Protein AF-A0A9N9WRZ7-F1 (afdb_monomer_lite)

Secondary structure (DSSP, 8-state):
--------------PEEESSPPPS-----BS--HHHH-EEEEEEEES--SS--EEEEEEEEEETTTTEEEEEEEEEETTEEEEEEEEEEESSTT-SSPB-EEEEEEE-TTS-EEEEEEEEEEE-SSSEEEEEEEEEEGGGEEEEEEEEEESSSS--HHHHHHHHHHHHHTT--GGGSEE----HHHHHHHHHHHHHHHHHHHHHHHHHHTT----------PPPTTHHHHHHTT-SS---------S----PEEP-TTTSTTEEEEEEEETTT--EEEEEEEEEETTEEEE-GGGS-SSEEEEEEEES-SBTT-TT-EEEEEEEEEE-SSSS-EEEEESSPPPP-SS--PPBPPPGGGGTS--TT-EEEEEE--EETTEE-SB-EEEEEEEPPGGGS---TTEEEEE-TTS-----TTTTT-EEEEE-TTS-EEEEEEEEEEEEETTEEEEEEEEGGGGHHHHHHHH------SEE---TT-SEEEE-TT-EEE-TTSSEEEEE-TTS-EEEEETT--EEEE---TTS---EEEEETTS-EEEEETTEEEEE-S-TTSTT-EEEE-TTS-EEEE-TT-SSS-SEE----SS--S--

pLDDT: mean 75.56, std 19.06, range [23.34, 98.38]

Radius of gyration: 30.76 Å; chains: 1; bounding box: 90×60×84 Å

InterPro domains:
  IPR000566 Lipocalin/cytosolic fatty-acid binding domain [PF00061] (116-182)
  IPR001254 Serine proteases, trypsin domain [PF00089] (249-463)
  IPR001254 Serine proteases, trypsin domain [PS50240] (249-468)
  IPR001254 Serine proteases, trypsin domain [SM00020] (248-463)
  IPR001314 Peptidase S1A, chymotrypsin family [PR00722] (280-295)
  IPR001314 Peptidase S1A, chymotrypsin family [PR00722] (328-342)
  IPR001314 Peptidase S1A, chymotrypsin family [PR00722] (413-425)
  IPR001480 Bulb-type lectin domain [PS50927] (478-586)
  IPR001480 Bulb-type lectin domain [SM00108] (478-582)
  IPR009003 Peptidase S1, PA clan [SSF50494] (247-469)
  IPR012674 Calycin [G3DSA:2.40.128.20] (17-192)
  IPR012674 Calycin [SSF50814] (20-186)
  IPR036426 Bulb-type lectin domain superfamily [G3DSA:2.90.10.10] (480-532)
  IPR036426 Bulb-type lectin domain superfamily [G3DSA:2.90.10.10] (533-592)
  IPR036426 Bulb-type lectin domain superfamily [SSF51110] (489-588)
  IPR051487 Serine/Threonine Proteases with Immune and Developmental Roles [PTHR24256] (219-467)

Structure (mmCIF, N/CA/C/O backbone):
data_AF-A0A9N9WRZ7-F1
#
_entry.id   AF-A0A9N9WRZ7-F1
#
loop_
_atom_site.group_PDB
_atom_site.id
_atom_site.type_symbol
_atom_site.label_atom_id
_atom_site.label_alt_id
_atom_site.label_comp_id
_atom_site.label_asym_id
_atom_site.label_entity_id
_atom_site.label_seq_id
_atom_site.pdbx_PDB_ins_code
_atom_site.Cartn_x
_atom_site.Cartn_y
_atom_site.Cartn_z
_atom_site.occupancy
_atom_site.B_iso_or_equiv
_atom_site.auth_seq_id
_atom_site.auth_comp_id
_atom_site.auth_asym_id
_atom_site.auth_atom_id
_atom_site.pdbx_PDB_model_num
ATOM 1 N N . MET A 1 1 ? 26.064 -0.970 50.424 1.00 26.64 1 MET A N 1
ATOM 2 C CA . MET A 1 1 ? 26.005 0.469 50.764 1.00 26.64 1 MET A CA 1
ATOM 3 C C . MET A 1 1 ? 26.315 1.280 49.515 1.00 26.64 1 MET A C 1
ATOM 5 O O . MET A 1 1 ? 27.400 1.096 48.994 1.00 26.64 1 MET A O 1
ATOM 9 N N . LYS A 1 2 ? 25.365 2.134 49.087 1.00 25.56 2 LYS A N 1
ATOM 10 C CA . LYS A 1 2 ? 25.505 3.276 48.149 1.00 25.56 2 LYS A CA 1
ATOM 11 C C . LYS A 1 2 ? 26.068 2.914 46.756 1.00 25.56 2 LYS A C 1
ATOM 13 O O . LYS A 1 2 ? 27.260 2.740 46.589 1.00 25.56 2 LYS A O 1
ATOM 18 N N . ASN A 1 3 ? 25.241 2.716 45.731 1.00 23.34 3 ASN A N 1
ATOM 19 C CA . ASN A 1 3 ? 24.631 3.828 44.999 1.00 23.34 3 ASN A CA 1
ATOM 20 C C . ASN A 1 3 ? 23.208 3.495 44.541 1.00 23.34 3 ASN A C 1
ATOM 22 O O . ASN A 1 3 ? 22.962 2.973 43.458 1.00 23.34 3 ASN A O 1
ATOM 26 N N . LEU A 1 4 ? 22.281 3.848 45.425 1.00 26.03 4 LEU A N 1
ATOM 27 C CA . LEU A 1 4 ? 20.881 4.095 45.147 1.00 26.03 4 LEU A CA 1
ATOM 28 C C . LEU A 1 4 ? 20.807 5.516 44.558 1.00 26.03 4 LEU A C 1
ATOM 30 O O . LEU A 1 4 ? 20.697 6.480 45.311 1.00 26.03 4 LEU A O 1
ATOM 34 N N . ILE A 1 5 ? 20.940 5.674 43.239 1.00 24.22 5 ILE A N 1
ATOM 35 C CA . ILE A 1 5 ? 20.470 6.906 42.591 1.00 24.22 5 ILE A CA 1
ATOM 36 C C . ILE A 1 5 ? 19.017 6.653 42.225 1.00 24.22 5 ILE A C 1
ATOM 38 O O . ILE A 1 5 ? 18.687 6.088 41.187 1.00 24.22 5 ILE A O 1
ATOM 42 N N . LEU A 1 6 ? 18.183 7.026 43.194 1.00 27.25 6 LEU A N 1
ATOM 43 C CA . LEU A 1 6 ? 16.856 7.591 43.027 1.00 27.25 6 LEU A CA 1
ATOM 44 C C . LEU A 1 6 ? 16.762 8.327 41.673 1.00 27.25 6 LEU A C 1
ATOM 46 O O . LEU A 1 6 ? 17.059 9.515 41.574 1.00 27.25 6 LEU A O 1
ATOM 50 N N . ALA A 1 7 ? 16.306 7.644 40.626 1.00 24.89 7 ALA A N 1
ATOM 51 C CA . ALA A 1 7 ? 15.449 8.311 39.663 1.00 24.89 7 ALA A CA 1
ATOM 52 C C . ALA A 1 7 ? 14.096 8.398 40.365 1.00 24.89 7 ALA A C 1
ATOM 54 O O . ALA A 1 7 ? 13.251 7.514 40.252 1.00 24.89 7 ALA A O 1
ATOM 55 N N . LEU A 1 8 ? 13.966 9.417 41.219 1.00 27.45 8 LEU A N 1
ATOM 56 C CA . LEU A 1 8 ? 12.674 9.930 41.631 1.00 27.45 8 LEU A CA 1
ATOM 57 C C . LEU A 1 8 ? 11.834 10.017 40.356 1.00 27.45 8 LEU A C 1
ATOM 59 O O . LEU A 1 8 ? 12.157 10.820 39.481 1.00 27.45 8 LEU A O 1
ATOM 63 N N . CYS A 1 9 ? 10.793 9.189 40.239 1.00 30.44 9 CYS A N 1
ATOM 64 C CA . CYS A 1 9 ? 9.678 9.455 39.339 1.00 30.44 9 CYS A CA 1
ATOM 65 C C . CYS A 1 9 ? 9.019 10.749 39.825 1.00 30.44 9 CYS A C 1
ATOM 67 O O . CYS A 1 9 ? 7.953 10.757 40.438 1.00 30.44 9 CYS A O 1
ATOM 69 N N . VAL A 1 10 ? 9.677 11.875 39.566 1.00 30.56 10 VAL A N 1
ATOM 70 C CA . VAL A 1 10 ? 8.990 13.115 39.271 1.00 30.56 10 VAL A CA 1
ATOM 71 C C . VAL A 1 10 ? 8.412 12.889 37.881 1.00 30.56 10 VAL A C 1
ATOM 73 O O . VAL A 1 10 ? 8.944 13.348 36.878 1.00 30.56 10 VAL A O 1
ATOM 76 N N . SER A 1 11 ? 7.355 12.087 37.804 1.00 35.66 11 SER A N 1
ATOM 77 C CA . SER A 1 11 ? 6.504 12.037 36.632 1.00 35.66 11 SER A CA 1
ATOM 78 C C . SER A 1 11 ? 5.748 13.363 36.614 1.00 35.66 11 SER A C 1
ATOM 80 O O . SER A 1 11 ? 4.598 13.450 37.033 1.00 35.66 11 SER A O 1
ATOM 82 N N . PHE A 1 12 ? 6.417 14.428 36.164 1.00 35.25 12 PHE A N 1
ATOM 83 C CA . PHE A 1 12 ? 5.710 15.419 35.371 1.00 35.25 12 PHE A CA 1
ATOM 84 C C . PHE A 1 12 ? 5.257 14.651 34.136 1.00 35.25 12 PHE A C 1
ATOM 86 O O . PHE A 1 12 ? 6.034 14.435 33.207 1.00 35.25 12 PHE A O 1
ATOM 93 N N . THR A 1 13 ? 4.033 14.133 34.174 1.00 47.19 13 THR A N 1
ATOM 94 C CA . THR A 1 13 ? 3.404 13.629 32.967 1.00 47.19 13 THR A CA 1
ATOM 95 C C . THR A 1 13 ? 3.299 14.808 32.010 1.00 47.19 13 THR A C 1
ATOM 97 O O . THR A 1 13 ? 2.670 15.829 32.306 1.00 47.19 13 THR A O 1
ATOM 100 N N . LEU A 1 14 ? 3.993 14.708 30.878 1.00 56.12 14 LEU A N 1
ATOM 101 C CA . LEU A 1 14 ? 3.776 15.607 29.757 1.00 56.12 14 LEU A CA 1
ATOM 102 C C . LEU A 1 14 ? 2.556 15.060 29.016 1.00 56.12 14 LEU A C 1
ATOM 104 O O . LEU A 1 14 ? 2.673 14.382 28.000 1.00 56.12 14 LEU A O 1
ATOM 108 N N . GLY A 1 15 ? 1.377 15.287 29.593 1.00 60.19 15 GLY A N 1
ATOM 109 C CA . GLY A 1 15 ? 0.127 15.130 28.861 1.00 60.19 15 GLY A CA 1
ATOM 110 C C . GLY A 1 15 ? -0.007 16.227 27.806 1.00 60.19 15 GLY A C 1
ATOM 111 O O . GLY A 1 15 ? 0.695 17.242 27.845 1.00 60.19 15 GLY A O 1
ATOM 112 N N . LEU A 1 16 ? -0.913 16.026 26.858 1.00 70.69 16 LEU A N 1
ATOM 113 C CA . LEU A 1 16 ? -1.254 17.042 25.872 1.00 70.69 16 LEU A CA 1
ATOM 114 C C . LEU A 1 16 ? -2.027 18.155 26.589 1.00 70.69 16 LEU A C 1
ATOM 116 O O . LEU A 1 16 ? -3.064 17.897 27.202 1.00 70.69 16 LEU A O 1
ATOM 120 N N . GLU A 1 17 ? -1.502 19.380 26.563 1.00 80.81 17 GLU A N 1
ATOM 121 C CA . GLU A 1 17 ? -2.174 20.531 27.169 1.00 80.81 17 GLU A CA 1
ATOM 122 C C . GLU A 1 17 ? -3.113 21.196 26.162 1.00 80.81 17 GLU A C 1
ATOM 124 O O . GLU A 1 17 ? -2.717 21.504 25.037 1.00 80.81 17 GLU A O 1
ATOM 129 N N . PHE A 1 18 ? -4.347 21.452 26.586 1.00 79.62 18 PHE A N 1
ATOM 130 C CA . PHE A 1 18 ? -5.367 22.107 25.778 1.00 79.62 18 PHE A CA 1
ATOM 131 C C . PHE A 1 18 ? -5.880 23.371 26.466 1.00 79.62 18 PHE A C 1
ATOM 133 O O . PHE A 1 18 ? -6.085 23.394 27.681 1.00 79.62 18 PHE A O 1
ATOM 140 N N . ASP A 1 19 ? -6.180 24.401 25.674 1.00 87.25 19 ASP A N 1
ATOM 141 C CA . ASP A 1 19 ? -6.801 25.649 26.143 1.00 87.25 19 ASP A CA 1
ATOM 142 C C . ASP A 1 19 ? -8.328 25.505 26.278 1.00 87.25 19 ASP A C 1
ATOM 144 O O . ASP A 1 19 ? -9.120 26.246 25.695 1.00 87.25 19 ASP A O 1
ATOM 148 N N . ARG A 1 20 ? -8.738 24.468 27.011 1.00 86.44 20 ARG A N 1
ATOM 149 C CA . ARG A 1 20 ? -10.124 24.145 27.373 1.00 86.44 20 ARG A CA 1
ATOM 150 C C . ARG A 1 20 ? -10.132 23.323 28.669 1.00 86.44 20 ARG A C 1
ATOM 152 O O . ARG A 1 20 ? -9.145 22.627 28.909 1.00 86.44 20 ARG A O 1
ATOM 159 N N . PRO A 1 21 ? -11.217 23.323 29.463 1.00 88.50 21 PRO A N 1
ATOM 160 C CA . PRO A 1 21 ? -11.348 22.419 30.603 1.00 88.50 21 PRO A CA 1
ATOM 161 C C . PRO A 1 21 ? -11.523 20.971 30.131 1.00 88.50 21 PRO A C 1
ATOM 163 O O . PRO A 1 21 ? -11.811 20.714 28.956 1.00 88.50 21 PRO A O 1
ATOM 166 N N . CYS A 1 22 ? -11.386 20.023 31.053 1.00 86.62 22 CYS A N 1
ATOM 167 C CA . CYS A 1 22 ? -11.609 18.614 30.790 1.00 86.62 22 CYS A CA 1
ATOM 168 C C . CYS A 1 22 ? -12.991 18.382 30.188 1.00 86.62 22 CYS A C 1
ATOM 170 O O . CYS A 1 22 ? -14.029 18.782 30.723 1.00 86.62 22 CYS A O 1
ATOM 172 N N . ARG A 1 23 ? -13.000 17.675 29.063 1.00 82.88 23 ARG A N 1
ATOM 173 C CA . ARG A 1 23 ? -14.223 17.312 28.361 1.00 82.88 23 ARG A CA 1
ATOM 174 C C . ARG A 1 23 ? -15.087 16.378 29.211 1.00 82.88 23 ARG A C 1
ATOM 176 O O . ARG A 1 23 ? -14.641 15.318 29.653 1.00 82.88 23 ARG A O 1
ATOM 183 N N . THR A 1 24 ? -16.345 16.758 29.418 1.00 79.94 24 THR A N 1
ATOM 184 C CA . THR A 1 24 ? -17.344 15.946 30.136 1.00 79.94 24 THR A CA 1
ATOM 185 C C . THR A 1 24 ? -18.123 15.011 29.211 1.00 79.94 24 THR A C 1
ATOM 187 O O . THR A 1 24 ? -18.773 14.085 29.689 1.00 79.94 24 THR A O 1
ATOM 190 N N . ASP A 1 25 ? -18.028 15.223 27.898 1.00 77.56 25 ASP A N 1
ATOM 191 C CA . ASP A 1 25 ? -18.699 14.459 26.846 1.00 77.56 25 ASP A CA 1
ATOM 192 C C . ASP A 1 25 ? -17.898 13.235 26.366 1.00 77.56 25 ASP A C 1
ATOM 194 O O . ASP A 1 25 ? -18.394 12.449 25.561 1.00 77.56 25 ASP A O 1
ATOM 198 N N . VAL A 1 26 ? -16.682 13.025 26.883 1.00 80.75 26 VAL A N 1
ATOM 199 C CA . VAL A 1 26 ? -15.895 11.816 26.609 1.00 80.75 26 VAL A CA 1
ATOM 200 C C . VAL A 1 26 ? -16.531 10.615 27.311 1.00 80.75 26 VAL A C 1
ATOM 202 O O . VAL A 1 26 ? -16.436 10.452 28.533 1.00 80.75 26 VAL A O 1
ATOM 205 N N . SER A 1 27 ? -17.176 9.750 26.529 1.00 85.19 27 SER A N 1
ATOM 206 C CA . SER A 1 27 ? -17.834 8.546 27.035 1.00 85.19 27 SER A CA 1
ATOM 207 C C . SER A 1 27 ? -16.827 7.523 27.566 1.00 85.19 27 SER A C 1
ATOM 209 O O . SER A 1 27 ? -15.775 7.291 26.971 1.00 85.19 27 SER A O 1
ATOM 211 N N . ALA A 1 28 ? -17.172 6.854 28.665 1.00 91.38 28 ALA A N 1
ATOM 212 C CA . ALA A 1 28 ? -16.497 5.635 29.105 1.00 91.38 28 ALA A CA 1
ATOM 213 C C . ALA A 1 28 ? -17.250 4.409 28.574 1.00 91.38 28 ALA A C 1
ATOM 215 O O . ALA A 1 28 ? -18.474 4.444 28.451 1.00 91.38 28 ALA A O 1
ATOM 216 N N . LYS A 1 29 ? -16.536 3.310 28.315 1.00 93.25 29 LYS A N 1
ATOM 217 C CA . LYS A 1 29 ? -17.118 2.037 27.880 1.00 93.25 29 LYS A CA 1
ATOM 218 C C . LYS A 1 29 ? -18.240 1.616 28.833 1.00 93.25 29 LYS A C 1
ATOM 220 O O . LYS A 1 29 ? -17.987 1.314 29.998 1.00 93.25 29 LYS A O 1
ATOM 225 N N . GLU A 1 30 ? -19.460 1.570 28.311 1.00 91.38 30 GLU A N 1
ATOM 226 C CA . GLU A 1 30 ? -20.636 1.059 29.014 1.00 91.38 30 GLU A CA 1
ATOM 227 C C . GLU A 1 30 ? -20.658 -0.472 29.041 1.00 91.38 30 GLU A C 1
ATOM 229 O O . GLU A 1 30 ? -20.057 -1.139 28.186 1.00 91.38 30 GLU A O 1
ATOM 234 N N . ASN A 1 31 ? -21.390 -1.023 30.013 1.00 85.56 31 ASN A N 1
ATOM 235 C CA . ASN A 1 31 ? -21.451 -2.455 30.304 1.00 85.56 31 ASN A CA 1
ATOM 236 C C . ASN A 1 31 ? -20.050 -3.047 30.505 1.00 85.56 31 ASN A C 1
ATOM 238 O O . ASN A 1 31 ? -19.717 -4.110 29.973 1.00 85.56 31 ASN A O 1
ATOM 242 N N . PHE A 1 32 ? -19.198 -2.315 31.226 1.00 87.94 32 PHE A N 1
ATOM 243 C CA . PHE A 1 32 ? -17.821 -2.724 31.434 1.00 87.94 32 PHE A CA 1
ATOM 244 C C . PHE A 1 32 ? -17.764 -4.034 32.224 1.00 87.94 32 PHE A C 1
ATOM 246 O O . PHE A 1 32 ? -18.418 -4.166 33.245 1.00 87.94 32 PHE A O 1
ATOM 253 N N . SER A 1 33 ? -16.971 -5.010 31.788 1.00 81.00 33 SER A N 1
ATOM 254 C CA . SER A 1 33 ? -16.743 -6.238 32.552 1.00 81.00 33 SER A CA 1
ATOM 255 C C . SER A 1 33 ? -15.292 -6.323 33.014 1.00 81.00 33 SER A C 1
ATOM 257 O O . SER A 1 33 ? -14.403 -6.620 32.208 1.00 81.00 33 SER A O 1
ATOM 259 N N . PRO A 1 34 ? -15.041 -6.136 34.321 1.00 78.44 34 PRO A N 1
ATOM 260 C CA . PRO A 1 34 ? -13.739 -6.361 34.923 1.00 78.44 34 PRO A CA 1
ATOM 261 C C . PRO A 1 34 ? -13.112 -7.711 34.580 1.00 78.44 34 PRO A C 1
ATOM 263 O O . PRO A 1 34 ? -11.923 -7.792 34.284 1.00 78.44 34 PRO A O 1
ATOM 266 N N . ALA A 1 35 ? -13.916 -8.777 34.569 1.00 73.75 35 ALA A N 1
ATOM 267 C CA . ALA A 1 35 ? -13.426 -10.128 34.322 1.00 73.75 35 ALA A CA 1
ATOM 268 C C . ALA A 1 35 ? -12.777 -10.256 32.935 1.00 73.75 35 ALA A C 1
ATOM 270 O O . ALA A 1 35 ? -11.678 -10.799 32.828 1.00 73.75 35 ALA A O 1
ATOM 271 N N . PHE A 1 36 ? -13.399 -9.684 31.899 1.00 78.38 36 PHE A N 1
ATOM 272 C CA . PHE A 1 36 ? -12.865 -9.715 30.533 1.00 78.38 36 PHE A CA 1
ATOM 273 C C . PHE A 1 36 ? -11.682 -8.759 30.320 1.00 78.38 36 PHE A C 1
ATOM 275 O O . PHE A 1 36 ? -10.976 -8.874 29.319 1.00 78.38 36 PHE A O 1
ATOM 282 N N . TYR A 1 37 ? -11.435 -7.837 31.255 1.00 84.81 37 TYR A N 1
ATOM 283 C CA . TYR A 1 37 ? -10.317 -6.897 31.183 1.00 84.81 37 TYR A CA 1
ATOM 284 C C . TYR A 1 37 ? -9.022 -7.423 31.827 1.00 84.81 37 TYR A C 1
ATOM 286 O O . TYR A 1 37 ? -7.949 -6.897 31.550 1.00 84.81 37 TYR A O 1
ATOM 294 N N . THR A 1 38 ? -9.088 -8.483 32.639 1.00 83.12 38 THR A N 1
ATOM 295 C CA . THR A 1 38 ? -7.905 -9.102 33.271 1.00 83.12 38 THR A CA 1
ATOM 296 C C . THR A 1 38 ? -6.896 -9.686 32.277 1.00 83.12 38 THR A C 1
ATOM 298 O O . THR A 1 38 ? -7.205 -9.885 31.102 1.00 83.12 38 THR A O 1
ATOM 301 N N . GLY A 1 39 ? -5.678 -9.974 32.735 1.00 80.62 39 GLY A N 1
ATOM 302 C CA . GLY A 1 39 ? -4.578 -10.496 31.925 1.00 80.62 39 GLY A CA 1
ATOM 303 C C . GLY A 1 39 ? -3.640 -9.402 31.420 1.00 80.62 39 GLY A C 1
ATOM 304 O O . GLY A 1 39 ? -3.667 -8.271 31.905 1.00 80.62 39 GLY A O 1
ATOM 305 N N . ILE A 1 40 ? -2.781 -9.768 30.469 1.00 85.75 40 ILE A N 1
ATOM 306 C CA . ILE A 1 40 ? -1.730 -8.888 29.948 1.00 85.75 40 ILE A CA 1
ATOM 307 C C . ILE A 1 40 ? -2.298 -7.969 28.862 1.00 85.75 40 ILE A C 1
ATOM 309 O O . ILE A 1 40 ? -3.081 -8.400 28.005 1.00 85.75 40 ILE A O 1
ATOM 313 N N . TRP A 1 41 ? -1.869 -6.714 28.910 1.00 88.88 41 TRP A N 1
ATOM 314 C CA . TRP A 1 41 ? -2.091 -5.679 27.914 1.00 88.88 41 TRP A CA 1
ATOM 315 C C . TRP A 1 41 ? -0.756 -5.021 27.570 1.00 88.88 41 TRP A C 1
ATOM 317 O O . TRP A 1 41 ? -0.088 -4.476 28.442 1.00 88.88 41 TRP A O 1
ATOM 327 N N . PHE A 1 42 ? -0.368 -5.057 26.302 1.00 86.88 42 PHE A N 1
ATOM 328 C CA . PHE A 1 42 ? 0.825 -4.386 25.797 1.00 86.88 42 PHE A CA 1
ATOM 329 C C . PHE A 1 42 ? 0.476 -2.942 25.463 1.00 86.88 42 PHE A C 1
ATOM 331 O O . PHE A 1 42 ? -0.441 -2.699 24.684 1.00 86.88 42 PHE A O 1
ATOM 338 N N . GLU A 1 43 ? 1.189 -1.980 26.029 1.00 89.69 43 GLU A N 1
ATOM 339 C CA . GLU A 1 43 ? 1.042 -0.572 25.676 1.00 89.69 43 GLU A CA 1
ATOM 340 C C . GLU A 1 43 ? 1.716 -0.342 24.328 1.00 89.69 43 GLU A C 1
ATOM 342 O O . GLU A 1 43 ? 2.907 -0.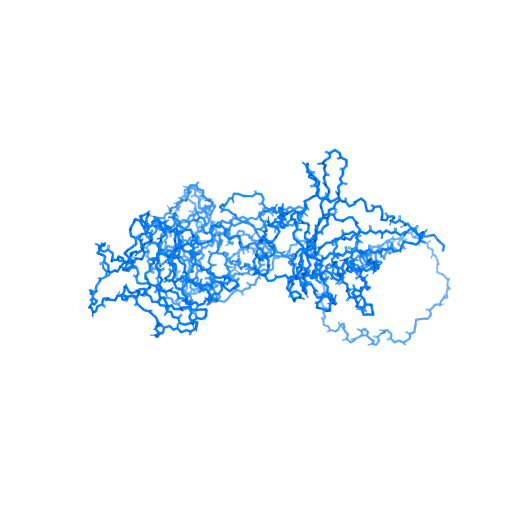595 24.182 1.00 89.69 43 GLU A O 1
ATOM 347 N N . LEU A 1 44 ? 0.942 0.058 23.324 1.00 85.19 44 LEU A N 1
ATOM 348 C CA . LEU A 1 44 ? 1.396 0.202 21.939 1.00 85.19 44 LEU A CA 1
ATOM 349 C C . LEU A 1 44 ? 1.665 1.660 21.592 1.00 85.19 44 LEU A C 1
ATOM 351 O O . LEU A 1 44 ? 2.575 1.957 20.820 1.00 85.19 44 LEU A O 1
ATOM 355 N N . TYR A 1 45 ? 0.863 2.557 22.163 1.00 84.25 45 TYR A N 1
ATOM 356 C CA . TYR A 1 45 ? 1.011 3.997 22.023 1.00 84.25 45 TYR A CA 1
ATOM 357 C C . TYR A 1 45 ? 0.680 4.689 23.341 1.00 84.25 45 TYR A C 1
ATOM 359 O O . TYR A 1 45 ? -0.259 4.263 24.014 1.00 84.25 45 TYR A O 1
ATOM 367 N N . ASN A 1 46 ? 1.393 5.763 23.683 1.00 84.06 46 ASN A N 1
ATOM 368 C CA . ASN A 1 46 ? 1.098 6.575 24.862 1.00 84.06 46 ASN A CA 1
ATOM 369 C C . ASN A 1 46 ? 1.413 8.064 24.685 1.00 84.06 46 ASN A C 1
ATOM 371 O O . ASN A 1 46 ? 2.195 8.461 23.821 1.00 84.06 46 ASN A O 1
ATOM 375 N N . SER A 1 47 ? 0.770 8.907 25.488 1.00 70.81 47 SER A N 1
ATOM 376 C CA . SER A 1 47 ? 1.098 10.328 25.589 1.00 70.81 47 SER A CA 1
ATOM 377 C C . SER A 1 47 ? 2.345 10.463 26.464 1.00 70.81 47 SER A C 1
ATOM 379 O O . SER A 1 47 ? 2.304 10.091 27.632 1.00 70.81 47 SER A O 1
ATOM 381 N N . LEU A 1 48 ? 3.449 10.916 25.859 1.00 58.47 48 LEU A N 1
ATOM 382 C CA . LEU A 1 48 ? 4.801 11.111 26.410 1.00 58.47 48 LEU A CA 1
ATOM 383 C C . LEU A 1 48 ? 4.944 10.968 27.941 1.00 58.47 48 LEU A C 1
ATOM 385 O O . LEU A 1 48 ? 5.013 11.947 28.684 1.00 58.47 48 LEU A O 1
ATOM 389 N N . GLU A 1 49 ? 5.101 9.728 28.404 1.00 55.66 49 GLU A N 1
ATOM 390 C CA . GLU A 1 49 ? 5.385 9.450 29.811 1.00 55.66 49 GLU A CA 1
ATOM 391 C C . GLU A 1 49 ? 6.902 9.355 30.058 1.00 55.66 49 GLU A C 1
ATOM 393 O O . GLU A 1 49 ? 7.635 8.671 29.328 1.00 55.66 49 GLU A O 1
ATOM 398 N N . GLN A 1 50 ? 7.387 10.044 31.097 1.00 52.41 50 GLN A N 1
ATOM 399 C CA . GLN A 1 50 ? 8.741 9.859 31.622 1.00 52.41 50 GLN A CA 1
ATOM 400 C C . GLN A 1 50 ? 8.757 8.652 32.565 1.00 52.41 50 GLN A C 1
ATOM 402 O O . GLN A 1 50 ? 8.012 8.624 33.537 1.00 52.41 50 GLN A O 1
ATOM 407 N N . GLY A 1 51 ? 9.632 7.675 32.313 1.00 57.81 51 GLY A N 1
ATOM 408 C CA . GLY A 1 51 ? 9.865 6.558 33.240 1.00 57.81 51 GLY A CA 1
ATOM 409 C C . GLY A 1 51 ? 10.092 5.221 32.549 1.00 57.81 51 GLY A C 1
ATOM 410 O O . GLY A 1 51 ? 11.003 4.495 32.935 1.00 57.81 51 GLY A O 1
ATOM 411 N N . PHE A 1 52 ? 9.361 4.949 31.466 1.00 59.75 52 PHE A N 1
ATOM 412 C CA . PHE A 1 52 ? 9.511 3.758 30.629 1.00 59.75 52 PHE A CA 1
ATOM 413 C C . PHE A 1 52 ? 9.669 4.154 29.157 1.00 59.75 52 PHE A C 1
ATOM 415 O O . PHE A 1 52 ? 8.957 5.024 28.654 1.00 59.75 52 PHE A O 1
ATOM 422 N N . ALA A 1 53 ? 10.614 3.530 28.455 1.00 65.38 53 ALA A N 1
ATOM 423 C CA . ALA A 1 53 ? 10.937 3.844 27.064 1.00 65.38 53 ALA A CA 1
ATOM 424 C C . ALA A 1 53 ? 10.350 2.811 26.088 1.00 65.38 53 ALA A C 1
ATOM 426 O O . ALA A 1 53 ? 9.746 3.189 25.086 1.00 65.38 53 ALA A O 1
ATOM 427 N N . GLU A 1 54 ? 10.501 1.521 26.392 1.00 79.75 54 GLU A N 1
ATOM 428 C CA . GLU A 1 54 ? 10.202 0.407 25.482 1.00 79.75 54 GLU A CA 1
ATOM 429 C C . GLU A 1 54 ? 9.581 -0.777 26.248 1.00 79.75 54 GLU A C 1
ATOM 431 O O . GLU A 1 54 ? 9.714 -0.866 27.472 1.00 79.75 54 GLU A O 1
ATOM 436 N N . CYS A 1 55 ? 8.941 -1.703 25.525 1.00 81.06 55 CYS A N 1
ATOM 437 C CA . CYS A 1 55 ? 8.441 -2.988 26.032 1.00 81.06 55 CYS A CA 1
ATOM 438 C C . CYS A 1 55 ? 7.498 -2.870 27.237 1.00 81.06 55 CYS A C 1
ATOM 440 O O . CYS A 1 55 ? 7.666 -3.584 28.223 1.00 81.06 55 CYS A O 1
ATOM 442 N N . ILE A 1 56 ? 6.552 -1.930 27.179 1.00 86.88 56 ILE A N 1
ATOM 443 C CA . ILE A 1 56 ? 5.674 -1.619 28.309 1.00 86.88 56 ILE A CA 1
ATOM 444 C C . ILE A 1 56 ? 4.438 -2.519 28.295 1.00 86.88 56 ILE A C 1
ATOM 446 O O . ILE A 1 56 ? 3.659 -2.496 27.341 1.00 86.88 56 ILE A O 1
ATOM 450 N N . ASP A 1 57 ? 4.229 -3.284 29.359 1.00 88.50 57 ASP A N 1
ATOM 451 C CA . ASP A 1 57 ? 3.068 -4.152 29.533 1.00 88.50 57 ASP A CA 1
ATOM 452 C C . ASP A 1 57 ? 2.413 -3.962 30.905 1.00 88.50 57 ASP A C 1
ATOM 454 O O . ASP A 1 57 ? 3.062 -3.591 31.883 1.00 88.50 57 ASP A O 1
ATOM 458 N N . HIS A 1 58 ? 1.106 -4.205 30.955 1.00 90.00 58 HIS A N 1
ATOM 459 C CA . HIS A 1 58 ? 0.273 -4.119 32.148 1.00 90.00 58 HIS A CA 1
ATOM 460 C C . HIS A 1 58 ? -0.402 -5.460 32.382 1.00 90.00 58 HIS A C 1
ATOM 462 O O . HIS A 1 58 ? -1.150 -5.948 31.533 1.00 90.00 58 HIS A O 1
ATOM 468 N N . HIS A 1 59 ? -0.188 -6.043 33.551 1.00 90.12 59 HIS A N 1
ATOM 469 C CA . HIS A 1 59 ? -0.814 -7.283 33.966 1.00 90.12 59 HIS A CA 1
ATOM 470 C C . HIS A 1 59 ? -1.878 -7.011 35.030 1.00 90.12 59 HIS A C 1
ATOM 472 O O . HIS A 1 59 ? -1.569 -6.689 36.176 1.00 90.12 59 HIS A O 1
ATOM 478 N N . TYR A 1 60 ? -3.144 -7.163 34.641 1.00 87.06 60 TYR A N 1
ATOM 479 C CA . TYR A 1 60 ? -4.297 -6.962 35.515 1.00 87.06 60 TYR A CA 1
ATOM 480 C C . TYR A 1 60 ? -4.735 -8.287 36.137 1.00 87.06 60 TYR A C 1
ATOM 482 O O . TYR A 1 60 ? -5.222 -9.181 35.440 1.00 87.06 60 TYR A O 1
ATOM 490 N N . THR A 1 61 ? -4.637 -8.392 37.457 1.00 85.62 61 THR A N 1
ATOM 491 C CA . THR A 1 61 ? -5.068 -9.560 38.230 1.00 85.62 61 THR A CA 1
ATOM 492 C C . THR A 1 61 ? -6.270 -9.191 39.085 1.00 85.62 61 THR A C 1
ATOM 494 O O . THR A 1 61 ? -6.241 -8.208 39.818 1.00 85.62 61 THR A O 1
ATOM 497 N N . ARG A 1 62 ? -7.358 -9.962 39.007 1.00 81.00 62 ARG A N 1
ATOM 498 C CA . ARG A 1 62 ? -8.563 -9.684 39.802 1.00 81.00 62 ARG A CA 1
ATOM 499 C C . ARG A 1 62 ? -8.284 -9.886 41.293 1.00 81.00 62 ARG A C 1
ATOM 501 O O . ARG A 1 62 ? -7.831 -10.955 41.695 1.00 81.00 62 ARG A O 1
ATOM 508 N N . ARG A 1 63 ? -8.660 -8.904 42.114 1.00 79.88 63 ARG A N 1
ATOM 509 C CA . ARG A 1 63 ? -8.616 -8.978 43.576 1.00 79.88 63 ARG A CA 1
ATOM 510 C C . ARG A 1 63 ? -10.033 -9.147 44.130 1.00 79.88 63 ARG A C 1
ATOM 512 O O . ARG A 1 63 ? -10.813 -8.199 44.191 1.00 79.88 63 ARG A O 1
ATOM 519 N N . GLY A 1 64 ? -10.367 -10.366 44.554 1.00 68.31 64 GLY A N 1
ATOM 520 C CA . GLY A 1 64 ? -11.663 -10.679 45.168 1.00 68.31 64 GLY A CA 1
ATOM 521 C C . GLY A 1 64 ? -12.872 -10.408 44.256 1.00 68.31 64 GLY A C 1
ATOM 522 O O . GLY A 1 64 ? -12.784 -10.469 43.028 1.00 68.31 64 GLY A O 1
ATOM 523 N N . LEU A 1 65 ? -14.032 -10.132 44.861 1.00 56.94 65 LEU A N 1
ATOM 524 C CA . LEU A 1 65 ? -15.299 -9.960 44.133 1.00 56.94 65 LEU A CA 1
ATOM 525 C C . LEU A 1 65 ? -15.609 -8.501 43.740 1.00 56.94 65 LEU A C 1
ATOM 527 O O . LEU A 1 65 ? -16.352 -8.292 42.785 1.00 56.94 65 LEU A O 1
ATOM 531 N N . GLN A 1 66 ? -14.998 -7.508 44.395 1.00 59.88 66 GLN A N 1
ATOM 532 C CA . GLN A 1 66 ? -15.409 -6.090 44.386 1.00 59.88 66 GLN A CA 1
ATOM 533 C C . GLN A 1 66 ? -14.937 -5.242 43.183 1.00 59.88 66 GLN A C 1
ATOM 535 O O . GLN A 1 66 ? -14.712 -4.047 43.326 1.00 59.88 66 GLN A O 1
ATOM 540 N N . GLN A 1 67 ? -14.786 -5.819 41.987 1.00 76.00 67 GLN A N 1
ATOM 541 C CA . GLN A 1 67 ? -14.333 -5.073 40.791 1.00 76.00 67 GLN A CA 1
ATOM 542 C C . GLN A 1 67 ? -13.005 -4.301 40.996 1.00 76.00 67 GLN A C 1
ATOM 544 O O . GLN A 1 67 ? -12.792 -3.217 40.448 1.00 76.00 67 GLN A O 1
ATOM 549 N N . VAL A 1 68 ? -12.111 -4.880 41.804 1.00 82.88 68 VAL A N 1
ATOM 550 C CA . VAL A 1 68 ? -10.763 -4.375 42.090 1.00 82.88 68 VAL A CA 1
ATOM 551 C C . VAL A 1 68 ? -9.727 -5.255 41.386 1.00 82.88 68 VAL A C 1
ATOM 553 O O . VAL A 1 68 ? -9.905 -6.473 41.278 1.00 82.88 68 VAL A O 1
ATOM 556 N N . PHE A 1 69 ? -8.633 -4.646 40.937 1.00 84.38 69 PHE A N 1
ATOM 557 C CA . PHE A 1 69 ? -7.494 -5.299 40.303 1.00 84.38 69 PHE A CA 1
ATOM 558 C C . PHE A 1 69 ? -6.191 -4.923 40.995 1.00 84.38 69 PHE A C 1
ATOM 560 O O . PHE A 1 69 ? -5.966 -3.757 41.316 1.00 84.38 69 PHE A O 1
ATOM 567 N N . ASP A 1 70 ? -5.311 -5.901 41.146 1.00 86.88 70 ASP A N 1
ATOM 568 C CA . ASP A 1 70 ? -3.882 -5.653 41.269 1.00 86.88 70 ASP A CA 1
ATOM 569 C C . ASP A 1 70 ? -3.322 -5.473 39.853 1.00 86.88 70 ASP A C 1
ATOM 571 O O . ASP A 1 70 ? -3.577 -6.297 38.972 1.00 86.88 70 ASP A O 1
ATOM 575 N N . VAL A 1 71 ? -2.603 -4.380 39.613 1.00 89.12 71 VAL A N 1
ATOM 576 C CA . VAL A 1 71 ? -2.002 -4.064 38.315 1.00 89.12 71 VAL A CA 1
ATOM 577 C C . VAL A 1 71 ? -0.501 -4.018 38.475 1.00 89.12 71 VAL A C 1
ATOM 579 O O . VAL A 1 71 ? 0.021 -3.232 39.262 1.00 89.12 71 VAL A O 1
ATOM 582 N N . GLU A 1 72 ? 0.190 -4.854 37.719 1.00 88.50 72 GLU A N 1
ATOM 583 C CA . GLU A 1 72 ? 1.637 -4.805 37.598 1.00 88.50 72 GLU A CA 1
ATOM 584 C C . GLU A 1 72 ? 2.001 -4.233 36.236 1.00 88.50 72 GLU A C 1
ATOM 586 O O . GLU A 1 72 ? 1.625 -4.793 35.211 1.00 88.50 72 GLU A O 1
ATOM 591 N N . ARG A 1 73 ? 2.748 -3.134 36.226 1.00 87.81 73 ARG A N 1
ATOM 592 C CA . ARG A 1 73 ? 3.301 -2.544 35.015 1.00 87.81 73 ARG A CA 1
ATOM 593 C C . ARG A 1 73 ? 4.785 -2.867 34.932 1.00 87.81 73 ARG A C 1
ATOM 595 O O . ARG A 1 73 ? 5.522 -2.620 35.889 1.00 87.81 73 ARG A O 1
ATOM 602 N N . THR A 1 74 ? 5.241 -3.387 33.797 1.00 85.31 74 THR A N 1
ATOM 603 C CA . THR A 1 74 ? 6.673 -3.580 33.530 1.00 85.31 74 THR A CA 1
ATOM 604 C C . THR A 1 74 ? 7.089 -2.879 32.250 1.00 85.31 74 THR A C 1
ATOM 606 O O . THR A 1 74 ? 6.267 -2.631 31.377 1.00 85.31 74 THR A O 1
ATOM 609 N N . GLY A 1 75 ? 8.366 -2.520 32.150 1.00 85.56 75 GLY A N 1
ATOM 610 C CA . GLY A 1 75 ? 8.921 -1.952 30.928 1.00 85.56 75 GLY A CA 1
ATOM 611 C C . GLY A 1 75 ? 10.410 -1.673 31.045 1.00 85.56 75 GLY A C 1
ATOM 612 O O . GLY A 1 75 ? 11.025 -1.921 32.084 1.00 85.56 75 GLY A O 1
ATOM 613 N N . ILE A 1 76 ? 11.011 -1.170 29.973 1.00 80.50 76 ILE A N 1
ATOM 614 C CA . ILE A 1 76 ? 12.452 -0.936 29.876 1.00 80.50 76 ILE A CA 1
ATOM 615 C C . ILE A 1 76 ? 12.724 0.559 29.769 1.00 80.50 76 ILE A C 1
ATOM 617 O O . ILE A 1 76 ? 12.149 1.244 28.928 1.00 80.50 76 ILE A O 1
ATOM 621 N N . ASN A 1 77 ? 13.650 1.066 30.581 1.00 80.81 77 ASN A N 1
ATOM 622 C CA . ASN A 1 77 ? 14.160 2.430 30.477 1.00 80.81 77 ASN A CA 1
ATOM 623 C C . ASN A 1 77 ? 15.687 2.428 30.469 1.00 80.81 77 ASN A C 1
ATOM 625 O O . ASN A 1 77 ? 16.322 1.835 31.340 1.00 80.81 77 ASN A O 1
ATOM 629 N N . ASN A 1 78 ? 16.289 3.048 29.453 1.00 75.75 78 ASN A N 1
ATOM 630 C CA . ASN A 1 78 ? 17.737 3.056 29.225 1.00 75.75 78 ASN A CA 1
ATOM 631 C C . ASN A 1 78 ? 18.410 1.668 29.236 1.00 75.75 78 ASN A C 1
ATOM 633 O O . ASN A 1 78 ? 19.633 1.561 29.361 1.00 75.75 78 ASN A O 1
ATOM 637 N N . GLY A 1 79 ? 17.638 0.608 28.983 1.00 71.44 79 GLY A N 1
ATOM 638 C CA . GLY A 1 79 ? 18.090 -0.780 29.017 1.00 71.44 79 GLY A CA 1
ATOM 639 C C . GLY A 1 79 ? 17.932 -1.459 30.376 1.00 71.44 79 GLY A C 1
ATOM 640 O O . GLY A 1 79 ? 18.329 -2.607 30.489 1.00 71.44 79 GLY A O 1
ATOM 641 N N . THR A 1 80 ? 17.362 -0.811 31.390 1.00 77.19 80 THR A N 1
ATOM 642 C CA . THR A 1 80 ? 17.031 -1.420 32.687 1.00 77.19 80 THR A CA 1
ATOM 643 C C . THR A 1 80 ? 15.552 -1.776 32.721 1.00 77.19 80 THR A C 1
ATOM 645 O O . THR A 1 80 ? 14.718 -0.943 32.368 1.00 77.19 80 THR A O 1
ATOM 648 N N . ARG A 1 81 ? 15.216 -2.996 33.158 1.00 81.12 81 ARG A N 1
ATOM 649 C CA . ARG A 1 81 ? 13.820 -3.389 33.376 1.00 81.12 81 ARG A CA 1
ATOM 650 C C . ARG A 1 81 ? 13.320 -2.800 34.691 1.00 81.12 81 ARG A C 1
ATOM 652 O O . ARG A 1 81 ? 13.915 -3.030 35.741 1.00 81.12 81 ARG A O 1
ATOM 659 N N . LEU A 1 82 ? 12.236 -2.046 34.612 1.00 83.88 82 LEU A N 1
ATOM 660 C CA . LEU A 1 82 ? 11.546 -1.426 35.733 1.00 83.88 82 LEU A CA 1
ATOM 661 C C . LEU A 1 82 ? 10.198 -2.123 35.950 1.00 83.88 82 LEU A C 1
ATOM 663 O O . LEU A 1 82 ? 9.647 -2.743 35.034 1.00 83.88 82 LEU A O 1
ATOM 667 N N . ARG A 1 83 ? 9.693 -2.040 37.181 1.00 84.88 83 ARG A N 1
ATOM 668 C CA . ARG A 1 83 ? 8.437 -2.659 37.611 1.00 84.88 83 ARG A CA 1
ATOM 669 C C . ARG A 1 83 ? 7.731 -1.743 38.599 1.00 84.88 83 ARG A C 1
ATOM 671 O O . ARG A 1 83 ? 8.350 -1.297 39.563 1.00 84.88 83 ARG A O 1
ATOM 678 N N . GLU A 1 84 ? 6.444 -1.528 38.378 1.00 82.56 84 GLU A N 1
ATOM 679 C CA . GLU A 1 84 ? 5.559 -0.743 39.235 1.00 82.56 84 GLU A CA 1
ATOM 680 C C . GLU A 1 84 ? 4.277 -1.528 39.522 1.00 82.56 84 GLU A C 1
ATOM 682 O O . GLU A 1 84 ? 3.827 -2.330 38.705 1.00 82.56 84 GLU A O 1
ATOM 687 N N . THR A 1 85 ? 3.687 -1.318 40.698 1.00 85.06 85 THR A N 1
ATOM 688 C CA . THR A 1 85 ? 2.453 -2.000 41.108 1.00 85.06 85 THR A CA 1
ATOM 689 C C . THR A 1 85 ? 1.430 -1.004 41.621 1.00 85.06 85 THR A C 1
ATOM 691 O O . THR A 1 85 ? 1.766 -0.132 42.424 1.00 85.06 85 THR A O 1
ATOM 694 N N . ALA A 1 86 ? 0.179 -1.179 41.213 1.00 86.81 86 ALA A N 1
ATOM 695 C CA . ALA A 1 86 ? -0.949 -0.357 41.618 1.00 86.81 86 ALA A CA 1
ATOM 696 C C . ALA A 1 86 ? -2.155 -1.221 42.001 1.00 86.81 86 ALA A C 1
ATOM 698 O O . ALA A 1 86 ? -2.294 -2.358 41.552 1.00 86.81 86 ALA A O 1
ATOM 699 N N . VAL A 1 87 ? -3.062 -0.655 42.793 1.00 88.81 87 VAL A N 1
ATOM 700 C CA . VAL A 1 87 ? -4.404 -1.207 43.008 1.00 88.81 87 VAL A CA 1
ATOM 701 C C . VAL A 1 87 ? -5.391 -0.337 42.248 1.00 88.81 87 VAL A C 1
ATOM 703 O O . VAL A 1 87 ? -5.436 0.871 42.457 1.00 88.81 87 VAL A O 1
ATOM 706 N N . VAL A 1 88 ? -6.182 -0.937 41.364 1.00 89.81 88 VAL A N 1
ATOM 707 C CA . VAL A 1 88 ? -7.168 -0.237 40.536 1.00 89.81 88 VAL A CA 1
ATOM 708 C C . VAL A 1 88 ? -8.570 -0.694 40.908 1.00 89.81 88 VAL A C 1
ATOM 710 O O . VAL A 1 88 ? -8.825 -1.891 40.991 1.00 89.81 88 VAL A O 1
ATOM 713 N N . ARG A 1 89 ? -9.505 0.240 41.077 1.00 90.44 89 ARG A N 1
ATOM 714 C CA . ARG A 1 89 ? -10.929 -0.052 41.307 1.00 90.44 89 ARG A CA 1
ATOM 715 C C . ARG A 1 89 ? -11.816 0.630 40.274 1.00 90.44 89 ARG A C 1
ATOM 717 O O . ARG A 1 89 ? -11.494 1.731 39.826 1.00 90.44 89 ARG A O 1
ATOM 724 N N . VAL A 1 90 ? -12.939 -0.000 39.934 1.00 90.31 90 VAL A N 1
ATOM 725 C CA . VAL A 1 90 ? -14.023 0.657 39.189 1.00 90.31 90 VAL A CA 1
ATOM 726 C C . VAL A 1 90 ? -14.725 1.658 40.111 1.00 90.31 90 VAL A C 1
ATOM 728 O O . VAL A 1 90 ? -15.056 1.344 41.255 1.00 90.31 90 VAL A O 1
ATOM 731 N N . VAL A 1 91 ? -14.918 2.881 39.629 1.00 90.50 91 VAL A N 1
ATOM 732 C CA . VAL A 1 91 ? -15.641 3.951 40.321 1.00 90.50 91 VAL A CA 1
ATOM 733 C C . VAL A 1 91 ? -17.134 3.784 40.045 1.00 90.50 91 VAL A C 1
ATOM 735 O O . VAL A 1 91 ? -17.524 3.604 38.896 1.00 90.50 91 VAL A O 1
ATOM 738 N N . ASN A 1 92 ? -17.962 3.873 41.089 1.00 88.94 92 ASN A N 1
ATOM 739 C CA . ASN A 1 92 ? -19.419 3.679 41.027 1.00 88.94 92 ASN A C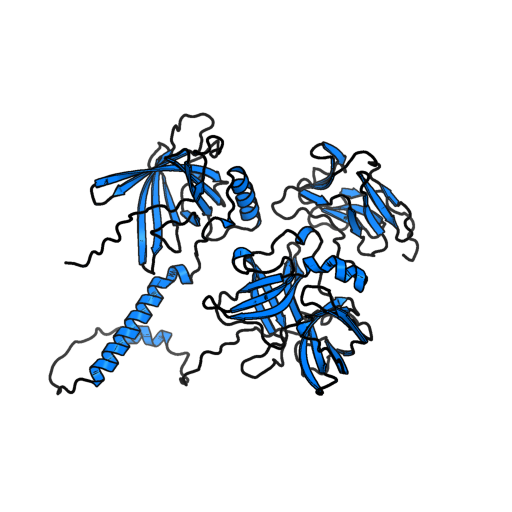A 1
ATOM 740 C C . ASN A 1 92 ? -19.836 2.358 40.339 1.00 88.94 92 ASN A C 1
ATOM 742 O O . ASN A 1 92 ? -20.593 2.379 39.370 1.00 88.94 92 ASN A O 1
ATOM 746 N N . PRO A 1 93 ? -19.379 1.197 40.848 1.00 86.19 93 PRO A N 1
ATOM 747 C CA . PRO A 1 93 ? -19.642 -0.113 40.241 1.00 86.19 93 PRO A CA 1
ATOM 748 C C . PRO A 1 93 ? -21.130 -0.507 40.197 1.00 86.19 93 PRO A C 1
ATOM 750 O O . PRO A 1 93 ? -21.497 -1.427 39.475 1.00 86.19 93 PRO A O 1
ATOM 753 N N . GLU A 1 94 ? -21.977 0.181 40.965 1.00 86.50 94 GLU A N 1
ATOM 754 C CA . GLU A 1 94 ? -23.429 -0.037 41.023 1.00 86.50 94 GLU A CA 1
ATOM 755 C C . GLU A 1 94 ? -24.204 0.746 39.940 1.00 86.50 94 GLU A C 1
ATOM 757 O O . GLU A 1 94 ? -25.421 0.614 39.814 1.00 86.50 94 GLU A O 1
ATOM 762 N N . GLU A 1 95 ? -23.530 1.600 39.161 1.00 87.81 95 GLU A N 1
ATOM 763 C CA . GLU A 1 95 ? -24.165 2.367 38.087 1.00 87.81 95 GLU A CA 1
ATOM 764 C C . GLU A 1 95 ? -24.699 1.451 36.967 1.00 87.81 95 GLU A C 1
ATOM 766 O O . GLU A 1 95 ? -24.064 0.462 36.607 1.00 87.81 95 GLU A O 1
ATOM 771 N N . THR A 1 96 ? -25.860 1.787 36.383 1.00 85.44 96 THR A N 1
ATOM 772 C CA . THR A 1 96 ? -26.480 1.018 35.288 1.00 85.44 96 THR A CA 1
ATOM 773 C C . THR A 1 96 ? -26.736 1.908 34.055 1.00 85.44 96 THR A C 1
ATOM 775 O O . THR A 1 96 ? -27.576 2.804 34.142 1.00 85.44 96 THR A O 1
ATOM 778 N N . PRO A 1 97 ? -26.076 1.662 32.902 1.00 87.75 97 PRO A N 1
ATOM 779 C CA . PRO A 1 97 ? -25.063 0.629 32.682 1.00 87.75 97 PRO A CA 1
ATOM 780 C C . PRO A 1 97 ? -23.741 0.970 33.382 1.00 87.75 97 PRO A C 1
ATOM 782 O O . PRO A 1 97 ? -23.335 2.128 33.441 1.00 87.75 97 PRO A O 1
ATOM 785 N N . MET A 1 98 ? -23.030 -0.051 33.863 1.00 86.50 98 MET A N 1
ATOM 786 C CA . MET A 1 98 ? -21.751 0.160 34.538 1.00 86.50 98 MET A CA 1
ATOM 787 C C . MET A 1 98 ? -20.702 0.683 33.559 1.00 86.50 98 MET A C 1
ATOM 789 O O . MET A 1 98 ? -20.453 0.071 32.514 1.00 86.50 98 MET A O 1
ATOM 793 N N . ARG A 1 99 ? -20.068 1.805 33.905 1.00 92.88 99 ARG A N 1
ATOM 794 C CA . ARG A 1 99 ? -19.094 2.495 33.052 1.00 92.88 99 ARG A CA 1
ATOM 795 C C . ARG A 1 99 ? -17.662 2.194 33.475 1.00 92.88 99 ARG A C 1
ATOM 797 O O . ARG A 1 99 ? -17.356 2.078 34.657 1.00 92.88 99 ARG A O 1
ATOM 804 N N . ALA A 1 100 ? -16.758 2.123 32.504 1.00 92.69 100 ALA A N 1
ATOM 805 C CA . ALA A 1 100 ? -15.334 1.878 32.725 1.00 92.69 100 ALA A CA 1
ATOM 806 C C . ALA A 1 100 ? -14.584 3.122 33.239 1.00 92.69 100 ALA A C 1
ATOM 808 O O . ALA A 1 100 ? -13.652 3.606 32.595 1.00 92.69 100 ALA A O 1
ATOM 809 N N . ILE A 1 101 ? -15.007 3.664 34.380 1.00 91.75 101 ILE A N 1
ATOM 810 C CA . ILE A 1 101 ? -14.312 4.738 35.094 1.00 91.75 101 ILE A CA 1
ATOM 811 C C . ILE A 1 101 ? -13.485 4.079 36.191 1.00 91.75 101 ILE A C 1
ATOM 813 O O . ILE A 1 101 ? -14.031 3.361 37.024 1.00 91.75 101 ILE A O 1
ATOM 817 N N . LEU A 1 102 ? -12.171 4.279 36.180 1.00 90.62 102 LEU A N 1
ATOM 818 C CA . LEU A 1 102 ? -11.242 3.597 37.070 1.00 90.62 102 LEU A CA 1
ATOM 819 C C . LEU A 1 102 ? -10.411 4.590 37.870 1.00 90.62 102 LEU A C 1
ATOM 821 O O . LEU A 1 102 ? -10.068 5.679 37.411 1.00 90.62 102 LEU A O 1
ATOM 825 N N . GLN A 1 103 ? -10.058 4.167 39.075 1.00 90.25 103 GLN A N 1
ATOM 826 C CA . GLN A 1 103 ? -9.144 4.880 39.945 1.00 90.25 103 GLN A CA 1
ATOM 827 C C . GLN A 1 103 ? -8.019 3.939 40.354 1.00 90.25 103 GLN A C 1
ATOM 829 O O . GLN A 1 103 ? -8.276 2.887 40.944 1.00 90.25 103 GLN A O 1
ATOM 834 N N . GLY A 1 104 ? -6.790 4.311 40.011 1.00 87.38 104 GLY A N 1
ATOM 835 C CA . GLY A 1 104 ? -5.578 3.617 40.416 1.00 87.38 104 GLY A CA 1
ATOM 836 C C . GLY A 1 104 ? -4.936 4.266 41.633 1.00 87.38 104 GLY A C 1
ATOM 837 O O . GLY A 1 104 ? -4.957 5.487 41.780 1.00 87.38 104 GLY A O 1
ATOM 838 N N . THR A 1 105 ? -4.355 3.440 42.496 1.00 85.44 105 THR A N 1
ATOM 839 C CA . THR A 1 105 ? -3.624 3.855 43.690 1.00 85.44 105 THR A CA 1
ATOM 840 C C . THR A 1 105 ? -2.259 3.177 43.717 1.00 85.44 105 THR A C 1
ATOM 842 O O . THR A 1 105 ? -2.175 1.947 43.704 1.00 85.44 105 THR A O 1
ATOM 845 N N . VAL A 1 106 ? -1.192 3.974 43.769 1.00 82.44 106 VAL A N 1
ATOM 846 C CA . VAL A 1 106 ? 0.198 3.511 43.891 1.00 82.44 106 VAL A CA 1
ATOM 847 C C . VAL A 1 106 ? 0.736 3.936 45.250 1.00 82.44 106 VAL A C 1
ATOM 849 O O . VAL A 1 106 ? 0.698 5.115 45.599 1.00 82.44 106 VAL A O 1
ATOM 852 N N . ASN A 1 107 ? 1.269 2.974 46.001 1.00 77.69 107 ASN A N 1
ATOM 853 C CA . ASN A 1 107 ? 1.948 3.233 47.267 1.00 77.69 107 ASN A CA 1
ATOM 854 C C . ASN A 1 107 ? 3.447 3.389 47.010 1.00 77.69 107 ASN A C 1
ATOM 856 O O . ASN A 1 107 ? 4.114 2.430 46.612 1.00 77.69 107 ASN A O 1
ATOM 860 N N . ARG A 1 108 ? 3.989 4.587 47.238 1.00 67.44 108 ARG A N 1
ATOM 861 C CA . ARG A 1 108 ? 5.428 4.840 47.122 1.00 67.44 108 ARG A CA 1
ATOM 862 C C . ARG A 1 108 ? 6.184 4.378 48.367 1.00 67.44 108 ARG A C 1
ATOM 864 O O . ARG A 1 108 ? 5.639 4.268 49.461 1.00 67.44 108 ARG A O 1
ATOM 871 N N . ILE A 1 109 ? 7.491 4.167 48.200 1.00 62.62 109 ILE A N 1
ATOM 872 C CA . ILE A 1 109 ? 8.410 3.704 49.257 1.00 62.62 109 ILE A CA 1
ATOM 873 C C . ILE A 1 109 ? 8.490 4.700 50.434 1.00 62.62 109 ILE A C 1
ATOM 875 O O . ILE A 1 109 ? 8.728 4.298 51.567 1.00 62.62 109 ILE A O 1
ATOM 879 N N . ASN A 1 110 ? 8.252 5.992 50.186 1.00 67.50 110 ASN A N 1
ATOM 880 C CA . ASN A 1 110 ? 8.194 7.051 51.204 1.00 67.50 110 ASN A CA 1
ATOM 881 C C . ASN A 1 110 ? 6.846 7.113 51.962 1.00 67.50 110 ASN A C 1
ATOM 883 O O . ASN A 1 110 ? 6.664 8.013 52.776 1.00 67.50 110 ASN A O 1
ATOM 887 N N . GLY A 1 111 ? 5.904 6.201 51.691 1.00 67.31 111 GLY A N 1
ATOM 888 C CA . GLY A 1 111 ? 4.559 6.200 52.276 1.00 67.31 111 GLY A CA 1
ATOM 889 C C . GLY A 1 111 ? 3.564 7.146 51.594 1.00 67.31 111 GLY A C 1
ATOM 890 O O . GLY A 1 111 ? 2.411 7.216 52.012 1.00 67.31 111 GLY A O 1
ATOM 891 N N . GLU A 1 112 ? 3.977 7.859 50.543 1.00 74.25 112 GLU A N 1
ATOM 892 C CA . GLU A 1 112 ? 3.102 8.721 49.749 1.00 74.25 112 GLU A CA 1
ATOM 893 C C . GLU A 1 112 ? 2.151 7.868 48.894 1.00 74.25 112 GLU A C 1
ATOM 895 O O . GLU A 1 112 ? 2.580 6.966 48.166 1.00 74.25 112 GLU A O 1
ATOM 900 N N . ILE A 1 113 ? 0.852 8.156 48.985 1.00 76.25 113 ILE A N 1
ATOM 901 C CA . ILE A 1 113 ? -0.190 7.477 48.214 1.00 76.25 113 ILE A CA 1
ATOM 902 C C . ILE A 1 113 ? -0.571 8.366 47.037 1.00 76.25 113 ILE A C 1
ATOM 904 O O . ILE A 1 113 ? -1.137 9.442 47.224 1.00 76.25 113 ILE A O 1
ATOM 908 N N . ILE A 1 114 ? -0.303 7.898 45.820 1.00 77.69 114 ILE A N 1
ATOM 909 C CA . ILE A 1 114 ? -0.706 8.595 44.598 1.00 77.69 114 ILE A CA 1
ATOM 910 C C . ILE A 1 114 ? -1.972 7.962 44.063 1.00 77.69 114 ILE A C 1
ATOM 912 O O . ILE A 1 114 ? -2.041 6.745 43.893 1.00 77.69 114 ILE A O 1
ATOM 916 N N . THR A 1 115 ? -2.957 8.805 43.769 1.00 80.12 115 THR A N 1
ATOM 917 C CA . THR A 1 115 ? -4.216 8.392 43.156 1.00 80.12 115 THR A CA 1
ATOM 918 C C . THR A 1 115 ? -4.362 9.050 41.794 1.00 80.12 115 THR A C 1
ATOM 920 O O . THR A 1 115 ? -4.171 10.256 41.672 1.00 80.12 115 THR A O 1
ATOM 923 N N . TYR A 1 116 ? -4.723 8.266 40.783 1.00 80.81 116 TYR A N 1
ATOM 924 C CA . TYR A 1 116 ? -4.950 8.744 39.422 1.00 80.81 116 TYR A CA 1
ATOM 925 C C . TYR A 1 116 ? -6.259 8.174 38.883 1.00 80.81 116 TYR A C 1
ATOM 927 O O . TYR A 1 116 ? -6.590 7.006 39.100 1.00 80.81 116 TYR A O 1
ATOM 935 N N . ASN A 1 117 ? -7.021 9.017 38.193 1.00 85.06 117 ASN A N 1
ATOM 936 C CA . ASN A 1 117 ? -8.299 8.644 37.601 1.00 85.06 117 ASN A CA 1
ATOM 937 C C . ASN A 1 117 ? -8.127 8.508 36.094 1.00 85.06 117 ASN A C 1
ATOM 939 O O . ASN A 1 117 ? -7.532 9.371 35.455 1.00 85.06 117 ASN A O 1
ATOM 943 N N . TYR A 1 118 ? -8.674 7.444 35.525 1.00 90.06 118 TYR A N 1
ATOM 944 C CA . TYR A 1 118 ? -8.669 7.223 34.087 1.00 90.06 118 TYR A CA 1
ATOM 945 C C . TYR A 1 118 ? -9.917 6.458 33.669 1.00 90.06 118 TYR A C 1
ATOM 947 O O . TYR A 1 118 ? -10.653 5.903 34.485 1.00 90.06 118 TYR A O 1
ATOM 955 N N . ARG A 1 119 ? -10.189 6.446 32.374 1.00 90.94 119 ARG A N 1
ATOM 956 C CA . ARG A 1 119 ? -11.344 5.780 31.788 1.00 90.94 119 ARG A CA 1
ATOM 957 C C . ARG A 1 119 ? -10.880 4.871 30.670 1.00 90.94 119 ARG A C 1
ATOM 959 O O . ARG A 1 119 ? -9.947 5.204 29.942 1.00 90.94 119 ARG A O 1
ATOM 966 N N . ILE A 1 120 ? -11.565 3.745 30.503 1.00 93.94 120 ILE A N 1
ATOM 967 C CA . ILE A 1 120 ? -11.488 3.007 29.243 1.00 93.94 120 ILE A CA 1
ATOM 968 C C . ILE A 1 120 ? -12.541 3.614 28.334 1.00 93.94 120 ILE A C 1
ATOM 970 O O . ILE A 1 120 ? -13.732 3.377 28.526 1.00 93.94 120 ILE A O 1
ATOM 974 N N . HIS A 1 121 ? -12.107 4.416 27.369 1.00 93.25 121 HIS A N 1
ATOM 975 C CA . HIS A 1 121 ? -13.010 5.025 26.401 1.00 93.25 121 HIS A CA 1
ATOM 976 C C . HIS A 1 121 ? -13.695 3.934 25.564 1.00 93.25 121 HIS A C 1
ATOM 978 O O . HIS A 1 121 ? -14.921 3.872 25.482 1.00 93.25 121 HIS A O 1
ATOM 984 N N . ALA A 1 122 ? -12.909 2.986 25.045 1.00 92.62 122 ALA A N 1
ATOM 985 C CA . ALA A 1 122 ? -13.424 1.858 24.281 1.00 92.62 122 ALA A CA 1
ATOM 986 C C . ALA A 1 122 ? -12.531 0.619 24.397 1.00 92.62 122 ALA A C 1
ATOM 988 O O . ALA A 1 122 ? -11.309 0.719 24.451 1.00 92.62 122 ALA A O 1
ATOM 989 N N . THR A 1 123 ? -13.144 -0.565 24.395 1.00 92.00 123 THR A N 1
ATOM 990 C CA . THR A 1 123 ? -12.449 -1.856 24.307 1.00 92.00 123 THR A CA 1
ATOM 991 C C . THR A 1 123 ? -13.385 -2.934 23.764 1.00 92.00 123 THR A C 1
ATOM 993 O O . THR A 1 123 ? -14.604 -2.880 23.971 1.00 92.00 123 THR A O 1
ATOM 996 N N . ASP A 1 124 ? -12.812 -3.915 23.070 1.00 83.19 124 ASP A N 1
ATOM 997 C CA . ASP A 1 124 ? -13.462 -5.179 22.706 1.00 83.19 124 ASP A CA 1
ATOM 998 C C . ASP A 1 124 ? -12.951 -6.374 23.533 1.00 83.19 124 ASP A C 1
ATOM 1000 O O . ASP A 1 124 ? -13.232 -7.525 23.195 1.00 83.19 124 ASP A O 1
ATOM 1004 N N . TYR A 1 125 ? -12.183 -6.096 24.596 1.00 76.00 125 TYR A N 1
ATOM 1005 C CA . TYR A 1 125 ? -11.549 -7.030 25.537 1.00 76.00 125 TYR A CA 1
ATOM 1006 C C . TYR A 1 125 ? -10.499 -7.986 24.961 1.00 76.00 125 TYR A C 1
ATOM 1008 O O . TYR A 1 125 ? -9.676 -8.516 25.711 1.00 76.00 125 TYR A O 1
ATOM 1016 N N . THR A 1 126 ? -10.509 -8.205 23.651 1.00 69.00 126 THR A N 1
ATOM 1017 C CA . THR A 1 126 ? -9.778 -9.285 22.977 1.00 69.00 126 THR A CA 1
ATOM 1018 C C . THR A 1 126 ? -8.679 -8.777 22.062 1.00 69.00 126 THR A C 1
ATOM 1020 O O . THR A 1 126 ? -7.725 -9.509 21.822 1.00 69.00 126 THR A O 1
ATOM 1023 N N . ASN A 1 127 ? -8.762 -7.530 21.596 1.00 69.38 127 ASN A N 1
ATOM 1024 C CA . ASN A 1 127 ? -7.772 -6.946 20.701 1.00 69.38 127 ASN A CA 1
ATOM 1025 C C . ASN A 1 127 ? -7.177 -5.665 21.273 1.00 69.38 127 ASN A C 1
ATOM 1027 O O . ASN A 1 127 ? -5.955 -5.566 21.333 1.00 69.38 127 ASN A O 1
ATOM 1031 N N . TYR A 1 128 ? -8.006 -4.705 21.694 1.00 90.88 128 TYR A N 1
ATOM 1032 C CA . TYR A 1 128 ? -7.537 -3.367 22.074 1.00 90.88 128 TYR A CA 1
ATOM 1033 C C . TYR A 1 128 ? -8.308 -2.760 23.248 1.00 90.88 128 TYR A C 1
ATOM 1035 O O . TYR A 1 128 ? -9.461 -3.116 23.513 1.00 90.88 128 TYR A O 1
ATOM 1043 N N . ALA A 1 129 ? -7.692 -1.782 23.904 1.00 93.56 129 ALA A N 1
ATOM 1044 C CA . ALA A 1 129 ? -8.378 -0.804 24.733 1.00 93.56 129 ALA A CA 1
ATOM 1045 C C . ALA A 1 129 ? -7.765 0.591 24.544 1.00 93.56 129 ALA A C 1
ATOM 1047 O O . ALA A 1 129 ? -6.559 0.729 24.340 1.00 93.56 129 ALA A O 1
ATOM 1048 N N . ILE A 1 130 ? -8.616 1.615 24.594 1.00 93.00 130 ILE A N 1
ATOM 1049 C CA . ILE A 1 130 ? -8.224 3.025 24.587 1.00 93.00 130 ILE A CA 1
ATOM 1050 C C . ILE A 1 130 ? -8.399 3.545 26.006 1.00 93.00 130 ILE A C 1
ATOM 1052 O O . ILE A 1 130 ? -9.518 3.591 26.524 1.00 93.00 130 ILE A O 1
ATOM 1056 N N . VAL A 1 131 ? -7.284 3.903 26.622 1.00 91.94 131 VAL A N 1
ATOM 1057 C CA . VAL A 1 131 ? -7.204 4.492 27.953 1.00 91.94 131 VAL A CA 1
ATOM 1058 C C . VAL A 1 131 ? -7.106 6.001 27.789 1.00 91.94 131 VAL A C 1
ATOM 1060 O O . VAL A 1 131 ? -6.334 6.472 26.959 1.00 91.94 131 VAL A O 1
ATOM 1063 N N . TRP A 1 132 ? -7.878 6.748 28.569 1.00 89.50 132 TRP A N 1
ATOM 1064 C CA . TRP A 1 132 ? -7.855 8.207 28.563 1.00 89.50 132 TRP A CA 1
ATOM 1065 C C . TRP A 1 132 ? -7.992 8.747 29.985 1.00 89.50 132 TRP A C 1
ATOM 1067 O O . TRP A 1 132 ? -8.796 8.240 30.774 1.00 89.50 132 TRP A O 1
ATOM 1077 N N . SER A 1 133 ? -7.226 9.775 30.317 1.00 87.19 133 SER A N 1
ATOM 1078 C CA . SER A 1 133 ? -7.349 10.535 31.558 1.00 87.19 133 SER A CA 1
ATOM 1079 C C . SER A 1 133 ? -7.291 12.029 31.254 1.00 87.19 133 SER A C 1
ATOM 1081 O O . SER A 1 133 ? -6.776 12.459 30.223 1.00 87.19 133 SER A O 1
ATOM 1083 N N . CYS A 1 134 ? -7.850 12.827 32.157 1.00 85.50 134 CYS A N 1
ATOM 1084 C CA . CYS A 1 134 ? -7.785 14.275 32.065 1.00 85.50 134 CYS A CA 1
ATOM 1085 C C . CYS A 1 134 ? -7.730 14.891 33.455 1.00 85.50 134 CYS A C 1
ATOM 1087 O O . CYS A 1 134 ? -8.396 14.413 34.379 1.00 85.50 134 CYS A O 1
ATOM 1089 N N . VAL A 1 135 ? -6.945 15.956 33.576 1.00 85.62 135 VAL A N 1
ATOM 1090 C CA . VAL A 1 135 ? -6.853 16.792 34.769 1.00 85.62 135 VAL A CA 1
ATOM 1091 C C . VAL A 1 135 ? -7.057 18.249 34.365 1.00 85.62 135 VAL A C 1
ATOM 1093 O O . VAL A 1 135 ? -6.386 18.749 33.460 1.00 85.62 135 VAL A O 1
ATOM 1096 N N . ASP A 1 136 ? -7.984 18.929 35.038 1.00 86.69 136 ASP A N 1
ATOM 1097 C CA . ASP A 1 136 ? -8.174 20.369 34.882 1.00 86.69 136 ASP A CA 1
ATOM 1098 C C . ASP A 1 136 ? -6.960 21.121 35.441 1.00 86.69 136 ASP A C 1
ATOM 1100 O O . ASP A 1 136 ? -6.461 20.823 36.529 1.00 86.69 136 ASP A O 1
ATOM 1104 N N . LEU A 1 137 ? -6.487 22.106 34.684 1.00 85.06 137 LEU A N 1
ATOM 1105 C CA . LEU A 1 137 ? -5.418 23.022 35.061 1.00 85.06 137 LEU A CA 1
ATOM 1106 C C . LEU A 1 137 ? -6.000 24.410 35.369 1.00 85.06 137 LEU A C 1
ATOM 1108 O O . LEU A 1 137 ? -7.158 24.720 35.077 1.00 85.06 137 LEU A O 1
ATOM 1112 N N . GLU A 1 138 ? -5.170 25.288 35.929 1.00 88.62 138 GLU A N 1
ATOM 1113 C CA . GLU A 1 138 ? -5.518 26.702 36.082 1.00 88.62 138 GLU A CA 1
ATOM 1114 C C . GLU A 1 138 ? -5.814 27.372 34.726 1.00 88.62 138 GLU A C 1
ATOM 1116 O O . GLU A 1 138 ? -5.389 26.911 33.664 1.00 88.62 138 GLU A O 1
ATOM 1121 N N . ASN A 1 139 ? -6.522 28.505 34.766 1.00 88.62 139 ASN A N 1
ATOM 1122 C CA . ASN A 1 139 ? -6.871 29.312 33.589 1.00 88.62 139 ASN A CA 1
ATOM 1123 C C . ASN A 1 139 ? -7.721 28.584 32.536 1.00 88.62 139 ASN A C 1
ATOM 1125 O O . ASN A 1 139 ? -7.601 28.872 31.347 1.00 88.62 139 ASN A O 1
ATOM 1129 N N . ASN A 1 140 ? -8.614 27.684 32.967 1.00 88.88 140 ASN A N 1
ATOM 1130 C CA . ASN A 1 140 ? -9.547 26.979 32.081 1.00 88.88 140 ASN A CA 1
ATOM 1131 C C . ASN A 1 140 ? -8.834 26.124 31.016 1.00 88.88 140 ASN A C 1
ATOM 1133 O O . ASN A 1 140 ? -9.291 26.010 29.878 1.00 88.88 140 ASN A O 1
ATOM 1137 N N . ARG A 1 141 ? -7.688 25.555 31.397 1.00 89.19 141 ARG A N 1
ATOM 1138 C CA . ARG A 1 141 ? -6.878 24.649 30.583 1.00 89.19 141 ARG A CA 1
ATOM 1139 C C . ARG A 1 141 ? -7.028 23.229 31.114 1.00 89.19 141 ARG A C 1
ATOM 1141 O O . ARG A 1 141 ? -7.479 23.024 32.237 1.00 89.19 141 ARG A O 1
ATOM 1148 N N . SER A 1 142 ? -6.609 22.246 30.336 1.00 86.44 142 SER A N 1
ATOM 1149 C CA . SER A 1 142 ? -6.593 20.849 30.760 1.00 86.44 142 SER A CA 1
ATOM 1150 C C . SER A 1 142 ? -5.338 20.157 30.276 1.00 86.44 142 SER A C 1
ATOM 1152 O O . SER A 1 142 ? -4.709 20.573 29.301 1.00 86.44 142 SER A O 1
ATOM 1154 N N . ARG A 1 143 ? -4.972 19.094 30.986 1.00 84.38 143 ARG A N 1
ATOM 1155 C CA . ARG A 1 143 ? -3.964 18.134 30.563 1.00 84.38 143 ARG A CA 1
ATOM 1156 C C . ARG A 1 143 ? -4.650 16.803 30.331 1.00 84.38 143 ARG A C 1
ATOM 1158 O O . ARG A 1 143 ? -5.194 16.227 31.271 1.00 84.38 143 ARG A O 1
ATOM 1165 N N . GLU A 1 144 ? -4.612 16.329 29.094 1.00 82.94 144 GLU A N 1
ATOM 1166 C CA . GLU A 1 144 ? -5.160 15.032 28.710 1.00 82.94 144 GLU A CA 1
ATOM 1167 C C . GLU A 1 144 ? -4.024 14.037 28.444 1.00 82.94 144 GLU A C 1
ATOM 1169 O O . GLU A 1 144 ? -3.014 14.364 27.815 1.00 82.94 144 GLU A O 1
ATOM 1174 N N . GLU A 1 145 ? -4.193 12.805 28.912 1.00 79.38 145 GLU A N 1
ATOM 1175 C CA . GLU A 1 145 ? -3.284 11.696 28.636 1.00 79.38 145 GLU A CA 1
ATOM 1176 C C . GLU A 1 145 ? -4.074 10.542 28.027 1.00 79.38 145 GLU A C 1
ATOM 1178 O O . GLU A 1 145 ? -5.265 10.353 28.288 1.00 79.38 145 GLU A O 1
ATOM 1183 N N . GLY A 1 146 ? -3.402 9.728 27.224 1.00 81.12 146 GLY A N 1
ATOM 1184 C CA . GLY A 1 146 ? -4.026 8.531 26.698 1.00 81.12 146 GLY A CA 1
ATOM 1185 C C . GLY A 1 146 ? -3.030 7.448 26.343 1.00 81.12 146 GLY A C 1
ATOM 1186 O O . GLY A 1 146 ? -1.833 7.676 26.155 1.00 81.12 146 GLY A O 1
ATOM 1187 N N . SER A 1 147 ? -3.541 6.229 26.271 1.00 88.44 147 SER A N 1
ATOM 1188 C CA . SER A 1 147 ? -2.768 5.070 25.857 1.00 88.44 147 SER A CA 1
ATOM 1189 C C . SER A 1 147 ? -3.620 4.131 25.026 1.00 88.44 147 SER A C 1
ATOM 1191 O O . SER A 1 147 ? -4.797 3.904 25.305 1.00 88.44 147 SER A O 1
ATOM 1193 N N . ILE A 1 148 ? -3.001 3.551 24.009 1.00 90.44 148 ILE A N 1
ATOM 1194 C CA . ILE A 1 148 ? -3.580 2.483 23.207 1.00 90.44 148 ILE A CA 1
ATOM 1195 C C . ILE A 1 148 ? -2.889 1.209 23.652 1.00 90.44 148 ILE A C 1
ATOM 1197 O O . ILE A 1 148 ? -1.684 1.052 23.451 1.00 90.44 148 ILE A O 1
ATOM 1201 N N . VAL A 1 149 ? -3.648 0.298 24.248 1.00 92.50 149 VAL A N 1
ATOM 1202 C CA . VAL A 1 149 ? -3.136 -0.999 24.687 1.00 92.50 149 VAL A CA 1
ATOM 1203 C C . VAL A 1 149 ? -3.733 -2.122 23.844 1.00 92.50 149 VAL A C 1
ATOM 1205 O O . VAL A 1 149 ? -4.876 -2.034 23.392 1.00 92.50 149 VAL A O 1
ATOM 1208 N N . GLY A 1 150 ? -2.964 -3.184 23.621 1.00 82.81 150 GLY A N 1
ATOM 1209 C CA . GLY A 1 150 ? -3.363 -4.349 22.841 1.00 82.81 150 GLY A CA 1
ATOM 1210 C C . GLY A 1 150 ? -3.193 -5.662 23.595 1.00 82.81 150 GLY A C 1
ATOM 1211 O O . GLY A 1 150 ? -2.337 -5.788 24.465 1.00 82.81 150 GLY A O 1
ATOM 1212 N N . ARG A 1 151 ? -3.971 -6.686 23.230 1.00 83.81 151 ARG A N 1
ATOM 1213 C CA . ARG A 1 151 ? -3.732 -8.075 23.685 1.00 83.81 151 ARG A CA 1
ATOM 1214 C C . ARG A 1 151 ? -2.546 -8.741 22.982 1.00 83.81 151 ARG A C 1
ATOM 1216 O O . ARG A 1 151 ? -2.154 -9.854 23.315 1.00 83.81 151 ARG A O 1
ATOM 1223 N N . SER A 1 152 ? -1.979 -8.066 21.992 1.00 76.44 152 SER A N 1
ATOM 1224 C CA . SER A 1 152 ? -0.771 -8.447 21.272 1.00 76.44 152 SER A CA 1
ATOM 1225 C C . SER A 1 152 ? 0.104 -7.212 21.103 1.00 76.44 152 SER A C 1
ATOM 1227 O O . SER A 1 152 ? -0.396 -6.089 21.128 1.00 76.44 152 SER A O 1
ATOM 1229 N N . THR A 1 153 ? 1.399 -7.423 20.888 1.00 77.31 153 THR A N 1
ATOM 1230 C CA . THR A 1 153 ? 2.400 -6.359 20.703 1.00 77.31 153 THR A CA 1
ATOM 1231 C C . THR A 1 153 ? 2.220 -5.561 19.406 1.00 77.31 153 THR A C 1
ATOM 1233 O O . THR A 1 153 ? 2.923 -4.581 19.176 1.00 77.31 153 THR A O 1
ATOM 1236 N N . GLN A 1 154 ? 1.276 -5.966 18.548 1.00 71.25 154 GLN A N 1
ATOM 1237 C CA . GLN A 1 154 ? 0.824 -5.241 17.363 1.00 71.25 154 GLN A CA 1
ATOM 1238 C C . GLN A 1 154 ? -0.672 -5.498 17.141 1.00 71.25 154 GLN A C 1
ATOM 1240 O O . GLN A 1 154 ? -1.137 -6.630 17.292 1.00 71.25 154 GLN A O 1
ATOM 1245 N N . LEU A 1 155 ? -1.426 -4.466 16.748 1.00 66.12 155 LEU A N 1
ATOM 1246 C CA . LEU A 1 155 ? -2.818 -4.624 16.316 1.00 66.12 155 LEU A CA 1
ATOM 1247 C C . LEU A 1 155 ? -2.887 -4.924 14.819 1.00 66.12 155 LEU A C 1
ATOM 1249 O O . LEU A 1 155 ? -2.019 -4.538 14.036 1.00 66.12 155 LEU A O 1
ATOM 1253 N N . THR A 1 156 ? -3.967 -5.583 14.402 1.00 59.22 156 THR A N 1
ATOM 1254 C CA . THR A 1 156 ? -4.261 -5.718 12.973 1.00 59.22 156 THR A CA 1
ATOM 1255 C C . THR A 1 156 ? -4.678 -4.360 12.390 1.00 59.22 156 THR A C 1
ATOM 1257 O O . THR A 1 156 ? -5.242 -3.534 13.113 1.00 59.22 156 THR A O 1
ATOM 1260 N N . PRO A 1 157 ? -4.490 -4.117 11.080 1.00 54.06 157 PRO A N 1
ATOM 1261 C CA . PRO A 1 157 ? -4.903 -2.860 10.451 1.00 54.06 157 PRO A CA 1
ATOM 1262 C C . PRO A 1 157 ? -6.383 -2.505 10.671 1.00 54.06 157 PRO A C 1
ATOM 1264 O O . PRO A 1 157 ? -6.713 -1.342 10.878 1.00 54.06 157 PRO A O 1
ATOM 1267 N N . ALA A 1 158 ? -7.272 -3.505 10.694 1.00 50.69 158 ALA A N 1
ATOM 1268 C CA . ALA A 1 158 ? -8.697 -3.303 10.965 1.00 50.69 158 ALA A CA 1
ATOM 1269 C C . ALA A 1 158 ? -8.955 -2.796 12.394 1.00 50.69 158 ALA A C 1
ATOM 1271 O O . ALA A 1 158 ? -9.812 -1.941 12.612 1.00 50.69 158 ALA A O 1
ATOM 1272 N N . VAL A 1 159 ? -8.194 -3.302 13.367 1.00 59.44 159 VAL A N 1
ATOM 1273 C CA . VAL A 1 159 ? -8.287 -2.850 14.757 1.00 59.44 159 VAL A CA 1
ATOM 1274 C C . VAL A 1 159 ? -7.684 -1.450 14.904 1.00 59.44 159 VAL A C 1
ATOM 1276 O O . VAL A 1 159 ? -8.281 -0.627 15.590 1.00 59.44 159 VAL A O 1
ATOM 1279 N N . TYR A 1 160 ? -6.586 -1.130 14.207 1.00 69.69 160 TYR A N 1
ATOM 1280 C CA . TYR A 1 160 ? -6.045 0.236 14.183 1.00 69.69 160 TYR A CA 1
ATOM 1281 C C . TYR A 1 160 ? -7.032 1.254 13.610 1.00 69.69 160 TYR A C 1
ATOM 1283 O O . TYR A 1 160 ? -7.253 2.275 14.243 1.00 69.69 160 TYR A O 1
ATOM 1291 N N . ALA A 1 161 ? -7.694 0.962 12.487 1.00 56.44 161 ALA A N 1
ATOM 1292 C CA . ALA A 1 161 ? -8.695 1.869 11.918 1.00 56.44 161 ALA A CA 1
ATOM 1293 C C . ALA A 1 161 ? -9.868 2.126 12.881 1.00 56.44 161 ALA A C 1
ATOM 1295 O O . ALA A 1 161 ? -10.372 3.244 12.975 1.00 56.44 161 ALA A O 1
ATOM 1296 N N . LYS A 1 162 ? -10.285 1.095 13.627 1.00 71.94 162 LYS A N 1
ATOM 1297 C CA . LYS A 1 162 ? -11.310 1.227 14.667 1.00 71.94 162 LYS A CA 1
ATOM 1298 C C . LYS A 1 162 ? -10.821 2.091 15.830 1.00 71.94 162 LYS A C 1
ATOM 1300 O O . LYS A 1 162 ? -11.569 2.936 16.305 1.00 71.94 162 LYS A O 1
ATOM 1305 N N . VAL A 1 163 ? -9.585 1.878 16.279 1.00 78.19 163 VAL A N 1
ATOM 1306 C CA . VAL A 1 163 ? -8.955 2.695 17.322 1.00 78.19 163 VAL A CA 1
ATOM 1307 C C . VAL A 1 163 ? -8.851 4.155 16.883 1.00 78.19 163 VAL A C 1
ATOM 1309 O O . VAL A 1 163 ? -9.247 5.027 17.644 1.00 78.19 163 VAL A O 1
ATOM 1312 N N . ASP A 1 164 ? -8.404 4.417 15.655 1.00 78.38 164 ASP A N 1
ATOM 1313 C CA . ASP A 1 164 ? -8.252 5.768 15.107 1.00 78.38 164 ASP A CA 1
ATOM 1314 C C . ASP A 1 164 ? -9.600 6.503 15.044 1.00 78.38 164 ASP A C 1
ATOM 1316 O O . ASP A 1 164 ? -9.693 7.655 15.460 1.00 78.38 164 ASP A O 1
ATOM 1320 N N . ALA A 1 165 ? -10.670 5.828 14.608 1.00 75.94 165 ALA A N 1
ATOM 1321 C CA . ALA A 1 165 ? -12.016 6.404 14.611 1.00 75.94 165 ALA A CA 1
ATOM 1322 C C . ALA A 1 165 ? -12.496 6.777 16.025 1.00 75.94 165 ALA A C 1
ATOM 1324 O O . ALA A 1 165 ? -13.049 7.854 16.219 1.00 75.94 165 ALA A O 1
ATOM 1325 N N . LEU A 1 166 ? -12.240 5.916 17.013 1.00 85.56 166 LEU A N 1
ATOM 1326 C CA . LEU A 1 166 ? -12.623 6.147 18.410 1.00 85.56 166 LEU A CA 1
ATOM 1327 C C . LEU A 1 166 ? -11.778 7.247 19.073 1.00 85.56 166 LEU A C 1
ATOM 1329 O O . LEU A 1 166 ? -12.281 8.004 19.893 1.00 85.56 166 LEU A O 1
ATOM 1333 N N . LEU A 1 167 ? -10.503 7.387 18.704 1.00 79.75 167 LEU A N 1
ATOM 1334 C CA . LEU A 1 167 ? -9.676 8.506 19.165 1.00 79.75 167 LEU A CA 1
ATOM 1335 C C . LEU A 1 167 ? -10.210 9.850 18.644 1.00 79.75 167 LEU A C 1
ATOM 1337 O O . LEU A 1 167 ? -10.249 10.826 19.395 1.00 79.75 167 LEU A O 1
ATOM 1341 N N . LEU A 1 168 ? -10.705 9.891 17.401 1.00 77.50 168 LEU A N 1
ATOM 1342 C CA . LEU A 1 168 ? -11.303 11.103 16.833 1.00 77.50 168 LEU A CA 1
ATOM 1343 C C . LEU A 1 168 ? -12.579 11.541 17.570 1.00 77.50 168 LEU A C 1
ATOM 1345 O O . LEU A 1 168 ? -12.819 12.743 17.673 1.00 77.50 168 LEU A O 1
ATOM 1349 N N . GLU A 1 169 ? -13.363 10.616 18.137 1.00 80.19 169 GLU A N 1
ATOM 1350 C CA . GLU A 1 169 ? -14.541 10.952 18.963 1.00 80.19 169 GLU A CA 1
ATOM 1351 C C . GLU A 1 169 ? -14.151 11.798 20.190 1.00 80.19 169 GLU A C 1
ATOM 1353 O O . GLU A 1 169 ? -14.841 12.754 20.564 1.00 80.19 169 GLU A O 1
ATOM 1358 N N . ILE A 1 170 ? -12.984 11.509 20.770 1.00 76.31 170 ILE A N 1
ATOM 1359 C CA . ILE A 1 170 ? -12.428 12.239 21.916 1.00 76.31 170 ILE A CA 1
ATOM 1360 C C . ILE A 1 170 ? -11.478 13.371 21.501 1.00 76.31 170 ILE A C 1
ATOM 1362 O O . ILE A 1 170 ? -10.976 14.102 22.352 1.00 76.31 170 ILE A O 1
ATOM 1366 N N . GLY A 1 171 ? -11.338 13.622 20.195 1.00 71.69 171 GLY A N 1
ATOM 1367 C CA . GLY A 1 171 ? -10.544 14.722 19.647 1.00 71.69 171 GLY A CA 1
ATOM 1368 C C . GLY A 1 171 ? -9.036 14.495 19.732 1.00 71.69 171 GLY A C 1
ATOM 1369 O O . GLY A 1 171 ? -8.291 15.470 19.776 1.00 71.69 171 GLY A O 1
ATOM 1370 N N . LEU A 1 172 ? -8.607 13.232 19.771 1.00 73.94 172 LEU A N 1
ATOM 1371 C CA . LEU A 1 172 ? -7.206 12.825 19.742 1.00 73.94 172 LEU A CA 1
ATOM 1372 C C . LEU A 1 172 ? -6.903 12.112 18.422 1.00 73.94 172 LEU A C 1
ATOM 1374 O O . LEU A 1 172 ? -7.772 11.471 17.830 1.00 73.94 172 LEU A O 1
ATOM 1378 N N . ASN A 1 173 ? -5.660 12.190 17.961 1.00 68.75 173 ASN A N 1
ATOM 1379 C CA . ASN A 1 173 ? -5.175 11.400 16.839 1.00 68.75 173 ASN A CA 1
ATOM 1380 C C . ASN A 1 173 ? -4.094 10.442 17.338 1.00 68.75 173 ASN A C 1
ATOM 1382 O O . ASN A 1 173 ? -3.270 10.813 18.167 1.00 68.75 173 ASN A O 1
ATOM 1386 N N . ARG A 1 174 ? -4.048 9.209 16.818 1.00 75.56 174 ARG A N 1
ATOM 1387 C CA . ARG A 1 174 ? -2.964 8.265 17.132 1.00 75.56 174 ARG A CA 1
ATOM 1388 C C . ARG A 1 174 ? -1.576 8.846 16.826 1.00 75.56 174 ARG A C 1
ATOM 1390 O O . ARG A 1 174 ? -0.612 8.469 17.484 1.00 75.56 174 ARG A O 1
ATOM 1397 N N . GLU A 1 175 ? -1.478 9.768 15.867 1.00 65.50 175 GLU A N 1
ATOM 1398 C CA . GLU A 1 175 ? -0.246 10.501 15.539 1.00 65.50 175 GLU A CA 1
ATOM 1399 C C . GLU A 1 175 ? 0.272 11.392 16.682 1.00 65.50 175 GLU A C 1
ATOM 1401 O O . GLU A 1 175 ? 1.471 11.661 16.731 1.00 65.50 175 GLU A O 1
ATOM 1406 N N . ASP A 1 176 ? -0.591 11.787 17.622 1.00 64.44 176 ASP A N 1
ATOM 1407 C CA . ASP A 1 176 ? -0.218 12.586 18.796 1.00 64.44 176 ASP A CA 1
ATOM 1408 C C . ASP A 1 176 ? 0.451 11.734 19.895 1.00 64.44 176 ASP A C 1
ATOM 1410 O O . ASP A 1 176 ? 0.969 12.261 20.881 1.00 64.44 176 ASP A O 1
ATOM 1414 N N . PHE A 1 177 ? 0.459 10.404 19.736 1.00 72.12 177 PHE A N 1
ATOM 1415 C CA . PHE A 1 177 ? 1.009 9.462 20.705 1.00 72.12 177 PHE A CA 1
ATOM 1416 C C . PHE A 1 177 ? 2.363 8.901 20.260 1.00 72.12 177 PHE A C 1
ATOM 1418 O O . PHE A 1 177 ? 2.614 8.604 19.090 1.00 72.12 177 PHE A O 1
ATOM 1425 N N . ARG A 1 178 ? 3.237 8.650 21.235 1.00 74.62 178 ARG A N 1
ATOM 1426 C CA . ARG A 1 178 ? 4.500 7.941 21.036 1.00 74.62 178 ARG A CA 1
ATOM 1427 C C . ARG A 1 178 ? 4.231 6.450 20.865 1.00 74.62 178 ARG A C 1
ATOM 1429 O O . ARG A 1 178 ? 3.558 5.853 21.695 1.00 74.62 178 ARG A O 1
ATOM 1436 N N . PHE A 1 179 ? 4.818 5.831 19.844 1.00 77.00 179 PHE A N 1
ATOM 1437 C CA . PHE A 1 179 ? 4.821 4.373 19.687 1.00 77.00 179 PHE A CA 1
ATOM 1438 C C . PHE A 1 179 ? 5.768 3.691 20.690 1.00 77.00 179 PHE A C 1
ATOM 1440 O O . PHE A 1 179 ? 6.869 4.187 20.941 1.00 77.00 179 PHE A O 1
ATOM 1447 N N . ILE A 1 180 ? 5.368 2.533 21.214 1.00 77.50 180 ILE A N 1
ATOM 1448 C CA . ILE A 1 180 ? 6.166 1.710 22.128 1.00 77.50 180 ILE A CA 1
ATOM 1449 C C . ILE A 1 180 ? 6.691 0.475 21.394 1.00 77.50 180 ILE A C 1
ATOM 1451 O O . ILE A 1 180 ? 5.921 -0.333 20.876 1.00 77.50 180 ILE A O 1
ATOM 1455 N N . ASP A 1 181 ? 8.016 0.312 21.370 1.00 69.88 181 ASP A N 1
ATOM 1456 C CA . ASP A 1 181 ? 8.661 -0.828 20.717 1.00 69.88 181 ASP A CA 1
ATOM 1457 C C . ASP A 1 181 ? 8.597 -2.096 21.586 1.00 69.88 181 ASP A C 1
ATOM 1459 O O . ASP A 1 181 ? 9.037 -2.104 22.737 1.00 69.88 181 ASP A O 1
ATOM 1463 N N . HIS A 1 182 ? 8.070 -3.171 21.003 1.00 76.62 182 HIS A N 1
ATOM 1464 C CA . HIS A 1 182 ? 7.960 -4.522 21.572 1.00 76.62 182 HIS A CA 1
ATOM 1465 C C . HIS A 1 182 ? 8.696 -5.564 20.710 1.00 76.62 182 HIS A C 1
ATOM 1467 O O . HIS A 1 182 ? 8.365 -6.752 20.714 1.00 76.62 182 HIS A O 1
ATOM 1473 N N . SER A 1 183 ? 9.666 -5.129 19.903 1.00 70.38 183 SER A N 1
ATOM 1474 C CA . SER A 1 183 ? 10.538 -6.022 19.142 1.00 70.38 183 SER A CA 1
ATOM 1475 C C . SER A 1 183 ? 11.351 -6.932 20.075 1.00 70.38 183 SER A C 1
ATOM 1477 O O . SER A 1 183 ? 11.684 -6.528 21.197 1.00 70.38 183 SER A O 1
ATOM 1479 N N . PRO A 1 184 ? 11.718 -8.154 19.643 1.00 68.62 184 PRO A N 1
ATOM 1480 C CA . PRO A 1 184 ? 12.630 -9.002 20.406 1.00 68.62 184 PRO A CA 1
ATOM 1481 C C . PRO A 1 184 ? 13.884 -8.234 20.848 1.00 68.62 184 PRO A C 1
ATOM 1483 O O . PRO A 1 184 ? 14.298 -8.316 22.000 1.00 68.62 184 PRO A O 1
ATOM 1486 N N . GLU A 1 185 ? 14.448 -7.410 19.968 1.00 64.25 185 GLU A N 1
ATOM 1487 C CA . GLU A 1 185 ? 15.631 -6.597 20.234 1.00 64.25 185 GLU A CA 1
ATOM 1488 C C . GLU A 1 185 ? 15.415 -5.599 21.377 1.00 64.25 185 GLU A C 1
ATOM 1490 O O . GLU A 1 185 ? 16.297 -5.457 22.228 1.00 64.25 185 GLU A O 1
ATOM 1495 N N . ALA A 1 186 ? 14.252 -4.943 21.435 1.00 65.12 186 ALA A N 1
ATOM 1496 C CA . ALA A 1 186 ? 13.896 -4.054 22.537 1.00 65.12 186 ALA A CA 1
ATOM 1497 C C . ALA A 1 186 ? 13.819 -4.829 23.865 1.00 65.12 186 ALA A C 1
ATOM 1499 O O . ALA A 1 186 ? 14.438 -4.420 24.852 1.00 65.12 186 ALA A O 1
ATOM 1500 N N . HIS A 1 187 ? 13.201 -6.017 23.864 1.00 68.44 187 HIS A N 1
ATOM 1501 C CA . HIS A 1 187 ? 13.138 -6.890 25.042 1.00 68.44 187 HIS A CA 1
ATOM 1502 C C . HIS A 1 187 ? 14.527 -7.400 25.491 1.00 68.44 187 HIS A C 1
ATOM 1504 O O . HIS A 1 187 ? 14.739 -7.631 26.685 1.00 68.44 187 HIS A O 1
ATOM 1510 N N . TYR A 1 188 ? 15.498 -7.535 24.574 1.00 63.12 188 TYR A N 1
ATOM 1511 C CA . TYR A 1 188 ? 16.861 -8.025 24.852 1.00 63.12 188 TYR A CA 1
ATOM 1512 C C . TYR A 1 188 ? 17.937 -6.930 24.987 1.00 63.12 188 TYR A C 1
ATOM 1514 O O . TYR A 1 188 ? 19.098 -7.242 25.278 1.00 63.12 188 TYR A O 1
ATOM 1522 N N . ARG A 1 189 ? 17.595 -5.640 24.845 1.00 60.69 189 ARG A N 1
ATOM 1523 C CA . ARG A 1 189 ? 18.557 -4.516 24.847 1.00 60.69 189 ARG A CA 1
ATOM 1524 C C . ARG A 1 189 ? 19.414 -4.437 26.126 1.00 60.69 189 ARG A C 1
ATOM 1526 O O . ARG A 1 189 ? 20.550 -3.962 26.071 1.00 60.69 189 ARG A O 1
ATOM 1533 N N . HIS A 1 190 ? 18.918 -4.953 27.255 1.00 53.12 190 HIS A N 1
ATOM 1534 C CA . HIS A 1 190 ? 19.680 -5.095 28.506 1.00 53.12 190 HIS A CA 1
ATOM 1535 C C . HIS A 1 190 ? 20.906 -6.012 28.348 1.00 53.12 190 HIS A C 1
ATOM 1537 O O . HIS A 1 190 ? 22.018 -5.643 28.726 1.00 53.12 190 HIS A O 1
ATOM 1543 N N . PHE A 1 191 ? 20.723 -7.179 27.721 1.00 52.62 191 PHE A N 1
ATOM 1544 C CA . PHE A 1 191 ? 21.784 -8.171 27.525 1.00 52.62 191 PHE A CA 1
ATOM 1545 C C . PHE A 1 191 ? 22.879 -7.655 26.591 1.00 52.62 191 PHE A C 1
ATOM 1547 O O . PHE A 1 191 ? 24.061 -7.837 26.872 1.00 52.62 191 PHE A O 1
ATOM 1554 N N . ILE A 1 192 ? 22.505 -6.951 25.518 1.00 52.53 192 ILE A N 1
ATOM 1555 C CA . ILE A 1 192 ? 23.470 -6.414 24.547 1.00 52.53 192 ILE A CA 1
ATOM 1556 C C . ILE A 1 192 ? 24.342 -5.324 25.182 1.00 52.53 192 ILE A C 1
ATOM 1558 O O . ILE A 1 192 ? 25.560 -5.348 25.008 1.00 52.53 192 ILE A O 1
ATOM 1562 N N . LYS A 1 193 ? 23.760 -4.406 25.972 1.00 50.78 193 LYS A N 1
ATOM 1563 C CA . LYS A 1 193 ? 24.539 -3.388 26.700 1.00 50.78 193 LYS A CA 1
ATOM 1564 C C . LYS A 1 193 ? 25.457 -4.003 27.754 1.00 50.78 193 LYS A C 1
ATOM 1566 O O . LYS A 1 193 ? 26.582 -3.538 27.907 1.00 50.78 193 LYS A O 1
ATOM 1571 N N . MET A 1 194 ? 25.006 -5.046 28.451 1.00 52.78 194 MET A N 1
ATOM 1572 C CA . MET A 1 194 ? 25.824 -5.741 29.445 1.00 52.78 194 MET A CA 1
ATOM 1573 C C . MET A 1 194 ? 27.008 -6.459 28.785 1.00 52.78 194 MET A C 1
ATOM 1575 O O . MET A 1 194 ? 28.132 -6.313 29.250 1.00 52.78 194 MET A O 1
ATOM 1579 N N . ILE A 1 195 ? 26.794 -7.145 27.657 1.00 56.50 195 ILE A N 1
ATOM 1580 C CA . ILE A 1 195 ? 27.863 -7.812 26.898 1.00 56.50 195 ILE A CA 1
ATOM 1581 C C . ILE A 1 195 ? 28.856 -6.791 26.334 1.00 56.50 195 ILE A C 1
ATOM 1583 O O . ILE A 1 195 ? 30.058 -6.975 26.494 1.00 56.50 195 ILE A O 1
ATOM 1587 N N . PHE A 1 196 ? 28.388 -5.692 25.733 1.00 54.72 196 PHE A N 1
ATOM 1588 C CA . PHE A 1 196 ? 29.272 -4.631 25.229 1.00 54.72 196 PHE A CA 1
ATOM 1589 C C . PHE A 1 196 ? 30.027 -3.911 26.349 1.00 54.72 196 PHE A C 1
ATOM 1591 O O . PHE A 1 196 ? 31.204 -3.602 26.186 1.00 54.72 196 PHE A O 1
ATOM 1598 N N . GLY A 1 197 ? 29.377 -3.672 27.490 1.00 50.84 197 GLY A N 1
ATOM 1599 C CA . GLY A 1 197 ? 30.008 -3.102 28.677 1.00 50.84 197 GLY A CA 1
ATOM 1600 C C . GLY A 1 197 ? 31.088 -4.022 29.239 1.00 50.84 197 GLY A C 1
ATOM 1601 O O . GLY A 1 197 ? 32.208 -3.573 29.460 1.00 50.84 197 GLY A O 1
ATOM 1602 N N . TYR A 1 198 ? 30.799 -5.319 29.378 1.00 54.66 198 TYR A N 1
ATOM 1603 C CA . TYR A 1 198 ? 31.795 -6.317 29.770 1.00 54.66 198 TYR A CA 1
ATOM 1604 C C . TYR A 1 198 ? 32.925 -6.421 28.751 1.00 54.66 198 TYR A C 1
ATOM 1606 O O . TYR A 1 198 ? 34.072 -6.490 29.159 1.00 54.66 198 TYR A O 1
ATOM 1614 N N . TYR A 1 199 ? 32.638 -6.371 27.449 1.00 57.19 199 TYR A N 1
ATOM 1615 C CA . TYR A 1 199 ? 33.650 -6.416 26.393 1.00 57.19 199 TYR A CA 1
ATOM 1616 C C . TYR A 1 199 ? 34.555 -5.174 26.405 1.00 57.19 199 TYR A C 1
ATOM 1618 O O . TYR A 1 199 ? 35.765 -5.297 26.247 1.00 57.19 199 TYR A O 1
ATOM 1626 N N . LEU A 1 200 ? 33.999 -3.985 26.661 1.00 52.91 200 LEU A N 1
ATOM 1627 C CA . LEU A 1 200 ? 34.755 -2.738 26.820 1.00 52.91 200 LEU A CA 1
ATOM 1628 C C . LEU A 1 200 ? 35.585 -2.723 28.105 1.00 52.91 200 LEU A C 1
ATOM 1630 O O . LEU A 1 200 ? 36.726 -2.274 28.070 1.00 52.91 200 LEU A O 1
ATOM 1634 N N . ILE A 1 201 ? 35.054 -3.247 29.213 1.00 58.25 201 ILE A N 1
ATOM 1635 C CA . ILE A 1 201 ? 35.801 -3.428 30.464 1.00 58.25 201 ILE A CA 1
ATOM 1636 C C . ILE A 1 201 ? 36.907 -4.468 30.269 1.00 58.25 201 ILE A C 1
ATOM 1638 O O . ILE A 1 201 ? 38.029 -4.231 30.697 1.00 58.25 201 ILE A O 1
ATOM 1642 N N . LEU A 1 202 ? 36.644 -5.574 29.566 1.00 55.47 202 LEU A N 1
ATOM 1643 C CA . LEU A 1 202 ? 37.648 -6.584 29.229 1.00 55.47 202 LEU A CA 1
ATOM 1644 C C . LEU A 1 202 ? 38.741 -5.987 28.338 1.00 55.47 202 LEU A C 1
ATOM 1646 O O . LEU A 1 202 ? 39.911 -6.238 28.580 1.00 55.47 202 LEU A O 1
ATOM 1650 N N . LEU A 1 203 ? 38.384 -5.156 27.354 1.00 55.03 203 LEU A N 1
ATOM 1651 C CA . LEU A 1 203 ? 39.331 -4.417 26.514 1.00 55.03 203 LEU A CA 1
ATOM 1652 C C . LEU A 1 203 ? 40.133 -3.388 27.318 1.00 55.03 203 LEU A C 1
ATOM 1654 O O . LEU A 1 203 ? 41.325 -3.241 27.077 1.00 55.03 203 LEU A O 1
ATOM 1658 N N . PHE A 1 204 ? 39.522 -2.699 28.282 1.00 56.88 204 PHE A N 1
ATOM 1659 C CA . PHE A 1 204 ? 40.224 -1.782 29.185 1.00 56.88 204 PHE A CA 1
ATOM 1660 C C . PHE A 1 204 ? 41.160 -2.519 30.146 1.00 56.88 204 PHE A C 1
ATOM 1662 O O . PHE A 1 204 ? 42.270 -2.055 30.376 1.00 56.88 204 PHE A O 1
ATOM 1669 N N . ILE A 1 205 ? 40.752 -3.678 30.666 1.00 60.59 205 ILE A N 1
ATOM 1670 C CA . ILE A 1 205 ? 41.583 -4.541 31.512 1.00 60.59 205 ILE A CA 1
ATOM 1671 C C . ILE A 1 205 ? 42.722 -5.145 30.683 1.00 60.59 205 ILE A C 1
ATOM 1673 O O . ILE A 1 205 ? 43.860 -5.109 31.125 1.00 60.59 205 ILE A O 1
ATOM 1677 N N . LEU A 1 206 ? 42.467 -5.621 29.461 1.00 55.31 206 LEU A N 1
ATOM 1678 C CA . LEU A 1 206 ? 43.490 -6.157 28.553 1.00 55.31 206 LEU A CA 1
ATOM 1679 C C . LEU A 1 206 ? 44.478 -5.075 28.088 1.00 55.31 206 LEU A C 1
ATOM 1681 O O . LEU A 1 206 ? 45.675 -5.333 28.014 1.00 55.31 206 LEU A O 1
ATOM 1685 N N . ASN A 1 207 ? 44.007 -3.852 27.830 1.00 54.09 207 ASN A N 1
ATOM 1686 C CA . ASN A 1 207 ? 44.875 -2.723 27.481 1.00 54.09 207 ASN A CA 1
ATOM 1687 C C . ASN A 1 207 ? 45.592 -2.124 28.705 1.00 54.09 207 ASN A C 1
ATOM 1689 O O . ASN A 1 207 ? 46.693 -1.603 28.557 1.00 54.09 207 ASN A O 1
ATOM 1693 N N . GLY A 1 208 ? 45.010 -2.219 29.904 1.00 50.28 208 GLY A N 1
ATOM 1694 C CA . GLY A 1 208 ? 45.633 -1.811 31.167 1.00 50.28 208 GLY A CA 1
ATOM 1695 C C . GLY A 1 208 ? 46.655 -2.822 31.698 1.00 50.28 208 GLY A C 1
ATOM 1696 O O . GLY A 1 208 ? 47.667 -2.425 32.267 1.00 50.28 208 GLY A O 1
ATOM 1697 N N . LEU A 1 209 ? 46.446 -4.120 31.451 1.00 46.50 209 LEU A N 1
ATOM 1698 C CA . LEU A 1 209 ? 47.397 -5.191 31.777 1.00 46.50 209 LEU A CA 1
ATOM 1699 C C . LEU A 1 209 ? 48.642 -5.166 30.880 1.00 46.50 209 LEU A C 1
ATOM 1701 O O . LEU A 1 209 ? 49.695 -5.622 31.307 1.00 46.50 209 LEU A O 1
ATOM 1705 N N . ASN A 1 210 ? 48.564 -4.571 29.686 1.00 43.78 210 ASN A N 1
ATOM 1706 C CA . ASN A 1 210 ? 49.738 -4.327 28.840 1.00 43.78 210 ASN A CA 1
ATOM 1707 C C . ASN A 1 210 ? 50.590 -3.123 29.298 1.00 43.78 210 ASN A C 1
ATOM 1709 O O . ASN A 1 210 ? 51.623 -2.854 28.690 1.00 43.78 210 ASN A O 1
ATOM 1713 N N . ALA A 1 211 ? 50.171 -2.393 30.341 1.00 44.06 211 ALA A N 1
ATOM 1714 C CA . ALA A 1 211 ? 50.854 -1.196 30.844 1.00 44.06 211 ALA A CA 1
ATOM 1715 C C . ALA A 1 211 ? 51.409 -1.337 32.277 1.00 44.06 211 ALA A C 1
ATOM 1717 O O . ALA A 1 211 ? 51.878 -0.352 32.844 1.00 44.06 211 ALA A O 1
ATOM 1718 N N . LEU A 1 212 ? 51.388 -2.535 32.871 1.00 35.41 212 LEU A N 1
ATOM 1719 C CA . LEU A 1 212 ? 51.964 -2.789 34.194 1.00 35.41 212 LEU A CA 1
ATOM 1720 C C . LEU A 1 212 ? 52.953 -3.951 34.127 1.00 35.41 212 LEU A C 1
ATOM 1722 O O . LEU A 1 212 ? 52.588 -5.122 34.161 1.00 35.41 212 LEU A O 1
ATOM 1726 N N . ASP A 1 213 ? 54.225 -3.581 34.040 1.00 42.53 213 ASP A N 1
ATOM 1727 C CA . ASP A 1 213 ? 55.375 -4.459 34.202 1.00 42.53 213 ASP A CA 1
ATOM 1728 C C . ASP A 1 213 ? 55.497 -4.837 35.689 1.00 42.53 213 ASP A C 1
ATOM 1730 O O . ASP A 1 213 ? 56.037 -4.074 36.491 1.00 42.53 213 ASP A O 1
ATOM 1734 N N . LEU A 1 214 ? 54.911 -5.970 36.098 1.00 32.38 214 LEU A N 1
ATOM 1735 C CA . LEU A 1 214 ? 55.074 -6.521 37.447 1.00 32.38 214 LEU A CA 1
ATOM 1736 C C . LEU A 1 214 ? 55.243 -8.052 37.420 1.00 32.38 214 LEU A C 1
ATOM 1738 O O . LEU A 1 214 ? 54.305 -8.816 37.215 1.00 32.38 214 LEU A O 1
ATOM 1742 N N . ASN A 1 215 ? 56.504 -8.429 37.639 1.00 29.38 215 ASN A N 1
ATOM 1743 C CA . ASN A 1 215 ? 57.117 -9.670 38.135 1.00 29.38 215 ASN A CA 1
ATOM 1744 C C . ASN A 1 215 ? 56.180 -10.817 38.618 1.00 29.38 215 ASN A C 1
ATOM 1746 O O . ASN A 1 215 ? 55.247 -10.572 39.386 1.00 29.38 215 ASN A O 1
ATOM 1750 N N . PRO A 1 216 ? 56.467 -12.100 38.299 1.00 38.53 216 PRO A N 1
ATOM 1751 C CA . PRO A 1 216 ? 55.591 -13.216 38.622 1.00 38.53 216 PRO A CA 1
ATOM 1752 C C . PRO A 1 216 ? 55.905 -13.769 40.015 1.00 38.53 216 PRO A C 1
ATOM 1754 O O . PRO A 1 216 ? 57.026 -14.189 40.278 1.00 38.53 216 PRO A O 1
ATOM 1757 N N . THR A 1 217 ? 54.920 -13.852 40.909 1.00 34.44 217 THR A N 1
ATOM 1758 C CA . THR A 1 217 ? 54.900 -14.902 41.944 1.00 34.44 217 THR A CA 1
ATOM 1759 C C . THR A 1 217 ? 53.527 -15.061 42.606 1.00 34.44 217 THR A C 1
ATOM 1761 O O . THR A 1 217 ? 53.014 -14.175 43.279 1.00 34.44 217 THR A O 1
ATOM 1764 N N . SER A 1 218 ? 53.042 -16.302 42.528 1.00 30.56 218 SER A N 1
ATOM 1765 C CA . SER A 1 218 ? 52.204 -17.012 43.505 1.00 30.56 218 SER A CA 1
ATOM 1766 C C . SER A 1 218 ? 50.662 -17.008 43.384 1.00 30.56 218 SER A C 1
ATOM 1768 O O . SER A 1 218 ? 49.975 -16.020 43.603 1.00 30.56 218 SER A O 1
ATOM 1770 N N . LYS A 1 219 ? 50.185 -18.253 43.196 1.00 34.72 219 LYS A N 1
ATOM 1771 C CA . LYS A 1 219 ? 49.062 -18.958 43.851 1.00 34.72 219 LYS A CA 1
ATOM 1772 C C . LYS A 1 219 ? 47.626 -18.815 43.312 1.00 34.72 219 LYS A C 1
ATOM 1774 O O . LYS A 1 219 ? 46.863 -17.946 43.701 1.00 34.72 219 LYS A O 1
ATOM 1779 N N . ASN A 1 220 ? 47.273 -19.854 42.546 1.00 35.22 220 ASN A N 1
ATOM 1780 C CA . ASN A 1 220 ? 46.111 -20.747 42.677 1.00 35.22 220 ASN A CA 1
ATOM 1781 C C . ASN A 1 220 ? 44.733 -20.139 42.986 1.00 35.22 220 ASN A C 1
ATOM 1783 O O . ASN A 1 220 ? 44.380 -19.940 44.146 1.00 35.22 220 ASN A O 1
ATOM 1787 N N . LEU A 1 221 ? 43.886 -20.098 41.954 1.00 28.06 221 LEU A N 1
ATOM 1788 C CA . LEU A 1 221 ? 42.446 -20.301 42.092 1.00 28.06 221 LEU A CA 1
ATOM 1789 C C . LEU A 1 221 ? 42.018 -21.392 41.096 1.00 28.06 221 LEU A C 1
ATOM 1791 O O . LEU A 1 221 ? 42.184 -21.236 39.888 1.00 28.06 221 LEU A O 1
ATOM 1795 N N . THR A 1 222 ? 41.537 -22.523 41.603 1.00 31.84 222 THR A N 1
ATOM 1796 C CA . THR A 1 222 ? 41.025 -23.649 40.813 1.00 31.84 222 THR A CA 1
ATOM 1797 C C . THR A 1 222 ? 39.598 -23.362 40.338 1.00 31.84 222 THR A C 1
ATOM 1799 O O . THR A 1 222 ? 38.733 -22.995 41.132 1.00 31.84 222 THR A O 1
ATOM 1802 N N . VAL A 1 223 ? 39.347 -23.536 39.038 1.00 33.28 223 VAL A N 1
ATOM 1803 C CA . VAL A 1 223 ? 38.010 -23.485 38.419 1.00 33.28 223 VAL A CA 1
ATOM 1804 C C . VAL A 1 223 ? 37.401 -24.897 38.460 1.00 33.28 223 VAL A C 1
ATOM 1806 O O . VAL A 1 223 ? 38.134 -25.850 38.194 1.00 33.28 223 VAL A O 1
ATOM 1809 N N . PRO A 1 224 ? 36.104 -25.075 38.785 1.00 32.50 224 PRO A N 1
ATOM 1810 C CA . PRO A 1 224 ? 35.477 -26.396 38.816 1.00 32.50 224 PRO A CA 1
ATOM 1811 C C . PRO A 1 224 ? 35.480 -27.071 37.438 1.00 32.50 224 PRO A C 1
ATOM 1813 O O . PRO A 1 224 ? 35.092 -26.464 36.435 1.00 32.50 224 PRO A O 1
ATOM 1816 N N . GLU A 1 225 ? 35.875 -28.345 37.407 1.00 42.34 225 GLU A N 1
ATOM 1817 C CA . GLU A 1 225 ? 35.693 -29.250 36.272 1.00 42.34 225 GLU A CA 1
ATOM 1818 C C . GLU A 1 225 ? 34.201 -29.329 35.930 1.00 42.34 225 GLU A C 1
ATOM 1820 O O . GLU A 1 225 ? 33.415 -29.787 36.754 1.00 42.34 225 GLU A O 1
ATOM 1825 N N . ASN A 1 226 ? 33.825 -28.794 34.761 1.00 46.75 226 ASN A N 1
ATOM 1826 C CA . ASN A 1 226 ? 32.643 -29.126 33.933 1.00 46.75 226 ASN A CA 1
ATOM 1827 C C . ASN A 1 226 ? 32.206 -27.982 32.994 1.00 46.75 226 ASN A C 1
ATOM 1829 O O . ASN A 1 226 ? 31.210 -28.114 32.285 1.00 46.75 226 ASN A O 1
ATOM 1833 N N . LEU A 1 227 ? 32.952 -26.873 32.912 1.00 39.62 227 LEU A N 1
ATOM 1834 C CA . LEU A 1 227 ? 32.680 -25.825 31.915 1.00 39.62 227 LEU A CA 1
ATOM 1835 C C . LEU A 1 227 ? 33.208 -26.181 30.507 1.00 39.62 227 LEU A C 1
ATOM 1837 O O . LEU A 1 227 ? 32.591 -25.825 29.505 1.00 39.62 227 LEU A O 1
ATOM 1841 N N . GLU A 1 228 ? 34.310 -26.933 30.426 1.00 39.56 228 GLU A N 1
ATOM 1842 C CA . GLU A 1 228 ? 34.924 -27.395 29.167 1.00 39.56 228 GLU A CA 1
ATOM 1843 C C . GLU A 1 228 ? 34.014 -28.365 28.388 1.00 39.56 228 GLU A C 1
ATOM 1845 O O . GLU A 1 228 ? 33.874 -28.253 27.166 1.00 39.56 228 GLU A O 1
ATOM 1850 N N . ASP A 1 229 ? 33.317 -29.268 29.087 1.00 41.44 229 ASP A N 1
ATOM 1851 C CA . ASP A 1 229 ? 32.472 -30.281 28.442 1.00 41.44 229 ASP A CA 1
ATOM 1852 C C . ASP A 1 229 ? 31.178 -29.674 27.863 1.00 41.44 229 ASP A C 1
ATOM 1854 O O . ASP A 1 229 ? 30.732 -30.041 26.773 1.00 41.44 229 ASP A O 1
ATOM 1858 N N . PHE A 1 230 ? 30.630 -28.643 28.521 1.00 40.06 230 PHE A N 1
ATOM 1859 C CA . PHE A 1 230 ? 29.445 -27.917 28.050 1.00 40.06 230 PHE A CA 1
ATOM 1860 C C . PHE A 1 230 ? 29.736 -27.049 26.809 1.00 40.06 230 PHE A C 1
ATOM 1862 O O . PHE A 1 230 ? 28.904 -26.950 25.903 1.00 40.06 230 PHE A O 1
ATOM 1869 N N . LEU A 1 231 ? 30.934 -26.458 26.723 1.00 35.88 231 LEU A N 1
ATOM 1870 C CA . LEU A 1 231 ? 31.343 -25.594 25.608 1.00 35.88 231 LEU A CA 1
ATOM 1871 C C . LEU A 1 231 ? 31.760 -26.383 24.352 1.00 35.88 231 LEU A C 1
ATOM 1873 O O . LEU A 1 231 ? 31.554 -25.911 23.229 1.00 35.88 231 LEU A O 1
ATOM 1877 N N . SER A 1 232 ? 32.275 -27.608 24.503 1.00 38.72 232 SER A N 1
ATOM 1878 C CA . SER A 1 232 ? 32.729 -28.437 23.373 1.00 38.72 232 SER A CA 1
ATOM 1879 C C . SER A 1 232 ? 31.598 -28.859 22.416 1.00 38.72 232 SER A C 1
ATOM 1881 O O . SER A 1 232 ? 31.831 -29.071 21.220 1.00 38.72 232 SER A O 1
ATOM 1883 N N . LYS A 1 233 ? 30.352 -28.908 22.910 1.00 36.91 233 LYS A N 1
ATOM 1884 C CA . LYS A 1 233 ? 29.162 -29.310 22.142 1.00 36.91 233 LYS A CA 1
ATOM 1885 C C . LYS A 1 233 ? 28.638 -28.233 21.185 1.00 36.91 233 LYS A C 1
ATOM 1887 O O . LYS A 1 233 ? 28.001 -28.582 20.195 1.00 36.91 233 LYS A O 1
ATOM 1892 N N . TYR A 1 234 ? 28.929 -26.954 21.436 1.00 31.95 234 TYR A N 1
ATOM 1893 C CA . TYR A 1 234 ? 28.375 -25.830 20.663 1.00 31.95 234 TYR A CA 1
ATOM 1894 C C . TYR A 1 234 ? 29.358 -25.173 19.674 1.00 31.95 234 TYR A C 1
ATOM 1896 O O . TYR A 1 234 ? 28.925 -24.431 18.799 1.00 31.95 234 TYR A O 1
ATOM 1904 N N . VAL A 1 235 ? 30.665 -25.461 19.745 1.00 31.08 235 VAL A N 1
ATOM 1905 C CA . VAL A 1 235 ? 31.703 -24.699 19.005 1.00 31.08 235 VAL A CA 1
ATOM 1906 C C . VAL A 1 235 ? 32.199 -25.379 17.711 1.00 31.08 235 VAL A C 1
ATOM 1908 O O . VAL A 1 235 ? 32.976 -24.802 16.951 1.00 31.08 235 VAL A O 1
ATOM 1911 N N . LYS A 1 236 ? 31.739 -26.586 17.356 1.00 27.69 236 LYS A N 1
ATOM 1912 C CA . LYS A 1 236 ? 32.307 -27.332 16.208 1.00 27.69 236 LYS A CA 1
ATOM 1913 C C . LYS A 1 236 ? 31.847 -26.921 14.800 1.00 27.69 236 LYS A C 1
ATOM 1915 O O . LYS A 1 236 ? 32.176 -27.618 13.842 1.00 27.69 236 LYS A O 1
ATOM 1920 N N . LYS A 1 237 ? 31.160 -25.793 14.617 1.00 29.83 237 LYS A N 1
ATOM 1921 C CA . LYS A 1 237 ? 30.805 -25.313 13.271 1.00 29.83 237 LYS A CA 1
ATOM 1922 C C . LYS A 1 237 ? 30.910 -23.795 13.153 1.00 29.83 237 LYS A C 1
ATOM 1924 O O . LYS A 1 237 ? 29.903 -23.126 13.051 1.00 29.83 237 LYS A O 1
ATOM 1929 N N . GLU A 1 238 ? 32.139 -23.284 13.202 1.00 29.00 238 GLU A N 1
ATOM 1930 C CA . GLU A 1 238 ? 32.618 -22.132 12.413 1.00 29.00 238 GLU A CA 1
ATOM 1931 C C . GLU A 1 238 ? 34.040 -21.760 12.865 1.00 29.00 238 GLU A C 1
ATOM 1933 O O . GLU A 1 238 ? 34.268 -20.939 13.748 1.00 29.00 238 GLU A O 1
ATOM 1938 N N . LYS A 1 239 ? 35.041 -22.384 12.239 1.00 26.91 239 LYS A N 1
ATOM 1939 C CA . LYS A 1 239 ? 36.399 -21.836 12.186 1.00 26.91 239 LYS A CA 1
ATOM 1940 C C . LYS A 1 239 ? 36.793 -21.670 10.725 1.00 26.91 239 LYS A C 1
ATOM 1942 O O . LYS A 1 239 ? 37.239 -22.627 10.106 1.00 26.91 239 LYS A O 1
ATOM 1947 N N . SER A 1 240 ? 36.711 -20.442 10.219 1.00 25.95 240 SER A N 1
ATOM 1948 C CA . SER A 1 240 ? 37.784 -19.889 9.385 1.00 25.95 240 SER A CA 1
ATOM 1949 C C . SER A 1 240 ? 37.757 -18.355 9.379 1.00 25.95 240 SER A C 1
ATOM 1951 O O . SER A 1 240 ? 36.970 -17.728 8.681 1.00 25.95 240 SER A O 1
ATOM 1953 N N . GLN A 1 241 ? 38.680 -17.809 10.171 1.00 27.69 241 GLN A N 1
ATOM 1954 C CA . GLN A 1 241 ? 39.505 -16.619 9.931 1.00 27.69 241 GLN A CA 1
ATOM 1955 C C . GLN A 1 241 ? 38.846 -15.253 9.665 1.00 27.69 241 GLN A C 1
ATOM 1957 O O . GLN A 1 241 ? 38.524 -14.856 8.550 1.00 27.69 241 GLN A O 1
ATOM 1962 N N . SER A 1 242 ? 38.859 -14.479 10.752 1.00 28.56 242 SER A N 1
ATOM 1963 C CA . SER A 1 242 ? 38.912 -13.019 10.828 1.00 28.56 242 SER A CA 1
ATOM 1964 C C . SER A 1 242 ? 39.895 -12.377 9.831 1.00 28.56 242 SER A C 1
ATOM 1966 O O . SER A 1 242 ? 41.107 -12.583 9.901 1.00 28.56 242 SER A O 1
ATOM 1968 N N . LYS A 1 243 ? 39.354 -11.516 8.964 1.00 28.09 243 LYS A N 1
ATOM 1969 C CA . LYS A 1 243 ? 39.957 -10.235 8.573 1.00 28.09 243 LYS A CA 1
ATOM 1970 C C . LYS A 1 243 ? 38.895 -9.169 8.825 1.00 28.09 243 LYS A C 1
ATOM 1972 O O . LYS A 1 243 ? 37.773 -9.293 8.344 1.00 28.09 243 LYS A O 1
ATOM 1977 N N . THR A 1 244 ? 39.241 -8.157 9.607 1.00 37.25 244 THR A N 1
ATOM 1978 C CA . THR A 1 244 ? 38.404 -7.002 9.955 1.00 37.25 244 THR A CA 1
ATOM 1979 C C . THR A 1 244 ? 37.714 -6.398 8.720 1.00 37.25 244 THR A C 1
ATOM 1981 O O . THR A 1 244 ? 38.414 -5.891 7.841 1.00 37.25 244 THR A O 1
ATOM 1984 N N . PRO A 1 245 ? 36.368 -6.387 8.621 1.00 26.66 245 PRO A N 1
ATOM 1985 C CA . PRO A 1 245 ? 35.690 -5.681 7.545 1.00 26.66 245 PRO A CA 1
ATOM 1986 C C . PRO A 1 245 ? 35.235 -4.291 8.001 1.00 26.66 245 PRO A C 1
ATOM 1988 O O . PRO A 1 245 ? 34.556 -4.128 9.015 1.00 26.66 245 PRO A O 1
ATOM 1991 N N . LYS A 1 246 ? 35.567 -3.288 7.182 1.00 27.69 246 LYS A N 1
ATOM 1992 C CA . LYS A 1 246 ? 34.822 -2.028 7.067 1.00 27.69 246 LYS A CA 1
ATOM 1993 C C . LYS A 1 246 ? 33.315 -2.325 7.002 1.00 27.69 246 LYS A C 1
ATOM 1995 O O . LYS A 1 246 ? 32.910 -3.235 6.283 1.00 27.69 246 LYS A O 1
ATOM 2000 N N . LEU A 1 247 ? 32.498 -1.527 7.691 1.00 32.00 247 LEU A N 1
ATOM 2001 C CA . LEU A 1 247 ? 31.036 -1.523 7.558 1.00 32.00 247 LEU A CA 1
ATOM 2002 C C . LEU A 1 247 ? 30.617 -1.408 6.081 1.00 32.00 247 LEU A C 1
ATOM 2004 O O . LEU A 1 247 ? 30.673 -0.321 5.515 1.00 32.00 247 LEU A O 1
ATOM 2008 N N . GLN A 1 248 ? 30.183 -2.513 5.474 1.00 32.25 248 GLN A N 1
ATOM 2009 C CA . GLN A 1 248 ? 29.444 -2.567 4.207 1.00 32.25 248 GLN A CA 1
ATOM 2010 C C . GLN A 1 248 ? 28.726 -3.926 4.122 1.00 32.25 248 GLN A C 1
ATOM 2012 O O . GLN A 1 248 ? 29.357 -4.950 3.879 1.00 32.25 248 GLN A O 1
ATOM 2017 N N . ILE A 1 249 ? 27.405 -3.945 4.334 1.00 31.66 249 ILE A N 1
ATOM 2018 C CA . ILE A 1 249 ? 26.556 -5.140 4.189 1.00 31.66 249 ILE A CA 1
ATOM 2019 C C . ILE A 1 249 ? 25.403 -4.788 3.241 1.00 31.66 249 ILE A C 1
ATOM 2021 O O . ILE A 1 249 ? 24.698 -3.807 3.465 1.00 31.66 249 ILE A O 1
ATOM 2025 N N . SER A 1 250 ? 25.251 -5.573 2.169 1.00 43.97 250 SER A N 1
ATOM 2026 C CA . SER A 1 250 ? 24.139 -5.541 1.207 1.00 43.97 250 SER A CA 1
ATOM 2027 C C . SER A 1 250 ? 23.364 -6.863 1.308 1.00 43.97 250 SER A C 1
ATOM 2029 O O . SER A 1 250 ? 23.902 -7.894 0.905 1.00 43.97 250 SER A O 1
ATOM 2031 N N . SER A 1 251 ? 22.146 -6.866 1.864 1.00 53.22 251 SER A N 1
ATOM 2032 C CA . SER A 1 251 ? 21.398 -8.092 2.222 1.00 53.22 251 SER A CA 1
ATOM 2033 C C . SER A 1 251 ? 20.140 -8.396 1.380 1.00 53.22 251 SER A C 1
ATOM 2035 O O . SER A 1 251 ? 19.143 -8.887 1.908 1.00 53.22 251 SER A O 1
ATOM 2037 N N . GLY A 1 252 ? 20.166 -8.141 0.066 1.00 63.00 252 GLY A N 1
ATOM 2038 C CA . GLY A 1 252 ? 19.093 -8.571 -0.844 1.00 63.00 252 GLY A CA 1
ATOM 2039 C C . GLY A 1 252 ? 19.067 -10.093 -1.059 1.00 63.00 252 GLY A C 1
ATOM 2040 O O . GLY A 1 252 ? 20.106 -10.756 -1.045 1.00 63.00 252 GLY A O 1
ATOM 2041 N N . ARG A 1 253 ? 17.878 -10.671 -1.276 1.00 78.25 253 ARG A N 1
ATOM 2042 C CA . ARG A 1 253 ? 17.697 -12.095 -1.615 1.00 78.25 253 ARG A CA 1
ATOM 2043 C C . ARG A 1 253 ? 17.626 -12.272 -3.127 1.00 78.25 253 ARG A C 1
ATOM 2045 O O . ARG A 1 253 ? 16.964 -11.492 -3.803 1.00 78.25 253 ARG A O 1
ATOM 2052 N N . ARG A 1 254 ? 18.271 -13.311 -3.663 1.00 82.25 254 ARG A N 1
ATOM 2053 C CA . ARG A 1 254 ? 18.203 -13.652 -5.094 1.00 82.25 254 ARG A CA 1
ATOM 2054 C C . ARG A 1 254 ? 16.799 -14.138 -5.467 1.00 82.25 254 ARG A C 1
ATOM 2056 O O . ARG A 1 254 ? 16.273 -15.031 -4.809 1.00 82.25 254 ARG A O 1
ATOM 2063 N N . ALA A 1 255 ? 16.248 -13.594 -6.548 1.00 82.75 255 ALA A N 1
ATOM 2064 C CA . ALA A 1 255 ? 15.000 -14.047 -7.149 1.00 82.75 255 ALA A CA 1
ATOM 2065 C C . ALA A 1 255 ? 15.225 -15.126 -8.226 1.00 82.75 255 ALA A C 1
ATOM 2067 O O . ALA A 1 255 ? 16.314 -15.242 -8.799 1.00 82.75 255 ALA A O 1
ATOM 2068 N N . TYR A 1 256 ? 14.175 -15.896 -8.514 1.00 79.44 256 TYR A N 1
ATOM 2069 C CA . TYR A 1 256 ? 14.095 -16.835 -9.642 1.00 79.44 256 TYR A CA 1
ATOM 2070 C C . TYR A 1 256 ? 13.172 -16.298 -10.753 1.00 79.44 256 TYR A C 1
ATOM 2072 O O . TYR A 1 256 ? 12.361 -15.406 -10.513 1.00 79.44 256 TYR A O 1
ATOM 2080 N N . ASP A 1 257 ? 13.293 -16.834 -11.973 1.00 76.88 257 ASP A N 1
ATOM 2081 C CA . ASP A 1 257 ? 12.721 -16.250 -13.205 1.00 76.88 257 ASP A CA 1
ATOM 2082 C C . ASP A 1 257 ? 11.205 -16.000 -13.171 1.00 76.88 257 ASP A C 1
ATOM 2084 O O . ASP A 1 257 ? 10.715 -15.057 -13.788 1.00 76.88 257 ASP A O 1
ATOM 2088 N N . THR A 1 258 ? 10.447 -16.832 -12.459 1.00 82.31 258 THR A N 1
ATOM 2089 C CA . THR A 1 258 ? 8.983 -16.725 -12.373 1.00 82.31 258 THR A CA 1
ATOM 2090 C C . THR A 1 258 ? 8.500 -15.983 -11.129 1.00 82.31 258 THR A C 1
ATOM 2092 O O . THR A 1 258 ? 7.292 -15.861 -10.946 1.00 82.31 258 THR A O 1
ATOM 2095 N N . GLN A 1 259 ? 9.408 -15.532 -10.256 1.00 86.31 259 GLN A N 1
ATOM 2096 C CA . GLN A 1 259 ? 9.039 -14.925 -8.978 1.00 86.31 259 GLN A CA 1
ATOM 2097 C C . GLN A 1 259 ? 8.475 -13.517 -9.161 1.00 86.31 259 GLN A C 1
ATOM 2099 O O . GLN A 1 259 ? 7.436 -13.202 -8.601 1.00 86.31 259 GLN A O 1
ATOM 2104 N N . PHE A 1 260 ? 9.135 -12.699 -9.985 1.00 94.50 260 PHE A N 1
ATOM 2105 C CA . PHE A 1 260 ? 8.721 -11.323 -10.271 1.00 94.50 260 PHE A CA 1
ATOM 2106 C C . PHE A 1 260 ? 8.713 -11.075 -11.788 1.00 94.50 260 PHE A C 1
ATOM 2108 O O . PHE A 1 260 ? 9.538 -10.324 -12.313 1.00 94.50 260 PHE A O 1
ATOM 2115 N N . PRO A 1 261 ? 7.794 -11.724 -12.529 1.00 94.69 261 PRO A N 1
ATOM 2116 C CA . PRO A 1 261 ? 7.799 -11.755 -13.996 1.00 94.69 261 PRO A CA 1
ATOM 2117 C C . PRO A 1 261 ? 7.419 -10.417 -14.656 1.00 94.69 261 PRO A C 1
ATOM 2119 O O . PRO A 1 261 ? 7.317 -10.330 -15.874 1.00 94.69 261 PRO A O 1
ATOM 2122 N N . TYR A 1 262 ? 7.175 -9.370 -13.873 1.00 96.81 262 TYR A N 1
ATOM 2123 C CA . TYR A 1 262 ? 6.816 -8.025 -14.328 1.00 96.81 262 TYR A CA 1
ATOM 2124 C C . TYR A 1 262 ? 7.976 -7.026 -14.259 1.00 96.81 262 TYR A C 1
ATOM 2126 O O . TYR A 1 262 ? 7.797 -5.858 -14.604 1.00 96.81 262 TYR A O 1
ATOM 2134 N N . VAL A 1 263 ? 9.153 -7.450 -13.794 1.00 97.06 263 VAL A N 1
ATOM 2135 C CA . VAL A 1 263 ? 10.324 -6.581 -13.645 1.00 97.06 263 VAL A CA 1
ATOM 2136 C C . VAL A 1 263 ? 11.132 -6.583 -14.943 1.00 97.06 263 VAL A C 1
ATOM 2138 O O . VAL A 1 263 ? 11.438 -7.642 -15.491 1.00 97.06 263 VAL A O 1
ATOM 2141 N N . ALA A 1 264 ? 11.500 -5.398 -15.424 1.00 96.62 264 ALA A N 1
ATOM 2142 C CA . ALA A 1 264 ? 12.370 -5.214 -16.580 1.00 96.62 264 ALA A CA 1
ATOM 2143 C C . ALA A 1 264 ? 13.707 -4.591 -16.168 1.00 96.62 264 ALA A C 1
ATOM 2145 O O . ALA A 1 264 ? 13.732 -3.664 -15.359 1.00 96.62 264 ALA A O 1
ATOM 2146 N N . ASP A 1 265 ? 14.802 -5.073 -16.751 1.00 94.50 265 ASP A N 1
ATOM 2147 C CA . ASP A 1 265 ? 16.129 -4.456 -16.641 1.00 94.50 265 ASP A CA 1
ATOM 2148 C C . ASP A 1 265 ? 16.274 -3.407 -17.750 1.00 94.50 265 ASP A C 1
ATOM 2150 O O . ASP A 1 265 ? 15.939 -3.671 -18.911 1.00 94.50 265 ASP A O 1
ATOM 2154 N N . LEU A 1 266 ? 16.741 -2.212 -17.399 1.00 95.06 266 LEU A N 1
ATOM 2155 C CA . LEU A 1 266 ? 16.925 -1.098 -18.320 1.00 95.06 266 LEU A CA 1
ATOM 2156 C C . LEU A 1 266 ? 18.407 -0.807 -18.521 1.00 95.06 266 LEU A C 1
ATOM 2158 O O . LEU A 1 266 ? 19.137 -0.534 -17.567 1.00 95.06 266 LEU A O 1
ATOM 2162 N N . ILE A 1 267 ? 18.822 -0.766 -19.786 1.00 94.62 267 ILE A N 1
ATOM 2163 C CA . ILE A 1 267 ? 20.116 -0.224 -20.199 1.00 94.62 267 ILE A CA 1
ATOM 2164 C C . ILE A 1 267 ? 19.858 1.075 -20.953 1.00 94.62 267 ILE A C 1
ATOM 2166 O O . ILE A 1 267 ? 19.319 1.063 -22.061 1.00 94.62 267 ILE A O 1
ATOM 2170 N N . ILE A 1 268 ? 20.253 2.190 -20.351 1.00 94.88 268 ILE A N 1
ATOM 2171 C CA . ILE A 1 268 ? 20.059 3.533 -20.895 1.00 94.88 268 ILE A CA 1
ATOM 2172 C C . ILE A 1 268 ? 21.419 4.091 -21.305 1.00 94.88 268 ILE A C 1
ATOM 2174 O O . ILE A 1 268 ? 22.381 4.000 -20.545 1.00 94.88 268 ILE A O 1
ATOM 2178 N N . VAL A 1 269 ? 21.507 4.644 -22.513 1.00 96.19 269 VAL A N 1
ATOM 2179 C CA . VAL A 1 269 ? 22.735 5.241 -23.049 1.00 96.19 269 VAL A CA 1
ATOM 2180 C C . VAL A 1 269 ? 22.508 6.726 -23.280 1.00 96.19 269 VAL A C 1
ATOM 2182 O O . VAL A 1 269 ? 21.589 7.111 -24.006 1.00 96.19 269 VAL A O 1
ATOM 2185 N N . ASP A 1 270 ? 23.360 7.546 -22.677 1.00 95.06 270 ASP A N 1
ATOM 2186 C CA . ASP A 1 270 ? 23.368 8.993 -22.858 1.00 95.06 270 ASP A CA 1
ATOM 2187 C C . ASP A 1 270 ? 23.961 9.367 -24.233 1.00 95.06 270 ASP A C 1
ATOM 2189 O O . ASP A 1 270 ? 24.982 8.823 -24.662 1.00 95.06 270 ASP A O 1
ATOM 2193 N N . GLY A 1 271 ? 23.298 10.267 -24.956 1.00 95.25 271 GLY A N 1
ATOM 2194 C CA . GLY A 1 271 ? 23.675 10.707 -26.300 1.00 95.25 271 GLY A CA 1
ATOM 2195 C C . GLY A 1 271 ? 24.786 11.743 -26.349 1.00 95.25 271 GLY A C 1
ATOM 2196 O O . GLY A 1 271 ? 25.466 11.827 -27.369 1.00 95.25 271 GLY A O 1
ATOM 2197 N N . ALA A 1 272 ? 25.014 12.485 -25.267 1.00 94.38 272 ALA A N 1
ATOM 2198 C CA . ALA A 1 272 ? 26.097 13.457 -25.180 1.00 94.38 272 ALA A CA 1
ATOM 2199 C C . ALA A 1 272 ? 27.415 12.797 -24.747 1.00 94.38 272 ALA A C 1
ATOM 2201 O O . ALA A 1 272 ? 28.469 13.093 -25.300 1.00 94.38 272 ALA A O 1
ATOM 2202 N N . THR A 1 273 ? 27.359 11.893 -23.768 1.00 94.94 273 THR A N 1
ATOM 2203 C CA . THR A 1 273 ? 28.551 11.316 -23.119 1.00 94.94 273 THR A CA 1
ATOM 2204 C C . THR A 1 273 ? 28.819 9.861 -23.499 1.00 94.94 273 THR A C 1
ATOM 2206 O O . THR A 1 273 ? 29.923 9.363 -23.295 1.00 94.94 273 THR A O 1
ATOM 2209 N N . GLY A 1 274 ? 27.816 9.141 -24.012 1.00 93.00 274 GLY A N 1
ATOM 2210 C CA . GLY A 1 274 ? 27.892 7.691 -24.210 1.00 93.00 274 GLY A CA 1
ATOM 2211 C C . GLY A 1 274 ? 27.841 6.879 -22.909 1.00 93.00 274 GLY A C 1
ATOM 2212 O O . GLY A 1 274 ? 27.958 5.650 -22.963 1.00 93.00 274 GLY A O 1
ATOM 2213 N N . ALA A 1 275 ? 27.666 7.532 -21.753 1.00 89.56 275 ALA A N 1
ATOM 2214 C CA . ALA A 1 275 ? 27.586 6.874 -20.457 1.00 89.56 275 ALA A CA 1
ATOM 2215 C C . ALA A 1 275 ? 26.396 5.906 -20.399 1.00 89.56 275 ALA A C 1
ATOM 2217 O O . ALA A 1 275 ? 25.339 6.151 -20.986 1.00 89.56 275 ALA A O 1
ATOM 2218 N N . ARG A 1 276 ? 26.583 4.788 -19.687 1.00 90.06 276 ARG A N 1
ATOM 2219 C CA . ARG A 1 276 ? 25.559 3.754 -19.510 1.00 90.06 276 ARG A CA 1
ATOM 2220 C C . ARG A 1 276 ? 24.994 3.793 -18.097 1.00 90.06 276 ARG A C 1
ATOM 2222 O O . ARG A 1 276 ? 25.740 3.600 -17.139 1.00 90.06 276 ARG A O 1
ATOM 2229 N N . THR A 1 277 ? 23.679 3.942 -17.992 1.00 89.12 277 THR A N 1
ATOM 2230 C CA . THR A 1 277 ? 22.926 3.869 -16.736 1.00 89.12 277 THR A CA 1
ATOM 2231 C C . THR A 1 277 ? 22.123 2.574 -16.699 1.00 89.12 277 THR A C 1
ATOM 2233 O O . THR A 1 277 ? 21.478 2.205 -17.683 1.00 89.12 277 THR A O 1
ATOM 2236 N N . LEU A 1 278 ? 22.176 1.882 -15.559 1.00 91.12 278 LEU A N 1
ATOM 2237 C CA . LEU A 1 278 ? 21.379 0.688 -15.290 1.00 91.12 278 LEU A CA 1
ATOM 2238 C C . LEU A 1 278 ? 20.276 1.032 -14.290 1.00 91.12 278 LEU A C 1
ATOM 2240 O O . LEU A 1 278 ? 20.564 1.512 -13.193 1.00 91.12 278 LEU A O 1
ATOM 2244 N N . CYS A 1 279 ? 19.036 0.750 -14.669 1.00 93.12 279 CYS A N 1
ATOM 2245 C CA . CYS A 1 279 ? 17.853 0.909 -13.828 1.00 93.12 279 CYS A CA 1
ATOM 2246 C C . CYS A 1 279 ? 16.929 -0.297 -13.990 1.00 93.12 279 CYS A C 1
ATOM 2248 O O . CYS A 1 279 ? 17.147 -1.156 -14.840 1.00 93.12 279 CYS A O 1
ATOM 2250 N N . SER A 1 280 ? 15.882 -0.343 -13.181 1.00 95.50 280 SER A N 1
ATOM 2251 C CA . SER A 1 280 ? 14.802 -1.315 -13.293 1.00 95.50 280 SER A CA 1
ATOM 2252 C C . SER A 1 280 ? 13.503 -0.621 -13.730 1.00 95.50 280 SER A C 1
ATOM 2254 O O . SER A 1 280 ? 13.396 0.609 -13.727 1.00 95.50 280 SER A O 1
ATOM 2256 N N . ALA A 1 281 ? 12.504 -1.398 -14.139 1.00 97.38 281 ALA A N 1
ATOM 2257 C CA . ALA A 1 281 ? 11.170 -0.906 -14.472 1.00 97.38 281 ALA A CA 1
ATOM 2258 C C . ALA A 1 281 ? 10.091 -1.962 -14.220 1.00 97.38 281 ALA A C 1
ATOM 2260 O O . ALA A 1 281 ? 10.384 -3.144 -14.039 1.00 97.38 281 ALA A O 1
ATOM 2261 N N . SER A 1 282 ? 8.834 -1.523 -14.238 1.00 98.00 282 SER A N 1
ATOM 2262 C CA . SER A 1 282 ? 7.653 -2.366 -14.035 1.00 98.00 282 SER A CA 1
ATOM 2263 C C . SER A 1 282 ? 6.817 -2.447 -15.310 1.00 98.00 282 SER A C 1
ATOM 2265 O O . SER A 1 282 ? 6.454 -1.412 -15.865 1.00 98.00 282 SER A O 1
ATOM 2267 N N . LEU A 1 283 ? 6.473 -3.651 -15.762 1.00 97.56 283 LEU A N 1
ATOM 2268 C CA . LEU A 1 283 ? 5.604 -3.877 -16.918 1.00 97.56 283 LEU A CA 1
ATOM 2269 C C . LEU A 1 283 ? 4.132 -3.717 -16.535 1.00 97.56 283 LEU A C 1
ATOM 2271 O O . LEU A 1 283 ? 3.555 -4.582 -15.881 1.00 97.56 283 LEU A O 1
ATOM 2275 N N . ILE A 1 284 ? 3.524 -2.606 -16.956 1.00 94.38 284 ILE A N 1
ATOM 2276 C CA . ILE A 1 284 ? 2.131 -2.251 -16.626 1.00 94.38 284 ILE A CA 1
ATOM 2277 C C . ILE A 1 284 ? 1.156 -2.531 -17.781 1.00 94.38 284 ILE A C 1
ATOM 2279 O O . ILE A 1 284 ? -0.047 -2.639 -17.568 1.00 94.38 284 ILE A O 1
ATOM 2283 N N . ALA A 1 285 ? 1.673 -2.677 -19.004 1.00 89.69 285 ALA A N 1
ATOM 2284 C CA . ALA A 1 285 ? 0.970 -3.213 -20.170 1.00 89.69 285 ALA A CA 1
ATOM 2285 C C . ALA A 1 285 ? 1.977 -3.876 -21.110 1.00 89.69 285 ALA A C 1
ATOM 2287 O O . ALA A 1 285 ? 3.175 -3.638 -20.988 1.00 89.69 285 ALA A O 1
ATOM 2288 N N . THR A 1 286 ? 1.517 -4.653 -22.093 1.00 92.25 286 THR A N 1
ATOM 2289 C CA . THR A 1 286 ? 2.409 -5.387 -23.012 1.00 92.25 286 THR A CA 1
ATOM 2290 C C . THR A 1 286 ? 3.380 -4.485 -23.778 1.00 92.25 286 THR A C 1
ATOM 2292 O O . THR A 1 286 ? 4.372 -4.971 -24.299 1.00 92.25 286 THR A O 1
ATOM 2295 N N . ASN A 1 287 ? 3.129 -3.180 -23.857 1.00 94.06 287 ASN A N 1
ATOM 2296 C CA . ASN A 1 287 ? 3.991 -2.197 -24.509 1.00 94.06 287 ASN A CA 1
ATOM 2297 C C . ASN A 1 287 ? 4.313 -0.971 -23.637 1.00 94.06 287 ASN A C 1
ATOM 2299 O O . ASN A 1 287 ? 4.836 0.007 -24.170 1.00 94.06 287 ASN A O 1
ATOM 2303 N N . TRP A 1 288 ? 4.017 -1.005 -22.333 1.00 97.44 288 TRP A N 1
ATOM 2304 C CA . TRP A 1 288 ? 4.269 0.116 -21.425 1.00 97.44 288 TRP A CA 1
ATOM 2305 C C . TRP A 1 288 ? 5.002 -0.322 -20.162 1.00 97.44 288 TRP A C 1
ATOM 2307 O O . TRP A 1 288 ? 4.561 -1.221 -19.441 1.00 97.44 288 TRP A O 1
ATOM 2317 N N . LEU A 1 289 ? 6.094 0.383 -19.877 1.00 98.38 289 LEU A N 1
ATOM 2318 C CA . LEU A 1 289 ? 6.856 0.284 -18.641 1.00 98.38 289 LEU A CA 1
ATOM 2319 C C . LEU A 1 289 ? 6.686 1.545 -17.797 1.00 98.38 289 LEU A C 1
ATOM 2321 O O . LEU A 1 289 ? 6.638 2.652 -18.333 1.00 98.38 289 LEU A O 1
ATOM 2325 N N . LEU A 1 290 ? 6.686 1.369 -16.480 1.00 97.12 290 LEU A N 1
ATOM 2326 C CA . LEU A 1 290 ? 6.755 2.436 -15.487 1.00 97.12 290 LEU A CA 1
ATOM 2327 C C . LEU A 1 290 ? 8.123 2.402 -14.791 1.00 97.12 290 LEU A C 1
ATOM 2329 O O . LEU A 1 290 ? 8.554 1.336 -14.348 1.00 97.12 290 LEU A O 1
ATOM 2333 N N . THR A 1 291 ? 8.810 3.543 -14.713 1.00 97.00 291 THR A N 1
ATOM 2334 C CA . THR A 1 291 ? 10.146 3.675 -14.103 1.00 97.00 291 THR A CA 1
ATOM 2335 C C . THR A 1 291 ? 10.335 5.062 -13.471 1.00 97.00 291 THR A C 1
ATOM 2337 O O . THR A 1 291 ? 9.450 5.914 -13.555 1.00 97.00 291 THR A O 1
ATOM 2340 N N . ALA A 1 292 ? 11.474 5.310 -12.829 1.00 94.25 292 ALA A N 1
ATOM 2341 C CA . ALA A 1 292 ? 11.807 6.604 -12.241 1.00 94.25 292 ALA A CA 1
ATOM 2342 C C . ALA A 1 292 ? 12.347 7.563 -13.316 1.00 94.25 292 ALA A C 1
ATOM 2344 O O . ALA A 1 292 ? 13.083 7.152 -14.216 1.00 94.25 292 ALA A O 1
ATOM 2345 N N . LYS A 1 293 ? 11.983 8.849 -13.249 1.00 92.56 293 LYS A N 1
ATOM 2346 C CA . LYS A 1 293 ? 12.443 9.844 -14.235 1.00 92.56 293 LYS A CA 1
ATOM 2347 C C . LYS A 1 293 ? 13.943 10.113 -14.094 1.00 92.56 293 LYS A C 1
ATOM 2349 O O . LYS A 1 293 ? 14.601 10.298 -15.112 1.00 92.56 293 LYS A O 1
ATOM 2354 N N . ASN A 1 294 ? 14.494 10.052 -12.885 1.00 89.06 294 ASN A N 1
ATOM 2355 C CA . ASN A 1 294 ? 15.925 10.199 -12.613 1.00 89.06 294 ASN A CA 1
ATOM 2356 C C . ASN A 1 294 ? 16.825 9.143 -13.292 1.00 89.06 294 ASN A C 1
ATOM 2358 O O . ASN A 1 294 ? 18.028 9.362 -13.416 1.00 89.06 294 ASN A O 1
ATOM 2362 N N . CYS A 1 295 ? 16.262 8.035 -13.784 1.00 90.56 295 CYS A N 1
ATOM 2363 C CA . CYS A 1 295 ? 16.979 7.067 -14.613 1.00 90.56 295 CYS A CA 1
ATOM 2364 C C . CYS A 1 295 ? 17.252 7.580 -16.034 1.00 90.56 295 CYS A C 1
ATOM 2366 O O . CYS A 1 295 ? 18.142 7.065 -16.712 1.00 90.56 295 CYS A O 1
ATOM 2368 N N . ILE A 1 296 ? 16.469 8.550 -16.516 1.00 93.88 296 ILE A N 1
ATOM 2369 C CA . ILE A 1 296 ? 16.448 8.954 -17.920 1.00 93.88 296 ILE A CA 1
ATOM 2370 C C . ILE A 1 296 ? 17.251 10.253 -18.107 1.00 93.88 296 ILE A C 1
ATOM 2372 O O . ILE A 1 296 ? 16.858 11.288 -17.566 1.00 93.88 296 ILE A O 1
ATOM 2376 N N . PRO A 1 297 ? 18.357 10.238 -18.876 1.00 91.69 297 PRO A N 1
ATOM 2377 C CA . PRO A 1 297 ? 19.139 11.436 -19.151 1.00 91.69 297 PRO A CA 1
ATOM 2378 C C . PRO A 1 297 ? 18.398 12.377 -20.104 1.00 91.69 297 PRO A C 1
ATOM 2380 O O . PRO A 1 297 ? 17.540 11.956 -20.880 1.00 91.69 297 PRO A O 1
ATOM 2383 N N . SER A 1 298 ? 18.784 13.654 -20.105 1.00 90.81 298 SER A N 1
ATOM 2384 C CA . SER A 1 298 ? 18.191 14.666 -20.989 1.00 90.81 298 SER A CA 1
ATOM 2385 C C . SER A 1 298 ? 18.470 14.407 -22.475 1.00 90.81 298 SER A C 1
ATOM 2387 O O . SER A 1 298 ? 17.644 14.749 -23.315 1.00 90.81 298 SER A O 1
ATOM 2389 N N . ASN A 1 299 ? 19.622 13.810 -22.810 1.00 94.00 299 ASN A N 1
ATOM 2390 C CA . ASN A 1 299 ? 19.983 13.436 -24.178 1.00 94.00 299 ASN A CA 1
ATOM 2391 C C . ASN A 1 299 ? 20.001 11.907 -24.292 1.00 94.00 299 ASN A C 1
ATOM 2393 O O . ASN A 1 299 ? 20.955 11.254 -23.875 1.00 94.00 299 ASN A O 1
ATOM 2397 N N . ILE A 1 300 ? 18.921 11.325 -24.807 1.00 95.75 300 ILE A N 1
ATOM 2398 C CA . ILE A 1 300 ? 18.744 9.872 -24.879 1.00 95.75 300 ILE A CA 1
ATOM 2399 C C . ILE A 1 300 ? 19.294 9.365 -26.215 1.00 95.75 300 ILE A C 1
ATOM 2401 O O . ILE A 1 300 ? 18.736 9.673 -27.264 1.00 95.75 300 ILE A O 1
ATOM 2405 N N . LYS A 1 301 ? 20.335 8.522 -26.186 1.00 96.81 301 LYS A N 1
ATOM 2406 C CA . LYS A 1 301 ? 20.788 7.785 -27.381 1.00 96.81 301 LYS A CA 1
ATOM 2407 C C . LYS A 1 301 ? 19.932 6.555 -27.640 1.00 96.81 301 LYS A C 1
ATOM 2409 O O . LYS A 1 301 ? 19.531 6.291 -28.767 1.00 96.81 301 LYS A O 1
ATOM 2414 N N . SER A 1 302 ? 19.709 5.763 -26.595 1.00 97.69 302 SER A N 1
ATOM 2415 C CA . SER A 1 302 ? 18.911 4.540 -26.662 1.00 97.69 302 SER A 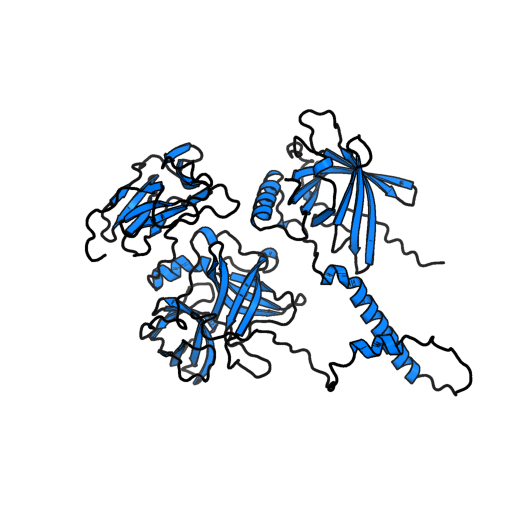CA 1
ATOM 2416 C C . SER A 1 302 ? 18.513 4.078 -25.270 1.00 97.69 302 SER A C 1
ATOM 2418 O O . SER A 1 302 ? 19.303 4.199 -24.332 1.00 97.69 302 SER A O 1
ATOM 2420 N N . ILE A 1 303 ? 17.343 3.456 -25.165 1.00 98.06 303 ILE A N 1
ATOM 2421 C CA . ILE A 1 303 ? 16.909 2.726 -23.974 1.00 98.06 303 ILE A CA 1
ATOM 2422 C C . ILE A 1 303 ? 16.530 1.313 -24.418 1.00 98.06 303 ILE A C 1
ATOM 2424 O O . ILE A 1 303 ? 15.676 1.136 -25.288 1.00 98.06 303 ILE A O 1
ATOM 2428 N N . LEU A 1 304 ? 17.174 0.310 -23.826 1.00 97.62 304 LEU A N 1
ATOM 2429 C CA . LEU A 1 304 ? 16.896 -1.102 -24.058 1.00 97.62 304 LEU A CA 1
ATOM 2430 C C . LEU A 1 304 ? 16.235 -1.704 -22.816 1.00 97.62 304 LEU A C 1
ATOM 2432 O O . LEU A 1 304 ? 16.839 -1.698 -21.745 1.00 97.62 304 LEU A O 1
ATOM 2436 N N . ALA A 1 305 ? 15.031 -2.251 -22.979 1.00 97.69 305 ALA A N 1
ATOM 2437 C CA . ALA A 1 305 ? 14.331 -3.007 -21.950 1.00 97.69 305 ALA A CA 1
ATOM 2438 C C . ALA A 1 305 ? 14.551 -4.513 -22.137 1.00 97.69 305 ALA A C 1
ATOM 2440 O O . ALA A 1 305 ? 14.484 -5.032 -23.258 1.00 97.69 305 ALA A O 1
ATOM 2441 N N . ILE A 1 306 ? 14.817 -5.218 -21.039 1.00 96.56 306 ILE A N 1
ATOM 2442 C CA . ILE A 1 306 ? 15.150 -6.643 -21.036 1.00 96.56 306 ILE A CA 1
ATOM 2443 C C . ILE A 1 306 ? 14.232 -7.396 -20.065 1.00 96.56 306 ILE A C 1
ATOM 2445 O O . ILE A 1 306 ? 14.072 -6.985 -18.918 1.00 96.56 306 ILE A O 1
ATOM 2449 N N . PHE A 1 307 ? 13.659 -8.512 -20.523 1.00 94.19 307 PHE A N 1
ATOM 2450 C CA . PHE A 1 307 ? 12.633 -9.292 -19.818 1.00 94.19 307 PHE A CA 1
ATOM 2451 C C . PHE A 1 307 ? 12.934 -10.795 -19.806 1.00 94.19 307 PHE A C 1
ATOM 2453 O O . PHE A 1 307 ? 13.752 -11.286 -20.590 1.00 94.19 307 PHE A O 1
ATOM 2460 N N . GLY A 1 308 ? 12.175 -11.537 -18.993 1.00 87.38 308 GLY A N 1
ATOM 2461 C CA . GLY A 1 308 ? 12.017 -12.989 -19.118 1.00 87.38 308 GLY A CA 1
ATOM 2462 C C . GLY A 1 308 ? 13.080 -13.838 -18.421 1.00 87.38 308 GLY A C 1
ATOM 2463 O O . GLY A 1 308 ? 13.078 -15.051 -18.605 1.00 87.38 308 GLY A O 1
ATOM 2464 N N . SER A 1 309 ? 13.979 -13.224 -17.645 1.00 88.88 309 SER A N 1
ATOM 2465 C CA . SER A 1 309 ? 14.998 -13.917 -16.847 1.00 88.88 309 SER A CA 1
ATOM 2466 C C . SER A 1 309 ? 15.433 -13.060 -15.660 1.00 88.88 309 SER A C 1
ATOM 2468 O O . SER A 1 309 ? 15.672 -11.861 -15.815 1.00 88.88 309 SER A O 1
ATOM 2470 N N . ALA A 1 310 ? 15.626 -13.689 -14.503 1.00 86.19 310 ALA A N 1
ATOM 2471 C CA . ALA A 1 310 ? 16.263 -13.093 -13.335 1.00 86.19 310 ALA A CA 1
ATOM 2472 C C . ALA A 1 310 ? 17.796 -13.010 -13.492 1.00 86.19 310 ALA A C 1
ATOM 2474 O O . ALA A 1 310 ? 18.443 -12.239 -12.788 1.00 86.19 310 ALA A O 1
ATOM 2475 N N . ASP A 1 311 ? 18.402 -13.769 -14.411 1.00 85.81 311 ASP A N 1
ATOM 2476 C CA . ASP A 1 311 ? 19.840 -13.734 -14.711 1.00 85.81 311 ASP A CA 1
ATOM 2477 C C . ASP A 1 311 ? 20.151 -12.878 -15.953 1.00 85.81 311 ASP A C 1
ATOM 2479 O O . ASP A 1 311 ? 19.745 -13.210 -17.074 1.00 85.81 311 ASP A O 1
ATOM 2483 N N . ARG A 1 312 ? 20.955 -11.819 -15.778 1.00 85.50 312 ARG A N 1
ATOM 2484 C CA . ARG A 1 312 ? 21.457 -10.955 -16.860 1.00 85.50 312 ARG A CA 1
ATOM 2485 C C . ARG A 1 312 ? 22.348 -11.655 -17.882 1.00 85.50 312 ARG A C 1
ATOM 2487 O O . ARG A 1 312 ? 22.592 -11.068 -18.932 1.00 85.50 312 ARG A O 1
ATOM 2494 N N . GLN A 1 313 ? 22.828 -12.866 -17.646 1.00 86.44 313 GLN A N 1
ATOM 2495 C CA . GLN A 1 313 ? 23.594 -13.634 -18.633 1.00 86.44 313 GLN A CA 1
ATOM 2496 C C . GLN A 1 313 ? 22.764 -14.703 -19.349 1.00 86.44 313 GLN A C 1
ATOM 2498 O O . GLN A 1 313 ? 23.274 -15.345 -20.261 1.00 86.44 313 GLN A O 1
ATOM 2503 N N . SER A 1 314 ? 21.485 -14.865 -18.999 1.00 87.94 314 SER A N 1
ATOM 2504 C CA . SER A 1 314 ? 20.634 -15.861 -19.652 1.00 87.94 314 SER A CA 1
ATOM 2505 C C . SER A 1 314 ? 20.472 -15.604 -21.159 1.00 87.94 314 SER A C 1
ATOM 2507 O O . SER A 1 314 ? 20.331 -14.462 -21.613 1.00 87.94 314 SER A O 1
ATOM 2509 N N . SER A 1 315 ? 20.447 -16.677 -21.947 1.00 85.19 315 SER A N 1
ATOM 2510 C CA . SER A 1 315 ? 20.151 -16.637 -23.381 1.00 85.19 315 SER A CA 1
ATOM 2511 C C . SER A 1 315 ? 18.655 -16.472 -23.681 1.00 85.19 315 SER A C 1
ATOM 2513 O O . SER A 1 315 ? 18.313 -16.020 -24.769 1.00 85.19 315 SER A O 1
ATOM 2515 N N . THR A 1 316 ? 17.762 -16.746 -22.722 1.00 85.69 316 THR A N 1
ATOM 2516 C CA . THR A 1 316 ? 16.292 -16.734 -22.904 1.00 85.69 316 THR A CA 1
ATOM 2517 C C . THR A 1 316 ? 15.654 -15.340 -22.821 1.00 85.69 316 THR A C 1
ATOM 2519 O O . THR A 1 316 ? 14.435 -15.193 -22.899 1.00 85.69 316 THR A O 1
ATOM 2522 N N . LYS A 1 317 ? 16.469 -14.292 -22.662 1.00 90.56 317 LYS A N 1
ATOM 2523 C CA . LYS A 1 317 ? 16.007 -12.914 -22.453 1.00 90.56 317 LYS A CA 1
ATOM 2524 C C . LYS A 1 317 ? 15.393 -12.294 -23.702 1.00 90.56 317 LYS A C 1
ATOM 2526 O O . LYS A 1 317 ? 16.033 -12.229 -24.753 1.00 90.56 317 LYS A O 1
ATOM 2531 N N . THR A 1 318 ? 14.224 -11.688 -23.526 1.00 93.56 318 THR A N 1
ATOM 2532 C CA . THR A 1 318 ? 13.605 -10.817 -24.533 1.00 93.56 318 THR A CA 1
ATOM 2533 C C . THR A 1 318 ? 14.180 -9.410 -24.413 1.00 93.56 318 THR A C 1
ATOM 2535 O O . THR A 1 318 ? 14.291 -8.887 -23.308 1.00 93.56 318 THR A O 1
ATOM 2538 N N . ARG A 1 319 ? 14.567 -8.799 -25.537 1.00 96.44 319 ARG A N 1
ATOM 2539 C CA . ARG A 1 319 ? 15.167 -7.457 -25.602 1.00 96.44 319 ARG A CA 1
ATOM 2540 C C . ARG A 1 319 ? 14.357 -6.590 -26.552 1.00 96.44 319 ARG A C 1
ATOM 2542 O O . ARG A 1 319 ? 14.181 -6.974 -27.705 1.00 96.44 319 ARG A O 1
ATOM 2549 N N . ILE A 1 320 ? 13.872 -5.448 -26.078 1.00 97.88 320 ILE A N 1
ATOM 2550 C CA . ILE A 1 320 ? 13.045 -4.535 -26.874 1.00 97.88 320 ILE A CA 1
ATOM 2551 C C . ILE A 1 320 ? 13.503 -3.102 -26.620 1.00 97.88 320 ILE A C 1
ATOM 2553 O O . ILE A 1 320 ? 13.677 -2.696 -25.470 1.00 97.88 320 ILE A O 1
ATOM 2557 N N . PHE A 1 321 ? 13.715 -2.336 -27.689 1.00 98.38 321 PHE A N 1
ATOM 2558 C CA . PHE A 1 321 ? 14.009 -0.913 -27.569 1.00 98.38 321 PHE A CA 1
ATOM 2559 C C . PHE A 1 321 ? 12.759 -0.127 -27.171 1.00 98.38 321 PHE A C 1
ATOM 2561 O O . PHE A 1 321 ? 11.629 -0.472 -27.519 1.00 98.38 321 PHE A O 1
ATOM 2568 N N . VAL A 1 322 ? 12.970 0.950 -26.427 1.00 98.06 322 VAL A N 1
ATOM 2569 C CA . VAL A 1 322 ? 11.940 1.947 -26.130 1.00 98.06 322 VAL A CA 1
ATOM 2570 C C . VAL A 1 322 ? 11.979 3.005 -27.222 1.00 98.06 322 VAL A C 1
ATOM 2572 O O . VAL A 1 322 ? 13.050 3.518 -27.544 1.00 98.06 322 VAL A O 1
ATOM 2575 N N . ASN A 1 323 ? 10.815 3.352 -27.766 1.00 95.06 323 ASN A N 1
ATOM 2576 C CA . ASN A 1 323 ? 10.699 4.356 -28.825 1.00 95.06 323 ASN A CA 1
ATOM 2577 C C . ASN A 1 323 ? 10.134 5.698 -28.338 1.00 95.06 323 ASN A C 1
ATOM 2579 O O . ASN A 1 323 ? 10.243 6.693 -29.048 1.00 95.06 323 ASN A O 1
ATOM 2583 N N . HIS A 1 324 ? 9.526 5.740 -27.150 1.00 96.44 324 HIS A N 1
ATOM 2584 C CA . HIS A 1 324 ? 8.936 6.958 -26.604 1.00 96.44 324 HIS A CA 1
ATOM 2585 C C . HIS A 1 324 ? 9.044 7.003 -25.080 1.00 96.44 324 HIS A C 1
ATOM 2587 O O . HIS A 1 324 ? 8.825 5.995 -24.404 1.00 96.44 324 HIS A O 1
ATOM 2593 N N . VAL A 1 325 ? 9.316 8.195 -24.545 1.00 96.75 325 VAL A N 1
ATOM 2594 C CA . VAL A 1 325 ? 9.360 8.478 -23.107 1.00 96.75 325 VAL A CA 1
ATOM 2595 C C . VAL A 1 325 ? 8.377 9.596 -22.787 1.00 96.75 325 VAL A C 1
ATOM 2597 O O . VAL A 1 325 ? 8.409 10.650 -23.414 1.00 96.75 325 VAL A O 1
ATOM 2600 N N . SER A 1 326 ? 7.518 9.374 -21.797 1.00 95.06 326 SER A N 1
ATOM 2601 C CA . SER A 1 326 ? 6.596 10.382 -21.271 1.00 95.06 326 SER A CA 1
ATOM 2602 C C . SER A 1 326 ? 6.932 10.674 -19.812 1.00 95.06 326 SER A C 1
ATOM 2604 O O . SER A 1 326 ? 7.000 9.754 -18.999 1.00 95.06 326 SER A O 1
ATOM 2606 N N . PHE A 1 327 ? 7.096 11.947 -19.462 1.00 92.00 327 PHE A N 1
ATOM 2607 C CA . PHE A 1 327 ? 7.378 12.385 -18.092 1.00 92.00 327 PHE A CA 1
ATOM 2608 C C . PHE A 1 327 ? 6.122 12.946 -17.420 1.00 92.00 327 PHE A C 1
ATOM 2610 O O . PHE A 1 327 ? 5.318 13.616 -18.071 1.00 92.00 327 PHE A O 1
ATOM 2617 N N . ALA A 1 328 ? 5.963 12.709 -16.118 1.00 80.94 328 ALA A N 1
ATOM 2618 C CA . ALA A 1 328 ? 4.985 13.443 -15.316 1.00 80.94 328 ALA A CA 1
ATOM 2619 C C . ALA A 1 328 ? 5.543 14.821 -14.905 1.00 80.94 328 ALA A C 1
ATOM 2621 O O . ALA A 1 328 ? 6.761 15.005 -14.814 1.00 80.94 328 ALA A O 1
ATOM 2622 N N . GLY A 1 329 ? 4.657 15.789 -14.634 1.00 72.00 329 GLY A N 1
ATOM 2623 C CA . GLY A 1 329 ? 5.048 17.125 -14.149 1.00 72.00 329 GLY A CA 1
ATOM 2624 C C . GLY A 1 329 ? 5.671 17.103 -12.744 1.00 72.00 329 GLY A C 1
ATOM 2625 O O . GLY A 1 329 ? 6.596 17.856 -12.463 1.00 72.00 329 GLY A O 1
ATOM 2626 N N . ALA A 1 330 ? 5.190 16.197 -11.897 1.00 65.88 330 ALA A N 1
ATOM 2627 C CA . ALA A 1 330 ? 5.721 15.741 -10.610 1.00 65.88 330 ALA A CA 1
ATOM 2628 C C . ALA A 1 330 ? 4.848 14.539 -10.206 1.00 65.88 330 ALA A C 1
ATOM 2630 O O . ALA A 1 330 ? 3.667 14.551 -10.581 1.00 65.88 330 ALA A O 1
ATOM 2631 N N . PRO A 1 331 ? 5.319 13.515 -9.462 1.00 73.75 331 PRO A N 1
ATOM 2632 C CA . PRO A 1 331 ? 6.655 13.190 -8.906 1.00 73.75 331 PRO A CA 1
ATOM 2633 C C . PRO A 1 331 ? 7.690 12.657 -9.931 1.00 73.75 331 PRO A C 1
ATOM 2635 O O . PRO A 1 331 ? 7.464 12.712 -11.136 1.00 73.75 331 PRO A O 1
ATOM 2638 N N . ASP A 1 332 ? 8.838 12.151 -9.447 1.00 83.94 332 ASP A N 1
ATOM 2639 C CA . ASP A 1 332 ? 9.942 11.542 -10.217 1.00 83.94 332 ASP A CA 1
ATOM 2640 C C . ASP A 1 332 ? 9.529 10.216 -10.894 1.00 83.94 332 ASP A C 1
ATOM 2642 O O . ASP A 1 332 ? 9.798 9.121 -10.395 1.00 83.94 332 ASP A O 1
ATOM 2646 N N . VAL A 1 333 ? 8.821 10.306 -12.025 1.00 93.31 333 VAL A N 1
ATOM 2647 C CA . VAL A 1 333 ? 8.332 9.147 -12.788 1.00 93.31 333 VAL A CA 1
ATOM 2648 C C . VAL A 1 333 ? 8.386 9.363 -14.302 1.00 93.31 333 VAL A C 1
ATOM 2650 O O . VAL A 1 333 ? 8.139 10.464 -14.808 1.00 93.31 333 VAL A O 1
ATOM 2653 N N . ALA A 1 334 ? 8.666 8.280 -15.027 1.00 95.81 334 ALA A N 1
ATOM 2654 C CA . ALA A 1 334 ? 8.585 8.202 -16.478 1.00 95.81 334 ALA A CA 1
ATOM 2655 C C . ALA A 1 334 ? 7.824 6.945 -16.934 1.00 95.81 334 ALA A C 1
ATOM 2657 O O . ALA A 1 334 ? 7.915 5.872 -16.333 1.00 95.81 334 ALA A O 1
ATOM 2658 N N . LEU A 1 335 ? 7.091 7.089 -18.035 1.00 97.38 335 LEU A N 1
ATOM 2659 C CA . LEU A 1 335 ? 6.485 6.001 -18.792 1.00 97.38 335 LEU A CA 1
ATOM 2660 C C . LEU A 1 335 ? 7.306 5.756 -20.051 1.00 97.38 335 LEU A C 1
ATOM 2662 O O . LEU A 1 335 ? 7.599 6.696 -20.791 1.00 97.38 335 LEU A O 1
ATOM 2666 N N . LEU A 1 336 ? 7.642 4.497 -20.312 1.00 98.31 336 LEU A N 1
ATOM 2667 C CA . LEU A 1 336 ? 8.391 4.089 -21.497 1.00 98.31 336 LEU A CA 1
ATOM 2668 C C . LEU A 1 336 ? 7.492 3.241 -22.389 1.00 98.31 336 LEU A C 1
ATOM 2670 O O . LEU A 1 336 ? 6.975 2.211 -21.949 1.00 98.31 336 LEU A O 1
ATOM 2674 N N . ARG A 1 337 ? 7.324 3.655 -23.644 1.00 97.88 337 ARG A N 1
ATOM 2675 C CA . ARG A 1 337 ? 6.626 2.858 -24.652 1.00 97.88 337 ARG A CA 1
ATOM 2676 C C . ARG A 1 337 ? 7.629 1.971 -25.375 1.00 97.88 337 ARG A C 1
ATOM 2678 O O . ARG A 1 337 ? 8.627 2.453 -25.912 1.00 97.88 337 ARG A O 1
ATOM 2685 N N . LEU A 1 338 ? 7.365 0.673 -25.381 1.00 97.94 338 LEU A N 1
ATOM 2686 C CA . LEU A 1 338 ? 8.164 -0.287 -26.132 1.00 97.94 338 LEU A CA 1
ATOM 2687 C C . LEU A 1 338 ? 7.894 -0.137 -27.633 1.00 97.94 338 LEU A C 1
ATOM 2689 O O . LEU A 1 338 ? 6.754 0.080 -28.047 1.00 97.94 338 LEU A O 1
ATOM 2693 N N . GLU A 1 339 ? 8.930 -0.322 -28.451 1.00 97.50 339 GLU A N 1
ATOM 2694 C CA . GLU A 1 339 ? 8.815 -0.361 -29.913 1.00 97.50 339 GLU A CA 1
ATOM 2695 C C . GLU A 1 339 ? 7.875 -1.487 -30.375 1.00 97.50 339 GLU A C 1
ATOM 2697 O O . GLU A 1 339 ? 7.139 -1.339 -31.350 1.00 97.50 339 GLU A O 1
ATOM 2702 N N . LYS A 1 340 ? 7.868 -2.608 -29.641 1.00 94.75 340 LYS A N 1
ATOM 2703 C CA . LYS A 1 340 ? 7.009 -3.772 -29.881 1.00 94.75 340 LYS A CA 1
ATOM 2704 C C . LYS A 1 340 ? 6.416 -4.278 -28.572 1.00 94.75 340 LYS A C 1
ATOM 2706 O O . LYS A 1 340 ? 7.065 -4.227 -27.529 1.00 94.75 340 LYS A O 1
ATOM 2711 N N . SER A 1 341 ? 5.193 -4.797 -28.637 1.00 93.75 341 SER A N 1
ATOM 2712 C CA . SER A 1 341 ? 4.572 -5.460 -27.491 1.00 93.75 341 SER A CA 1
ATOM 2713 C C . SER A 1 341 ? 5.330 -6.739 -27.126 1.00 93.75 341 SER A C 1
ATOM 2715 O O . SER A 1 341 ? 5.667 -7.532 -28.005 1.00 93.75 341 SER A O 1
ATOM 2717 N N . VAL A 1 342 ? 5.553 -6.972 -25.834 1.00 92.25 342 VAL A N 1
ATOM 2718 C CA . VAL A 1 342 ? 6.005 -8.272 -25.333 1.00 92.25 342 VAL A CA 1
ATOM 2719 C C . VAL A 1 342 ? 4.889 -9.310 -25.452 1.00 92.25 342 VAL A C 1
ATOM 2721 O O . VAL A 1 342 ? 3.704 -8.991 -25.341 1.00 92.25 342 VAL A O 1
ATOM 2724 N N . THR A 1 343 ? 5.277 -10.570 -25.631 1.00 93.19 343 THR A N 1
ATOM 2725 C CA . THR A 1 343 ? 4.367 -11.714 -25.489 1.00 93.19 343 THR A CA 1
ATOM 2726 C C . THR A 1 343 ? 4.394 -12.183 -24.038 1.00 93.19 343 THR A C 1
ATOM 2728 O O . THR A 1 343 ? 5.471 -12.408 -23.487 1.00 93.19 343 THR A O 1
ATOM 2731 N N . LEU A 1 344 ? 3.223 -12.300 -23.409 1.00 89.81 344 LEU A N 1
ATOM 2732 C CA . LEU A 1 344 ? 3.117 -12.738 -22.016 1.00 89.81 344 LEU A CA 1
ATOM 2733 C C . LEU A 1 344 ? 3.433 -14.233 -21.879 1.00 89.81 344 LEU A C 1
ATOM 2735 O O . LEU A 1 344 ? 3.112 -15.034 -22.756 1.00 89.81 344 LEU A O 1
ATOM 2739 N N . SER A 1 345 ? 4.049 -14.606 -20.762 1.00 89.00 345 SER A N 1
ATOM 2740 C CA . SER A 1 345 ? 4.476 -15.971 -20.451 1.00 89.00 345 SER A CA 1
ATOM 2741 C C . SER A 1 345 ? 4.535 -16.195 -18.932 1.00 89.00 345 SER A C 1
ATOM 2743 O O . SER A 1 345 ? 4.133 -15.345 -18.135 1.00 89.00 345 SER A O 1
ATOM 2745 N N . SER A 1 346 ? 5.054 -17.343 -18.492 1.00 86.31 346 SER A N 1
ATOM 2746 C CA . SER A 1 346 ? 5.335 -17.585 -17.072 1.00 86.31 346 SER A CA 1
ATOM 2747 C C . SER A 1 346 ? 6.417 -16.657 -16.499 1.00 86.31 346 SER A C 1
ATOM 2749 O O . SER A 1 346 ? 6.395 -16.395 -15.299 1.00 86.31 346 SER A O 1
ATOM 2751 N N . THR A 1 347 ? 7.319 -16.138 -17.339 1.00 89.75 347 THR A N 1
ATOM 2752 C CA . THR A 1 347 ? 8.440 -15.259 -16.958 1.00 89.75 347 THR A CA 1
ATOM 2753 C C . THR A 1 347 ? 8.245 -13.800 -17.382 1.00 89.75 347 THR A C 1
ATOM 2755 O O . THR A 1 347 ? 9.079 -12.956 -17.060 1.00 89.75 347 THR A O 1
ATOM 2758 N N . ILE A 1 348 ? 7.153 -13.488 -18.093 1.00 93.81 348 ILE A N 1
ATOM 2759 C CA . ILE A 1 348 ? 6.777 -12.131 -18.512 1.00 93.81 348 ILE A CA 1
ATOM 2760 C C . ILE A 1 348 ? 5.286 -11.915 -18.226 1.00 93.81 348 ILE A C 1
ATOM 2762 O O . ILE A 1 348 ? 4.430 -12.430 -18.946 1.00 93.81 348 ILE A O 1
ATOM 2766 N N . LYS A 1 349 ? 4.956 -11.142 -17.191 1.00 92.75 349 LYS A N 1
ATOM 2767 C CA . LYS A 1 349 ? 3.577 -10.801 -16.806 1.00 92.75 349 LYS A CA 1
ATOM 2768 C C . LYS A 1 349 ? 3.436 -9.313 -16.525 1.00 92.75 349 LYS A C 1
ATOM 2770 O O . LYS A 1 349 ? 4.416 -8.618 -16.300 1.00 92.75 349 LYS A O 1
ATOM 2775 N N . LEU A 1 350 ? 2.197 -8.839 -16.523 1.00 91.00 350 LEU A N 1
ATOM 2776 C CA . LEU A 1 350 ? 1.872 -7.477 -16.112 1.00 91.00 350 LEU A CA 1
ATOM 2777 C C . LEU A 1 350 ? 1.753 -7.414 -14.585 1.00 91.00 350 LEU A C 1
ATOM 2779 O O . LEU A 1 350 ? 1.200 -8.338 -13.985 1.00 91.00 350 LEU A O 1
ATOM 2783 N N . ILE A 1 351 ? 2.226 -6.331 -13.967 1.00 93.62 351 ILE A N 1
ATOM 2784 C CA . ILE A 1 351 ? 1.921 -6.038 -12.562 1.00 93.62 351 ILE A CA 1
ATOM 2785 C C . ILE A 1 351 ? 0.593 -5.292 -12.452 1.00 93.62 351 ILE A C 1
ATOM 2787 O O . ILE A 1 351 ? 0.265 -4.438 -13.280 1.00 93.62 351 ILE A O 1
ATOM 2791 N N . ARG A 1 352 ? -0.172 -5.585 -11.400 1.00 86.56 352 ARG A N 1
ATOM 2792 C CA . ARG A 1 352 ? -1.412 -4.874 -11.106 1.00 86.56 352 ARG A CA 1
ATOM 2793 C C . ARG A 1 352 ? -1.132 -3.474 -10.558 1.00 86.56 352 ARG A C 1
ATOM 2795 O O . ARG A 1 352 ? -0.345 -3.307 -9.628 1.00 86.56 352 ARG A O 1
ATOM 2802 N N . LEU A 1 353 ? -1.847 -2.482 -11.085 1.00 84.38 353 LEU A N 1
ATOM 2803 C CA . LEU A 1 353 ? -1.888 -1.125 -10.538 1.00 84.38 353 LEU A CA 1
ATOM 2804 C C . LEU A 1 353 ? -2.922 -1.008 -9.398 1.00 84.38 353 LEU A C 1
ATOM 2806 O O . LEU A 1 353 ? -3.915 -1.737 -9.389 1.00 84.38 353 LEU A O 1
ATOM 2810 N N . PRO A 1 354 ? -2.717 -0.100 -8.429 1.00 75.06 354 PRO A N 1
ATOM 2811 C CA . PRO A 1 354 ? -3.650 0.114 -7.332 1.00 75.06 354 PRO A CA 1
ATOM 2812 C C . PRO A 1 354 ? -4.958 0.736 -7.845 1.00 75.06 354 PRO A C 1
ATOM 2814 O O . PRO A 1 354 ? -4.959 1.469 -8.827 1.00 75.06 354 PRO A O 1
ATOM 2817 N N . GLY A 1 355 ? -6.079 0.454 -7.173 1.00 58.22 355 GLY A N 1
ATOM 2818 C CA . GLY A 1 355 ? -7.369 1.099 -7.451 1.00 58.22 355 GLY A CA 1
ATOM 2819 C C . GLY A 1 355 ? -7.529 2.462 -6.759 1.00 58.22 355 GLY A C 1
ATOM 2820 O O . GLY A 1 355 ? -6.836 2.754 -5.784 1.00 58.22 355 GLY A O 1
ATOM 2821 N N . ILE A 1 356 ? -8.502 3.255 -7.226 1.00 43.81 356 ILE A N 1
ATOM 2822 C CA . ILE A 1 356 ? -8.799 4.640 -6.792 1.00 43.81 356 ILE A CA 1
ATOM 2823 C C . ILE A 1 356 ? -9.022 4.859 -5.280 1.00 43.81 356 ILE A C 1
ATOM 2825 O O . ILE A 1 356 ? -8.648 5.933 -4.815 1.00 43.81 356 ILE A O 1
ATOM 2829 N N . PRO A 1 357 ? -9.518 3.916 -4.446 1.00 42.78 357 PRO A N 1
ATOM 2830 C CA . PRO A 1 357 ? -9.681 4.213 -3.018 1.00 42.78 357 PRO A CA 1
ATOM 2831 C C . PRO A 1 357 ? -8.351 4.529 -2.308 1.00 42.78 357 PRO A C 1
ATOM 2833 O O . PRO A 1 357 ? -8.353 5.046 -1.204 1.00 42.78 357 PRO A O 1
ATOM 2836 N N . LYS A 1 358 ? -7.199 4.234 -2.923 1.00 46.75 358 LYS A N 1
ATOM 2837 C CA . LYS A 1 358 ? -5.865 4.244 -2.299 1.00 46.75 358 LYS A CA 1
ATOM 2838 C C . LYS A 1 358 ? -5.115 5.578 -2.394 1.00 46.75 358 LYS A C 1
ATOM 2840 O O . LYS A 1 358 ? -3.906 5.623 -2.159 1.00 46.75 358 LYS A O 1
ATOM 2845 N N . GLU A 1 359 ? -5.801 6.657 -2.757 1.00 38.47 359 GLU A N 1
ATOM 2846 C CA . GLU A 1 359 ? -5.238 8.013 -2.694 1.00 38.47 359 GLU A CA 1
ATOM 2847 C C . GLU A 1 359 ? -5.197 8.545 -1.247 1.00 38.47 359 GLU A C 1
ATOM 2849 O O . GLU A 1 359 ? -4.255 9.252 -0.900 1.00 38.47 359 GLU A O 1
ATOM 2854 N N . ASN A 1 360 ? -6.125 8.100 -0.381 1.00 34.72 360 ASN A N 1
ATOM 2855 C CA . ASN A 1 360 ? -6.206 8.493 1.039 1.00 34.72 360 ASN A CA 1
ATOM 2856 C C . ASN A 1 360 ? -5.883 7.370 2.044 1.00 34.72 360 ASN A C 1
ATOM 2858 O O . ASN A 1 360 ? -5.718 7.643 3.229 1.00 34.72 360 ASN A O 1
ATOM 2862 N N . PHE A 1 361 ? -5.776 6.112 1.603 1.00 42.59 361 PHE A N 1
ATOM 2863 C CA . PHE A 1 361 ? -5.345 5.010 2.468 1.00 42.59 361 PHE A CA 1
ATOM 2864 C C . PHE A 1 361 ? -3.817 4.910 2.437 1.00 42.59 361 PHE A C 1
ATOM 2866 O O . PHE A 1 361 ? -3.227 4.414 1.474 1.00 42.59 361 PHE A O 1
ATOM 2873 N N . GLY A 1 362 ? -3.173 5.423 3.487 1.00 52.41 362 GLY A N 1
ATOM 2874 C CA . GLY A 1 362 ? -1.744 5.246 3.708 1.00 52.41 362 GLY A CA 1
ATOM 2875 C C . GLY A 1 362 ? -1.432 3.760 3.852 1.00 52.41 362 GLY A C 1
ATOM 2876 O O . GLY A 1 362 ? -2.003 3.079 4.698 1.00 52.41 362 GLY A O 1
ATOM 2877 N N . TYR A 1 363 ? -0.513 3.243 3.039 1.00 55.94 363 TYR A N 1
ATOM 2878 C CA . TYR A 1 363 ? 0.091 1.921 3.234 1.00 55.94 363 TYR A CA 1
ATOM 2879 C C . TYR A 1 363 ? 1.038 1.906 4.442 1.00 55.94 363 TYR A C 1
ATOM 2881 O O . TYR A 1 363 ? 2.042 1.202 4.455 1.00 55.94 363 TYR A O 1
ATOM 2889 N N . ASP A 1 364 ? 0.758 2.726 5.444 1.00 62.81 364 ASP A N 1
ATOM 2890 C CA . ASP A 1 364 ? 1.638 2.962 6.566 1.00 62.81 364 ASP A CA 1
ATOM 2891 C C . ASP A 1 364 ? 1.795 1.646 7.329 1.00 62.81 364 ASP A C 1
ATOM 2893 O O . ASP A 1 364 ? 0.828 0.923 7.577 1.00 62.81 364 ASP A O 1
ATOM 2897 N N . LEU A 1 365 ? 3.042 1.303 7.648 1.00 63.06 365 LEU A N 1
ATOM 2898 C CA . LEU A 1 365 ? 3.442 0.058 8.306 1.00 63.06 365 LEU A CA 1
ATOM 2899 C C . LEU A 1 365 ? 3.230 -1.232 7.495 1.00 63.06 365 LEU A C 1
ATOM 2901 O O . LEU A 1 365 ? 3.571 -2.309 8.002 1.00 63.06 365 LEU A O 1
ATOM 2905 N N . TYR A 1 366 ? 2.758 -1.155 6.243 1.00 71.94 366 TYR A N 1
ATOM 2906 C CA . TYR A 1 366 ? 2.722 -2.320 5.357 1.00 71.94 366 TYR A CA 1
ATOM 2907 C C . TYR A 1 366 ? 4.137 -2.787 5.032 1.00 71.94 366 TYR A C 1
ATOM 2909 O O . TYR A 1 366 ? 5.046 -1.984 4.793 1.00 71.94 366 TYR A O 1
ATOM 2917 N N . ASP A 1 367 ? 4.293 -4.107 4.973 1.00 77.88 367 ASP A N 1
ATOM 2918 C CA . ASP A 1 367 ? 5.477 -4.717 4.394 1.00 77.88 367 ASP A CA 1
ATOM 2919 C C . ASP A 1 367 ? 5.409 -4.598 2.876 1.00 77.88 367 ASP A C 1
ATOM 2921 O O . ASP A 1 367 ? 4.427 -4.980 2.236 1.00 77.88 367 ASP A O 1
ATOM 2925 N N . ILE A 1 368 ? 6.480 -4.068 2.307 1.00 88.00 368 ILE A N 1
ATOM 2926 C CA . ILE A 1 368 ? 6.685 -3.982 0.872 1.00 88.00 368 ILE A CA 1
ATOM 2927 C C . ILE A 1 368 ? 7.880 -4.822 0.471 1.00 88.00 368 ILE A C 1
ATOM 2929 O O . ILE A 1 368 ? 8.864 -4.947 1.203 1.00 88.00 368 ILE A O 1
ATOM 2933 N N . THR A 1 369 ? 7.814 -5.349 -0.742 1.00 91.06 369 THR A N 1
ATOM 2934 C CA . THR A 1 369 ? 8.951 -5.986 -1.396 1.00 91.06 369 THR A CA 1
ATOM 2935 C C . THR A 1 369 ? 9.440 -5.064 -2.499 1.00 91.06 369 THR A C 1
ATOM 2937 O O . THR A 1 369 ? 8.713 -4.811 -3.459 1.00 91.06 369 THR A O 1
ATOM 2940 N N . ALA A 1 370 ? 10.655 -4.538 -2.354 1.00 93.31 370 ALA A N 1
ATOM 2941 C CA . ALA A 1 370 ? 11.312 -3.777 -3.409 1.00 93.31 370 ALA A CA 1
ATOM 2942 C C . ALA A 1 370 ? 12.220 -4.704 -4.217 1.00 93.31 370 ALA A C 1
ATOM 2944 O O . ALA A 1 370 ? 12.917 -5.548 -3.647 1.00 93.31 370 ALA A O 1
ATOM 2945 N N . ILE A 1 371 ? 12.172 -4.566 -5.541 1.00 93.56 371 ILE A N 1
ATOM 2946 C CA . ILE A 1 371 ? 12.746 -5.536 -6.475 1.00 93.56 3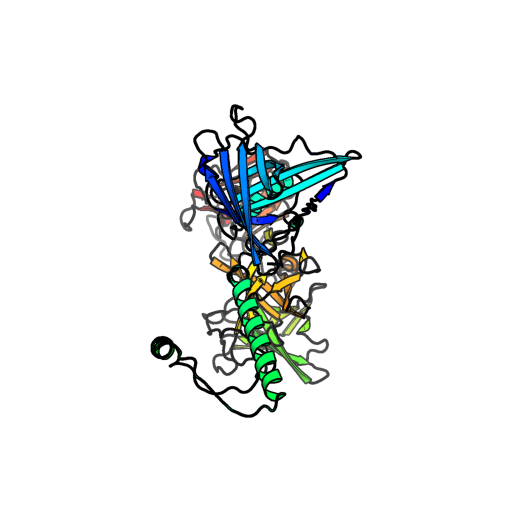71 ILE A CA 1
ATOM 2947 C C . ILE A 1 371 ? 13.594 -4.805 -7.524 1.00 93.56 371 ILE A C 1
ATOM 2949 O O . ILE A 1 371 ? 13.172 -3.774 -8.053 1.00 93.56 371 ILE A O 1
ATOM 2953 N N . GLY A 1 372 ? 14.774 -5.341 -7.842 1.00 91.81 372 GLY A N 1
ATOM 2954 C CA . GLY A 1 372 ? 15.681 -4.747 -8.824 1.00 91.81 372 GLY A CA 1
ATOM 2955 C C . GLY A 1 372 ? 17.029 -5.461 -8.952 1.00 91.81 372 GLY A C 1
ATOM 2956 O O . GLY A 1 372 ? 17.300 -6.461 -8.286 1.00 91.81 372 GLY A O 1
ATOM 2957 N N . TRP A 1 373 ? 17.879 -4.961 -9.851 1.00 87.69 373 TRP A N 1
ATOM 2958 C CA . TRP A 1 373 ? 19.247 -5.461 -10.059 1.00 87.69 373 TRP A CA 1
ATOM 2959 C C . TRP A 1 373 ? 20.294 -4.556 -9.399 1.00 87.69 373 TRP A C 1
ATOM 2961 O O . TRP A 1 373 ? 21.358 -4.331 -9.968 1.00 87.69 373 TRP A O 1
ATOM 2971 N N . GLY A 1 374 ? 20.009 -3.997 -8.227 1.00 75.19 374 GLY A N 1
ATOM 2972 C CA . GLY A 1 374 ? 20.866 -3.045 -7.528 1.00 75.19 374 GLY A CA 1
ATOM 2973 C C . GLY A 1 374 ? 22.325 -3.439 -7.346 1.00 75.19 374 GLY A C 1
ATOM 2974 O O . GLY A 1 374 ? 22.725 -4.605 -7.423 1.00 75.19 374 GLY A O 1
ATOM 2975 N N . ALA A 1 375 ? 23.146 -2.424 -7.083 1.00 68.00 375 ALA A N 1
ATOM 2976 C CA . ALA A 1 375 ? 24.544 -2.590 -6.734 1.00 68.00 375 ALA A CA 1
ATOM 2977 C C . ALA A 1 375 ? 24.717 -3.375 -5.428 1.00 68.00 375 ALA A C 1
ATOM 2979 O O . ALA A 1 375 ? 24.195 -3.021 -4.374 1.00 68.00 375 ALA A O 1
ATOM 2980 N N . THR A 1 376 ? 25.524 -4.424 -5.520 1.00 58.41 376 THR A N 1
ATOM 2981 C CA . THR A 1 376 ? 26.065 -5.204 -4.406 1.00 58.41 376 THR A CA 1
ATOM 2982 C C . THR A 1 376 ? 27.485 -4.732 -4.088 1.00 58.41 376 THR A C 1
ATOM 2984 O O . THR A 1 376 ? 28.044 -3.891 -4.798 1.00 58.41 376 THR A O 1
ATOM 2987 N N . SER A 1 377 ? 28.125 -5.326 -3.077 1.00 50.44 377 SER A N 1
ATOM 2988 C CA . SER A 1 377 ? 29.560 -5.135 -2.796 1.00 50.44 377 SER A CA 1
ATOM 2989 C C . SER A 1 377 ? 30.487 -5.424 -3.992 1.00 50.44 377 SER A C 1
ATOM 2991 O O . SER A 1 377 ? 31.634 -4.988 -3.990 1.00 50.44 377 SER A O 1
ATOM 2993 N N . SER A 1 378 ? 29.993 -6.121 -5.023 1.00 51.91 378 SER A N 1
ATOM 2994 C CA . SER A 1 378 ? 30.719 -6.478 -6.251 1.00 51.91 378 SER A CA 1
ATOM 2995 C C . SER A 1 378 ? 30.305 -5.672 -7.495 1.00 51.91 378 SER A C 1
ATOM 2997 O O . SER A 1 378 ? 30.700 -6.006 -8.610 1.00 51.91 378 SER A O 1
ATOM 2999 N N . GLY A 1 379 ? 29.512 -4.608 -7.320 1.00 65.31 379 GLY A N 1
ATOM 3000 C CA . GLY A 1 379 ? 28.910 -3.841 -8.414 1.00 65.31 379 GLY A CA 1
ATOM 3001 C C . GLY A 1 379 ? 27.466 -4.263 -8.701 1.00 65.31 379 GLY A C 1
ATOM 3002 O O . GLY A 1 379 ? 26.844 -4.981 -7.915 1.00 65.31 379 GLY A O 1
ATOM 3003 N N . VAL A 1 380 ? 26.901 -3.774 -9.809 1.00 73.06 380 VAL A N 1
ATOM 3004 C CA . VAL A 1 380 ? 25.492 -4.009 -10.177 1.00 73.06 380 VAL A CA 1
ATOM 3005 C C . VAL A 1 380 ? 25.217 -5.510 -10.328 1.00 73.06 380 VAL A C 1
ATOM 3007 O O . VAL A 1 380 ? 25.920 -6.194 -11.071 1.00 73.06 380 VAL A O 1
ATOM 3010 N N . SER A 1 381 ? 24.211 -6.030 -9.619 1.00 81.44 381 SER A N 1
ATOM 3011 C CA . SER A 1 381 ? 23.975 -7.474 -9.525 1.00 81.44 381 SER A CA 1
ATOM 3012 C C . SER A 1 381 ? 23.731 -8.121 -10.895 1.00 81.44 381 SER A C 1
ATOM 3014 O O . SER A 1 381 ? 23.005 -7.598 -11.745 1.00 81.44 381 SER A O 1
ATOM 3016 N N . ARG A 1 382 ? 24.302 -9.314 -11.109 1.00 83.31 382 ARG A N 1
ATOM 3017 C CA . ARG A 1 382 ? 23.950 -10.189 -12.242 1.00 83.31 382 ARG A CA 1
ATOM 3018 C C . ARG A 1 382 ? 22.534 -10.749 -12.102 1.00 83.31 382 ARG A C 1
ATOM 3020 O O . ARG A 1 382 ? 21.837 -10.905 -13.103 1.00 83.31 382 ARG A O 1
ATOM 3027 N N . TYR A 1 383 ? 22.146 -11.083 -10.876 1.00 86.25 383 TYR A N 1
ATOM 3028 C CA . TYR A 1 383 ? 20.873 -11.724 -10.574 1.00 86.25 383 TYR A CA 1
ATOM 3029 C C . TYR A 1 383 ? 19.879 -10.709 -10.027 1.00 86.25 383 TYR A C 1
ATOM 3031 O O . TYR A 1 383 ? 20.267 -9.830 -9.256 1.00 86.25 383 TYR A O 1
ATOM 3039 N N . LEU A 1 384 ? 18.609 -10.862 -10.381 1.00 88.94 384 LEU A N 1
ATOM 3040 C CA . LEU A 1 384 ? 17.532 -10.082 -9.796 1.00 88.94 384 LEU A CA 1
ATOM 3041 C C . LEU A 1 384 ? 17.512 -10.312 -8.285 1.00 88.94 384 LEU A C 1
ATOM 3043 O O . LEU A 1 384 ? 17.638 -11.451 -7.821 1.00 88.94 384 LEU A O 1
ATOM 3047 N N . GLN A 1 385 ? 17.368 -9.231 -7.529 1.00 86.94 385 GLN A N 1
ATOM 3048 C CA . GLN A 1 385 ? 17.270 -9.268 -6.082 1.00 86.94 385 GLN A CA 1
ATOM 3049 C C . GLN A 1 385 ? 15.967 -8.642 -5.606 1.00 86.94 385 GLN A C 1
ATOM 3051 O O . GLN A 1 385 ? 15.341 -7.835 -6.293 1.00 86.94 385 GLN A O 1
ATOM 3056 N N . PHE A 1 386 ? 15.570 -9.029 -4.403 1.00 88.56 386 PHE A N 1
ATOM 3057 C CA . PHE A 1 386 ? 14.468 -8.415 -3.690 1.00 88.56 386 PHE A CA 1
ATOM 3058 C C . PHE A 1 386 ? 14.797 -8.283 -2.208 1.00 88.56 386 PHE A C 1
ATOM 3060 O O . PHE A 1 386 ? 15.504 -9.114 -1.628 1.00 88.56 386 PHE A O 1
ATOM 3067 N N . ALA A 1 387 ? 14.266 -7.239 -1.589 1.00 86.38 387 ALA A N 1
ATOM 3068 C CA . ALA A 1 387 ? 14.387 -7.001 -0.161 1.00 86.38 387 ALA A CA 1
ATOM 3069 C C . ALA A 1 387 ? 13.061 -6.496 0.401 1.00 86.38 387 ALA A C 1
ATOM 3071 O O . ALA A 1 387 ? 12.278 -5.832 -0.284 1.00 86.38 387 ALA A O 1
ATOM 3072 N N . ASN A 1 388 ? 12.823 -6.837 1.663 1.00 84.50 388 ASN A N 1
ATOM 3073 C CA . ASN A 1 388 ? 11.610 -6.457 2.360 1.00 84.50 388 ASN A CA 1
ATOM 3074 C C . ASN A 1 388 ? 11.888 -5.193 3.166 1.00 84.50 388 ASN A C 1
ATOM 3076 O O . ASN A 1 388 ? 12.868 -5.116 3.908 1.00 84.50 388 ASN A O 1
ATOM 3080 N N . PHE A 1 389 ? 10.999 -4.225 3.028 1.00 85.69 389 PHE A N 1
ATOM 3081 C CA . PHE A 1 389 ? 11.004 -2.991 3.792 1.00 85.69 389 PHE A CA 1
ATOM 3082 C C . PHE A 1 389 ? 9.626 -2.800 4.396 1.00 85.69 389 PHE A C 1
ATOM 3084 O O . PHE A 1 389 ? 8.658 -3.428 3.973 1.00 85.69 389 PHE A O 1
ATOM 3091 N N . LYS A 1 390 ? 9.526 -1.896 5.357 1.00 83.88 390 LYS A N 1
ATOM 3092 C CA . LYS A 1 390 ? 8.239 -1.490 5.903 1.00 83.88 390 LYS A CA 1
ATOM 3093 C C . LYS A 1 390 ? 8.031 -0.013 5.623 1.00 83.88 390 LYS A C 1
ATOM 3095 O O . LYS A 1 390 ? 8.938 0.793 5.850 1.00 83.88 390 LYS A O 1
ATOM 3100 N N . ILE A 1 391 ? 6.869 0.322 5.070 1.00 82.69 391 ILE A N 1
ATOM 3101 C CA . ILE A 1 391 ? 6.485 1.710 4.812 1.00 82.69 391 ILE A CA 1
ATOM 3102 C C . ILE A 1 391 ? 6.366 2.424 6.147 1.00 82.69 391 ILE A C 1
ATOM 3104 O O . ILE A 1 391 ? 5.784 1.895 7.095 1.00 82.69 391 ILE A O 1
ATOM 3108 N N . LEU A 1 392 ? 6.920 3.626 6.225 1.00 78.50 392 LEU A N 1
ATOM 3109 C CA . LEU A 1 392 ? 6.826 4.418 7.437 1.00 78.50 392 LEU A CA 1
ATOM 3110 C C . LEU A 1 392 ? 5.656 5.397 7.377 1.00 78.50 392 LEU A C 1
ATOM 3112 O O . LEU A 1 392 ? 5.320 5.872 6.290 1.00 78.50 392 LEU A O 1
ATOM 3116 N N . PRO A 1 393 ? 5.084 5.741 8.543 1.00 71.50 393 PRO A N 1
ATOM 3117 C CA . PRO A 1 393 ? 4.085 6.790 8.635 1.00 71.50 393 PRO A CA 1
ATOM 3118 C C . PRO A 1 393 ? 4.613 8.120 8.104 1.00 71.50 393 PRO A C 1
ATOM 3120 O O . PRO A 1 393 ? 5.799 8.438 8.257 1.00 71.50 393 PRO A O 1
ATOM 3123 N N . LYS A 1 394 ? 3.715 8.930 7.540 1.00 64.88 394 LYS A N 1
ATOM 3124 C CA . LYS A 1 394 ? 4.049 10.224 6.925 1.00 64.88 394 LYS A CA 1
ATOM 3125 C C . LYS A 1 394 ? 4.864 11.141 7.847 1.00 64.88 394 LYS A C 1
ATOM 3127 O O . LYS A 1 394 ? 5.784 11.799 7.378 1.00 64.88 394 LYS A O 1
ATOM 3132 N N . ILE A 1 395 ? 4.606 11.135 9.157 1.00 62.16 395 ILE A N 1
ATOM 3133 C CA . ILE A 1 395 ? 5.334 11.966 10.133 1.00 62.16 395 ILE A CA 1
ATOM 3134 C C . ILE A 1 395 ? 6.845 11.681 10.192 1.00 62.16 395 ILE A C 1
ATOM 3136 O O . ILE A 1 395 ? 7.635 12.571 10.492 1.00 62.16 395 ILE A O 1
ATOM 3140 N N . ARG A 1 396 ? 7.275 10.455 9.864 1.00 68.44 396 ARG A N 1
ATOM 3141 C CA . ARG A 1 396 ? 8.699 10.073 9.858 1.00 68.44 396 ARG A CA 1
ATOM 3142 C C . ARG A 1 396 ? 9.434 10.543 8.610 1.00 68.44 396 ARG A C 1
ATOM 3144 O O . ARG A 1 396 ? 10.661 10.521 8.585 1.00 68.44 396 ARG A O 1
ATOM 3151 N N . CYS A 1 397 ? 8.703 10.949 7.577 1.00 66.56 397 CYS A N 1
ATOM 3152 C CA . CYS A 1 397 ? 9.261 11.274 6.279 1.00 66.56 397 CYS A CA 1
ATOM 3153 C C . CYS A 1 397 ? 8.584 12.512 5.706 1.00 66.56 397 CYS A C 1
ATOM 3155 O O . CYS A 1 397 ? 7.476 12.453 5.183 1.00 66.56 397 CYS A O 1
ATOM 3157 N N . ASN A 1 398 ? 9.287 13.640 5.783 1.00 55.53 398 ASN A N 1
ATOM 3158 C CA . ASN A 1 398 ? 8.789 14.944 5.361 1.00 55.53 398 ASN A CA 1
ATOM 3159 C C . ASN A 1 398 ? 8.694 15.051 3.824 1.00 55.53 398 ASN A C 1
ATOM 3161 O O . ASN A 1 398 ? 9.564 15.642 3.184 1.00 55.53 398 ASN A O 1
ATOM 3165 N N . PHE A 1 399 ? 7.671 14.443 3.213 1.00 61.59 399 PHE A N 1
ATOM 3166 C CA . PHE A 1 399 ? 7.487 14.464 1.762 1.00 61.59 399 PHE A CA 1
ATOM 3167 C C . PHE A 1 399 ? 6.045 14.722 1.285 1.00 61.59 399 PHE A C 1
ATOM 3169 O O . PHE A 1 399 ? 5.057 14.540 1.998 1.00 61.59 399 PHE A O 1
ATOM 3176 N N . SER A 1 400 ? 5.977 15.159 0.020 1.00 67.19 400 SER A N 1
ATOM 3177 C CA . SER A 1 400 ? 4.794 15.409 -0.816 1.00 67.19 400 SER A CA 1
ATOM 3178 C C . SER A 1 400 ? 3.793 14.237 -0.832 1.00 67.19 400 SER A C 1
ATOM 3180 O O . SER A 1 400 ? 4.210 13.085 -0.709 1.00 67.19 400 SER A O 1
ATOM 3182 N N . PRO A 1 401 ? 2.484 14.477 -1.076 1.00 67.69 401 PRO A N 1
ATOM 3183 C CA . PRO A 1 401 ? 1.483 13.410 -1.263 1.00 67.69 401 PRO A CA 1
ATOM 3184 C C . PRO A 1 401 ? 1.864 12.364 -2.330 1.00 67.69 401 PRO A C 1
ATOM 3186 O O . PRO A 1 401 ? 1.349 11.245 -2.331 1.00 67.69 401 PRO A O 1
ATOM 3189 N N . HIS A 1 402 ? 2.791 12.707 -3.223 1.00 78.56 402 HIS A N 1
ATOM 3190 C CA . HIS A 1 402 ? 3.227 11.876 -4.336 1.00 78.56 402 HIS A CA 1
ATOM 3191 C C . HIS A 1 402 ? 4.371 10.902 -4.028 1.00 78.56 402 HIS A C 1
ATOM 3193 O O . HIS A 1 402 ? 4.771 10.136 -4.907 1.00 78.56 402 HIS A O 1
ATOM 3199 N N . THR A 1 403 ? 4.913 10.905 -2.813 1.00 85.31 403 THR A N 1
ATOM 3200 C CA . THR A 1 403 ? 5.979 9.984 -2.411 1.00 85.31 403 THR A CA 1
ATOM 3201 C C . THR A 1 403 ? 5.682 9.359 -1.051 1.00 85.31 403 THR A C 1
ATOM 3203 O O . THR A 1 403 ? 4.813 9.798 -0.296 1.00 85.31 403 THR A O 1
ATOM 3206 N N . PHE A 1 404 ? 6.369 8.264 -0.758 1.00 84.38 404 PHE A N 1
ATOM 3207 C CA . PHE A 1 404 ? 6.424 7.668 0.570 1.00 84.38 404 PHE A CA 1
ATOM 3208 C C . PHE A 1 404 ? 7.829 7.135 0.815 1.00 84.38 404 PHE A C 1
ATOM 3210 O O . PHE A 1 404 ? 8.640 7.042 -0.110 1.00 84.38 404 PHE A O 1
ATOM 3217 N N . CYS A 1 405 ? 8.121 6.799 2.064 1.00 86.44 405 CYS A N 1
ATOM 3218 C CA . CYS A 1 405 ? 9.392 6.201 2.417 1.00 86.44 405 CYS A CA 1
ATOM 3219 C C . CYS A 1 405 ? 9.195 4.853 3.105 1.00 86.44 405 CYS A C 1
ATOM 3221 O O . CYS A 1 405 ? 8.138 4.555 3.666 1.00 86.44 405 CYS A O 1
ATOM 3223 N N . SER A 1 406 ? 10.248 4.052 3.094 1.00 87.50 406 SER A N 1
ATOM 3224 C CA . SER A 1 406 ? 10.294 2.792 3.819 1.00 87.50 406 SER A CA 1
ATOM 3225 C C . SER A 1 406 ? 11.644 2.589 4.485 1.00 87.50 406 SER A C 1
ATOM 3227 O O . SER A 1 406 ? 12.651 3.168 4.073 1.00 87.50 406 SER A O 1
ATOM 3229 N N . PHE A 1 407 ? 11.679 1.716 5.482 1.00 83.38 407 PHE A N 1
ATOM 3230 C CA . PHE A 1 407 ? 12.884 1.411 6.241 1.00 83.38 407 PHE A CA 1
ATOM 3231 C C . PHE A 1 407 ? 13.140 -0.096 6.325 1.00 83.38 407 PHE A C 1
ATOM 3233 O O . PHE A 1 407 ? 12.209 -0.904 6.290 1.00 83.38 407 PHE A O 1
ATOM 3240 N N . SER A 1 408 ? 14.419 -0.470 6.421 1.00 78.81 408 SER A N 1
ATOM 3241 C CA . SER A 1 408 ? 14.863 -1.852 6.634 1.00 78.81 408 SER A CA 1
ATOM 3242 C C . SER A 1 408 ? 15.111 -2.085 8.126 1.00 78.81 408 SER A C 1
ATOM 3244 O O . SER A 1 408 ? 16.195 -1.775 8.618 1.00 78.81 408 SER A O 1
ATOM 3246 N N . TYR A 1 409 ? 14.152 -2.690 8.831 1.00 56.78 409 TYR A N 1
ATOM 3247 C CA . TYR A 1 409 ? 14.253 -2.964 10.275 1.00 56.78 409 TYR A CA 1
ATOM 3248 C C . TYR A 1 409 ? 15.448 -3.853 10.657 1.00 56.78 409 TYR A C 1
ATOM 3250 O O . TYR A 1 409 ? 16.041 -3.661 11.711 1.00 56.78 409 TYR A O 1
ATOM 3258 N N . ASN A 1 410 ? 15.881 -4.744 9.762 1.00 52.59 410 ASN A N 1
ATOM 3259 C CA . ASN A 1 410 ? 16.983 -5.676 10.026 1.00 52.59 410 ASN A CA 1
ATOM 3260 C C . ASN A 1 410 ? 18.379 -5.099 9.732 1.00 52.59 410 ASN A C 1
ATOM 3262 O O . ASN A 1 410 ? 19.328 -5.871 9.656 1.00 52.59 410 ASN A O 1
ATOM 3266 N N . GLY A 1 411 ? 18.505 -3.782 9.495 1.00 52.16 411 GLY A N 1
ATOM 3267 C CA . GLY A 1 411 ? 19.791 -3.100 9.299 1.00 52.16 411 GLY A CA 1
ATOM 3268 C C . GLY A 1 411 ? 20.739 -3.813 8.325 1.00 52.16 411 GLY A C 1
ATOM 3269 O O . GLY A 1 411 ? 21.685 -4.470 8.742 1.00 52.16 411 GLY A O 1
ATOM 3270 N N . GLY A 1 412 ? 20.511 -3.694 7.013 1.00 57.50 412 GLY A N 1
ATOM 3271 C CA . GLY A 1 412 ? 21.424 -4.307 6.031 1.00 57.50 412 GLY A CA 1
ATOM 3272 C C . GLY A 1 412 ? 20.986 -4.251 4.568 1.00 57.50 412 GLY A C 1
ATOM 3273 O O . GLY A 1 412 ? 21.796 -4.480 3.671 1.00 57.50 412 GLY A O 1
ATOM 3274 N N . SER A 1 413 ? 19.719 -3.931 4.298 1.00 66.69 413 SER A N 1
ATOM 3275 C CA . SER A 1 413 ? 19.211 -3.743 2.938 1.00 66.69 413 SER A CA 1
ATOM 3276 C C . SER A 1 413 ? 18.956 -2.266 2.669 1.00 66.69 413 SER A C 1
ATOM 3278 O O . SER A 1 413 ? 18.347 -1.566 3.474 1.00 66.69 413 SER A O 1
ATOM 3280 N N . SER A 1 414 ? 19.435 -1.781 1.528 1.00 80.50 414 SER A N 1
ATOM 3281 C CA . SER A 1 414 ? 19.139 -0.441 1.017 1.00 80.50 414 SER A CA 1
ATOM 3282 C C . SER A 1 414 ? 19.104 -0.500 -0.500 1.00 80.50 414 SER A C 1
ATOM 3284 O O . SER A 1 414 ? 19.888 -1.245 -1.088 1.00 80.50 414 SER A O 1
ATOM 3286 N N . LEU A 1 415 ? 18.217 0.276 -1.114 1.00 84.56 415 LEU A N 1
ATOM 3287 C CA . LEU A 1 415 ? 18.171 0.444 -2.556 1.00 84.56 415 LEU A CA 1
ATOM 3288 C C . LEU A 1 415 ? 19.451 1.134 -3.019 1.00 84.56 415 LEU A C 1
ATOM 3290 O O . LEU A 1 415 ? 19.948 2.075 -2.381 1.00 84.56 415 LEU A O 1
ATOM 3294 N N . LYS A 1 416 ? 19.988 0.657 -4.135 1.00 83.69 416 LYS A N 1
ATOM 3295 C CA . LYS A 1 416 ? 21.193 1.182 -4.773 1.00 83.69 416 LYS A CA 1
ATOM 3296 C C . LYS A 1 416 ? 20.943 1.440 -6.259 1.00 83.69 416 LYS A C 1
ATOM 3298 O O . LYS A 1 416 ? 19.903 1.096 -6.817 1.00 83.69 416 LYS A O 1
ATOM 3303 N N . ALA A 1 417 ? 21.939 2.025 -6.925 1.00 74.00 417 ALA A N 1
ATOM 3304 C CA . ALA A 1 417 ? 21.947 2.136 -8.382 1.00 74.00 417 ALA A CA 1
ATOM 3305 C C . ALA A 1 417 ? 21.712 0.753 -9.020 1.00 74.00 417 ALA A C 1
ATOM 3307 O O . ALA A 1 417 ? 22.358 -0.217 -8.628 1.00 74.00 417 ALA A O 1
ATOM 3308 N N . GLY A 1 418 ? 20.776 0.662 -9.967 1.00 75.56 418 GLY A N 1
ATOM 3309 C CA . GLY A 1 418 ? 20.267 -0.600 -10.518 1.00 75.56 418 GLY A CA 1
ATOM 3310 C C . GLY A 1 418 ? 18.914 -1.047 -9.945 1.00 75.56 418 GLY A C 1
ATOM 3311 O O . GLY A 1 418 ? 18.152 -1.686 -10.670 1.00 75.56 418 GLY A O 1
ATOM 3312 N N . ASP A 1 419 ? 18.567 -0.671 -8.706 1.00 83.38 419 ASP A N 1
ATOM 3313 C CA . ASP A 1 419 ? 17.222 -0.893 -8.140 1.00 83.38 419 ASP A CA 1
ATOM 3314 C C . ASP A 1 419 ? 16.244 0.221 -8.509 1.00 83.38 419 ASP A C 1
ATOM 3316 O O . ASP A 1 419 ? 15.032 -0.003 -8.564 1.00 83.38 419 ASP A O 1
ATOM 3320 N N . PHE A 1 420 ? 16.766 1.433 -8.725 1.00 91.44 420 PHE A N 1
ATOM 3321 C CA . PHE A 1 420 ? 15.963 2.609 -9.049 1.00 91.44 420 PHE A CA 1
ATOM 3322 C C . PHE A 1 420 ? 15.151 2.394 -10.329 1.00 91.44 420 PHE A C 1
ATOM 3324 O O . PHE A 1 420 ? 15.584 1.718 -11.262 1.00 91.44 420 PHE A O 1
ATOM 3331 N N . GLY A 1 421 ? 13.930 2.916 -10.323 1.00 93.56 421 GLY A N 1
ATOM 3332 C CA . GLY A 1 421 ? 12.883 2.649 -11.300 1.00 93.56 421 GLY A CA 1
ATOM 3333 C C . GLY A 1 421 ? 12.162 1.308 -11.129 1.00 93.56 421 GLY A C 1
ATOM 3334 O O . GLY A 1 421 ? 11.093 1.118 -11.709 1.00 93.56 421 GLY A O 1
ATOM 3335 N N . GLY A 1 422 ? 12.706 0.390 -10.326 1.00 95.00 422 GLY A N 1
ATOM 3336 C CA . GLY A 1 422 ? 12.109 -0.913 -10.049 1.00 95.00 422 GLY A CA 1
ATOM 3337 C C . GLY A 1 422 ? 10.838 -0.843 -9.195 1.00 95.00 422 GLY A C 1
ATOM 3338 O O . GLY A 1 422 ? 10.561 0.185 -8.565 1.00 95.00 422 GLY A O 1
ATOM 3339 N N . PRO A 1 423 ? 10.048 -1.928 -9.174 1.00 96.62 423 PRO A N 1
ATOM 3340 C CA . PRO A 1 423 ? 8.805 -1.973 -8.426 1.00 96.62 423 PRO A CA 1
ATOM 3341 C C . PRO A 1 423 ? 9.027 -2.111 -6.920 1.00 96.62 423 PRO A C 1
ATOM 3343 O O . PRO A 1 423 ? 9.876 -2.880 -6.461 1.00 96.62 423 PRO A O 1
ATOM 3346 N N . ALA A 1 424 ? 8.158 -1.444 -6.166 1.00 94.69 424 ALA A N 1
ATOM 3347 C CA . ALA A 1 424 ? 7.844 -1.768 -4.785 1.00 94.69 424 ALA A CA 1
ATOM 3348 C C . ALA A 1 424 ? 6.401 -2.280 -4.711 1.00 94.69 424 ALA A C 1
ATOM 3350 O O . ALA A 1 424 ? 5.457 -1.563 -5.066 1.00 94.69 424 ALA A O 1
ATOM 3351 N N . VAL A 1 425 ? 6.233 -3.531 -4.279 1.00 93.81 425 VAL A N 1
ATOM 3352 C CA . VAL A 1 425 ? 4.942 -4.233 -4.290 1.00 93.81 425 VAL A CA 1
ATOM 3353 C C . VAL A 1 425 ? 4.472 -4.619 -2.894 1.00 93.81 425 VAL A C 1
ATOM 3355 O O . VAL A 1 425 ? 5.284 -4.863 -2.002 1.00 93.81 425 VAL A O 1
ATOM 3358 N N . ILE A 1 426 ? 3.155 -4.726 -2.739 1.00 81.75 426 ILE A N 1
ATOM 3359 C CA . ILE A 1 426 ? 2.504 -5.428 -1.623 1.00 81.75 426 ILE A CA 1
ATOM 3360 C C . ILE A 1 426 ? 1.772 -6.655 -2.149 1.00 81.75 426 ILE A C 1
ATOM 3362 O O . ILE A 1 426 ? 1.384 -6.687 -3.318 1.00 81.75 426 ILE A O 1
ATOM 3366 N N . ILE A 1 427 ? 1.485 -7.601 -1.260 1.00 76.31 427 ILE A N 1
ATOM 3367 C CA . ILE A 1 427 ? 0.400 -8.560 -1.470 1.00 76.31 427 ILE A CA 1
ATOM 3368 C C . ILE A 1 427 ? -0.875 -7.906 -0.938 1.00 76.31 427 ILE A C 1
ATOM 3370 O O . ILE A 1 427 ? -0.947 -7.536 0.233 1.00 76.31 427 ILE A O 1
ATOM 3374 N N . ASP A 1 428 ? -1.856 -7.696 -1.810 1.00 64.94 428 ASP A N 1
ATOM 3375 C CA . ASP A 1 428 ? -3.124 -7.068 -1.438 1.00 64.94 428 ASP A CA 1
ATOM 3376 C C . ASP A 1 428 ? -4.065 -8.061 -0.739 1.00 64.94 428 ASP A C 1
ATOM 3378 O O . ASP A 1 428 ? -3.796 -9.259 -0.658 1.00 64.94 428 ASP A O 1
ATOM 3382 N N . SER A 1 429 ? -5.208 -7.574 -0.260 1.00 56.25 429 SER A N 1
ATOM 3383 C CA . SER A 1 429 ? -6.194 -8.378 0.483 1.00 56.25 429 SER A CA 1
ATOM 3384 C C . SER A 1 429 ? -6.756 -9.587 -0.280 1.00 56.25 429 SER A C 1
ATOM 3386 O O . SER A 1 429 ? -7.200 -10.549 0.344 1.00 56.25 429 SER A O 1
ATOM 3388 N N . ASP A 1 430 ? -6.711 -9.562 -1.611 1.00 55.09 430 ASP A N 1
ATOM 3389 C CA . ASP A 1 430 ? -7.107 -10.667 -2.488 1.00 55.09 430 ASP A CA 1
ATOM 3390 C C . ASP A 1 430 ? -5.950 -11.612 -2.857 1.00 55.09 430 ASP A C 1
ATOM 3392 O O . ASP A 1 430 ? -6.113 -12.507 -3.684 1.00 55.09 430 ASP A O 1
ATOM 3396 N N . GLY A 1 431 ? -4.778 -11.426 -2.245 1.00 61.88 431 GLY A N 1
ATOM 3397 C CA . GLY A 1 431 ? -3.599 -12.264 -2.446 1.00 61.88 431 GLY A CA 1
ATOM 3398 C C . GLY A 1 431 ? -2.805 -11.955 -3.716 1.00 61.88 431 GLY A C 1
ATOM 3399 O O . GLY A 1 431 ? -1.826 -12.644 -3.993 1.00 61.88 431 GLY A O 1
ATOM 3400 N N . ILE A 1 432 ? -3.192 -10.940 -4.493 1.00 73.50 432 ILE A N 1
ATOM 3401 C CA . ILE A 1 432 ? -2.497 -10.570 -5.731 1.00 73.50 432 ILE A CA 1
ATOM 3402 C C . ILE A 1 432 ? -1.472 -9.460 -5.445 1.00 73.50 432 ILE A C 1
ATOM 3404 O O . ILE A 1 432 ? -1.725 -8.521 -4.685 1.00 73.50 432 ILE A O 1
ATOM 3408 N N . GLU A 1 433 ? -0.304 -9.541 -6.081 1.00 81.56 433 GLU A N 1
ATOM 3409 C CA . GLU A 1 433 ? 0.725 -8.505 -5.980 1.00 81.56 433 GLU A CA 1
ATOM 3410 C C . GLU A 1 433 ? 0.274 -7.202 -6.655 1.00 81.56 433 GLU A C 1
ATOM 3412 O O . GLU A 1 433 ? -0.196 -7.201 -7.794 1.00 81.56 433 GLU A O 1
ATOM 3417 N N . THR A 1 434 ? 0.430 -6.080 -5.954 1.00 85.81 434 THR A N 1
ATOM 3418 C CA . THR A 1 434 ? 0.050 -4.741 -6.424 1.00 85.81 434 THR A CA 1
ATOM 3419 C C . THR A 1 434 ? 1.242 -3.799 -6.357 1.00 85.81 434 THR A C 1
ATOM 3421 O O . THR A 1 434 ? 1.904 -3.701 -5.324 1.00 85.81 434 THR A O 1
ATOM 3424 N N . LEU A 1 435 ? 1.472 -3.049 -7.436 1.00 92.69 435 LEU A N 1
ATOM 3425 C CA . LEU A 1 435 ? 2.507 -2.024 -7.522 1.00 92.69 435 LEU A CA 1
ATOM 3426 C C . LEU A 1 435 ? 2.119 -0.777 -6.720 1.00 92.69 435 LEU A C 1
ATOM 3428 O O . LEU A 1 435 ? 1.306 0.024 -7.171 1.00 92.69 435 LEU A O 1
ATOM 3432 N N . VAL A 1 436 ? 2.712 -0.574 -5.548 1.00 89.12 436 VAL A N 1
ATOM 3433 C CA . VAL A 1 436 ? 2.398 0.589 -4.697 1.00 89.12 436 VAL A CA 1
ATOM 3434 C C . VAL A 1 436 ? 3.418 1.712 -4.832 1.00 89.12 436 VAL A C 1
ATOM 3436 O O . VAL A 1 436 ? 3.063 2.881 -4.656 1.00 89.12 436 VAL A O 1
ATOM 3439 N N . GLY A 1 437 ? 4.657 1.379 -5.202 1.00 91.94 437 GLY A N 1
ATOM 3440 C CA . GLY A 1 437 ? 5.739 2.343 -5.340 1.00 91.94 437 GLY A CA 1
ATOM 3441 C C . GLY A 1 437 ? 6.686 2.072 -6.500 1.00 91.94 437 GLY A C 1
ATOM 3442 O O . GLY A 1 437 ? 6.779 0.956 -7.009 1.00 91.94 437 GLY A O 1
ATOM 3443 N N . ILE A 1 438 ? 7.410 3.121 -6.880 1.00 95.19 438 ILE A N 1
ATOM 3444 C CA . ILE A 1 438 ? 8.552 3.072 -7.797 1.00 95.19 438 ILE A CA 1
ATOM 3445 C C . ILE A 1 438 ? 9.788 3.467 -6.993 1.00 95.19 438 ILE A C 1
ATOM 3447 O O . ILE A 1 438 ? 9.802 4.542 -6.391 1.00 95.19 438 ILE A O 1
ATOM 3451 N N . ASN A 1 439 ? 10.811 2.617 -6.983 1.00 93.75 439 ASN A N 1
ATOM 3452 C CA . ASN A 1 439 ? 12.079 2.861 -6.295 1.00 93.75 439 ASN A CA 1
ATOM 3453 C C . ASN A 1 439 ? 12.735 4.138 -6.843 1.00 93.75 439 ASN A C 1
ATOM 3455 O O . ASN A 1 439 ? 13.154 4.143 -7.996 1.00 93.75 439 ASN A O 1
ATOM 3459 N N . ALA A 1 440 ? 12.836 5.212 -6.058 1.00 89.62 440 ALA A N 1
ATOM 3460 C CA . ALA A 1 440 ? 13.303 6.505 -6.571 1.00 89.62 440 ALA A CA 1
ATOM 3461 C C . ALA A 1 440 ? 14.688 6.884 -6.039 1.00 89.62 440 ALA A C 1
ATOM 3463 O O . ALA A 1 440 ? 15.572 7.238 -6.815 1.00 89.62 440 ALA A O 1
ATOM 3464 N N . ALA A 1 441 ? 14.890 6.806 -4.722 1.00 87.94 441 ALA A N 1
ATOM 3465 C CA . ALA A 1 441 ? 16.135 7.230 -4.091 1.00 87.94 441 ALA A CA 1
ATOM 3466 C C . ALA A 1 441 ? 16.351 6.564 -2.728 1.00 87.94 441 ALA A C 1
ATOM 3468 O O . ALA A 1 441 ? 15.478 5.873 -2.202 1.00 87.94 441 ALA A O 1
ATOM 3469 N N . THR A 1 442 ? 17.511 6.832 -2.136 1.00 87.62 442 THR A N 1
ATOM 3470 C CA . THR A 1 442 ? 17.886 6.384 -0.793 1.00 87.62 442 THR A CA 1
ATOM 3471 C C . THR A 1 442 ? 18.440 7.575 -0.021 1.00 87.62 442 THR A C 1
ATOM 3473 O O . THR A 1 442 ? 19.266 8.313 -0.554 1.00 87.62 442 THR A O 1
ATOM 3476 N N . SER A 1 443 ? 18.011 7.762 1.226 1.00 83.44 443 SER A N 1
ATOM 3477 C CA . SER A 1 443 ? 18.482 8.829 2.111 1.00 83.44 443 SER A CA 1
ATOM 3478 C C . SER A 1 443 ? 19.028 8.243 3.408 1.00 83.44 443 SER A C 1
ATOM 3480 O O . SER A 1 443 ? 18.351 7.464 4.076 1.00 83.44 443 SER A O 1
ATOM 3482 N N . ALA A 1 444 ? 20.269 8.585 3.752 1.00 81.19 444 ALA A N 1
ATOM 3483 C CA . ALA A 1 444 ? 20.899 8.176 5.001 1.00 81.19 444 ALA A CA 1
ATOM 3484 C C . ALA A 1 444 ? 20.796 9.310 6.025 1.00 81.19 444 ALA A C 1
ATOM 3486 O O . ALA A 1 444 ? 21.181 10.442 5.738 1.00 81.19 444 ALA A O 1
ATOM 3487 N N . THR A 1 445 ? 20.306 8.997 7.219 1.00 73.50 445 THR A N 1
ATOM 3488 C CA . THR A 1 445 ? 20.271 9.915 8.361 1.00 73.50 445 THR A CA 1
ATOM 3489 C C . THR A 1 445 ? 20.900 9.248 9.583 1.00 73.50 445 THR A C 1
ATOM 3491 O O . THR A 1 445 ? 21.237 8.062 9.557 1.00 73.50 445 THR A O 1
ATOM 3494 N N . ASN A 1 446 ? 21.016 9.994 10.683 1.00 68.75 446 ASN A N 1
ATOM 3495 C CA . ASN A 1 446 ? 21.469 9.452 11.968 1.00 68.75 446 ASN A CA 1
ATOM 3496 C C . ASN A 1 446 ? 20.554 8.330 12.502 1.00 68.75 446 ASN A C 1
ATOM 3498 O O . ASN A 1 446 ? 20.990 7.530 13.322 1.00 68.75 446 ASN A O 1
ATOM 3502 N N . GLU A 1 447 ? 19.306 8.250 12.029 1.00 66.62 447 GLU A N 1
ATOM 3503 C CA . GLU A 1 447 ? 18.331 7.218 12.410 1.00 66.62 447 GLU A CA 1
ATOM 3504 C C . GLU A 1 447 ? 18.407 5.959 11.528 1.00 66.62 447 GLU A C 1
ATOM 3506 O O . GLU A 1 447 ? 17.774 4.948 11.829 1.00 66.62 447 GLU A O 1
ATOM 3511 N N . GLY A 1 448 ? 19.177 6.005 10.436 1.00 74.44 448 GLY A N 1
ATOM 3512 C CA . GLY A 1 448 ? 19.396 4.894 9.516 1.00 74.44 448 GLY A CA 1
ATOM 3513 C C . GLY A 1 448 ? 19.103 5.253 8.058 1.00 74.44 448 GLY A C 1
ATOM 3514 O O . GLY A 1 448 ? 19.147 6.415 7.657 1.00 74.44 448 GLY A O 1
ATOM 3515 N N . VAL A 1 449 ? 18.864 4.234 7.227 1.00 81.31 449 VAL A N 1
ATOM 3516 C CA . VAL A 1 449 ? 18.760 4.395 5.769 1.00 81.31 449 VAL A CA 1
ATOM 3517 C C . VAL 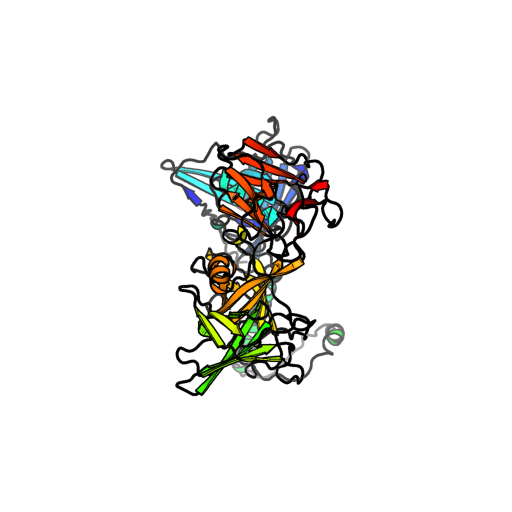A 1 449 ? 17.316 4.235 5.296 1.00 81.31 449 VAL A C 1
ATOM 3519 O O . VAL A 1 449 ? 16.767 3.131 5.260 1.00 81.31 449 VAL A O 1
ATOM 3522 N N . TYR A 1 450 ? 16.731 5.345 4.865 1.00 86.38 450 TYR A N 1
ATOM 3523 C CA . TYR A 1 450 ? 15.395 5.433 4.294 1.00 86.38 450 TYR A CA 1
ATOM 3524 C C . TYR A 1 450 ? 15.428 5.194 2.788 1.00 86.38 450 TYR A C 1
ATOM 3526 O O . TYR A 1 450 ? 16.291 5.706 2.078 1.00 86.38 450 TYR A O 1
ATOM 3534 N N . GLN A 1 451 ? 14.452 4.444 2.292 1.00 88.62 451 GLN A N 1
ATOM 3535 C CA . GLN A 1 451 ? 14.190 4.294 0.864 1.00 88.62 451 GLN A CA 1
ATOM 3536 C C . GLN A 1 451 ? 13.067 5.255 0.495 1.00 88.62 451 GLN A C 1
ATOM 3538 O O . GLN A 1 451 ? 12.066 5.297 1.202 1.00 88.62 451 GLN A O 1
ATOM 3543 N N . ILE A 1 452 ? 13.222 6.022 -0.576 1.00 89.00 452 ILE A N 1
ATOM 3544 C CA . ILE A 1 452 ? 12.225 6.974 -1.069 1.00 89.00 452 ILE A CA 1
ATOM 3545 C C . ILE A 1 452 ? 11.604 6.385 -2.328 1.00 89.00 452 ILE A C 1
ATOM 3547 O O . ILE A 1 452 ? 12.312 5.957 -3.246 1.00 89.00 452 ILE A O 1
ATOM 3551 N N . MET A 1 453 ? 10.277 6.375 -2.371 1.00 89.75 453 MET A N 1
ATOM 3552 C CA . MET A 1 453 ? 9.505 5.786 -3.452 1.00 89.75 453 MET A CA 1
ATOM 3553 C C . MET A 1 453 ? 8.455 6.761 -3.964 1.00 89.75 453 MET A C 1
ATOM 3555 O O . MET A 1 453 ? 7.788 7.456 -3.195 1.00 89.75 453 MET A O 1
ATOM 3559 N N . THR A 1 454 ? 8.272 6.774 -5.279 1.00 91.00 454 THR A N 1
ATOM 3560 C CA . THR A 1 454 ? 7.159 7.481 -5.913 1.00 91.00 454 THR A CA 1
ATOM 3561 C C . THR A 1 454 ? 5.868 6.684 -5.714 1.00 91.00 454 THR A C 1
ATOM 3563 O O . THR A 1 454 ? 5.826 5.495 -6.022 1.00 91.00 454 THR A O 1
ATOM 3566 N N . ARG A 1 455 ? 4.805 7.329 -5.219 1.00 87.75 455 ARG A N 1
ATOM 3567 C CA . ARG A 1 455 ? 3.504 6.712 -4.917 1.00 87.75 455 ARG A CA 1
ATOM 3568 C C . ARG A 1 455 ? 2.695 6.479 -6.191 1.00 87.75 455 ARG A C 1
ATOM 3570 O O . ARG A 1 455 ? 2.181 7.430 -6.782 1.00 87.75 455 ARG A O 1
ATOM 3577 N N . VAL A 1 456 ? 2.488 5.216 -6.561 1.00 88.69 456 VAL A N 1
ATOM 3578 C CA . VAL A 1 456 ? 1.787 4.857 -7.808 1.00 88.69 456 VAL A CA 1
ATOM 3579 C C . VAL A 1 456 ? 0.301 5.210 -7.779 1.00 88.69 456 VAL A C 1
ATOM 3581 O O . VAL A 1 456 ? -0.227 5.625 -8.807 1.00 88.69 456 VAL A O 1
ATOM 3584 N N . SER A 1 457 ? -0.367 5.144 -6.619 1.00 78.75 457 SER A N 1
ATOM 3585 C CA . SER A 1 457 ? -1.778 5.558 -6.520 1.00 78.75 457 SER A CA 1
ATOM 3586 C C . SER A 1 457 ? -1.991 7.025 -6.905 1.00 78.75 457 SER A C 1
ATOM 3588 O O . SER A 1 457 ? -2.979 7.340 -7.553 1.00 78.75 457 SER A O 1
ATOM 3590 N N . SER A 1 458 ? -1.016 7.898 -6.636 1.00 78.56 458 SER A N 1
ATOM 3591 C CA . SER A 1 458 ? -1.085 9.316 -7.020 1.00 78.56 458 SER A CA 1
ATOM 3592 C C . SER A 1 458 ? -0.879 9.575 -8.521 1.00 78.56 458 SER A C 1
ATOM 3594 O O . SER A 1 458 ? -1.075 10.692 -8.994 1.00 78.56 458 SER A O 1
ATOM 3596 N N . LEU A 1 459 ? -0.459 8.555 -9.277 1.00 81.94 459 LEU A N 1
ATOM 3597 C CA . LEU A 1 459 ? -0.117 8.650 -10.698 1.00 81.94 459 LEU A CA 1
ATOM 3598 C C . LEU A 1 459 ? -1.172 8.058 -11.618 1.00 81.94 459 LEU A C 1
ATOM 3600 O O . LEU A 1 459 ? -1.061 8.206 -12.836 1.00 81.94 459 LEU A O 1
ATOM 3604 N N . LEU A 1 460 ? -2.170 7.374 -11.059 1.00 78.06 460 LEU A N 1
ATOM 3605 C CA . LEU A 1 460 ? -3.144 6.615 -11.826 1.00 78.06 460 LEU A CA 1
ATOM 3606 C C . LEU A 1 460 ? -3.744 7.493 -12.924 1.00 78.06 460 LEU A C 1
ATOM 3608 O O . LEU A 1 460 ? -3.594 7.176 -14.105 1.00 78.06 460 LEU A O 1
ATOM 3612 N N . ARG A 1 461 ? -4.278 8.676 -12.585 1.00 73.25 461 ARG A N 1
ATOM 3613 C CA . ARG A 1 461 ? -4.875 9.577 -13.586 1.00 73.25 461 ARG A CA 1
ATOM 3614 C C . ARG A 1 461 ? -3.969 9.819 -14.794 1.00 73.25 461 ARG A C 1
ATOM 3616 O O . ARG A 1 461 ? -4.397 9.628 -15.935 1.00 73.25 461 ARG A O 1
ATOM 3623 N N . TRP A 1 462 ? -2.716 10.170 -14.535 1.00 81.50 462 TRP A N 1
ATOM 3624 C CA . TRP A 1 462 ? -1.713 10.418 -15.564 1.00 81.50 462 TRP A CA 1
ATOM 3625 C C . TRP A 1 462 ? -1.372 9.160 -16.376 1.00 81.50 462 TRP A C 1
ATOM 3627 O O . TRP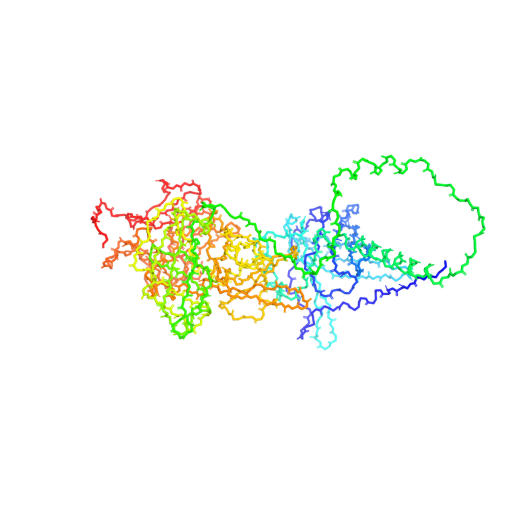 A 1 462 ? -1.291 9.238 -17.605 1.00 81.50 462 TRP A O 1
ATOM 3637 N N . ILE A 1 463 ? -1.257 7.994 -15.731 1.00 84.62 463 ILE A N 1
ATOM 3638 C CA . ILE A 1 463 ? -1.005 6.716 -16.410 1.00 84.62 463 ILE A CA 1
ATOM 3639 C C . ILE A 1 463 ? -2.099 6.430 -17.448 1.00 84.62 463 ILE A C 1
ATOM 3641 O O . ILE A 1 463 ? -1.772 6.113 -18.587 1.00 84.62 463 ILE A O 1
ATOM 3645 N N . GLN A 1 464 ? -3.383 6.602 -17.129 1.00 76.25 464 GLN A N 1
ATOM 3646 C CA . GLN A 1 464 ? -4.487 6.292 -18.067 1.00 76.25 464 GLN A CA 1
ATOM 3647 C C . GLN A 1 464 ? -4.514 7.277 -19.211 1.00 76.25 464 GLN A C 1
ATOM 3649 O O . GLN A 1 464 ? -4.670 6.862 -20.353 1.00 76.25 464 GLN A O 1
ATOM 3654 N N . LEU A 1 465 ? -4.366 8.569 -18.909 1.00 70.81 465 LEU A N 1
ATOM 3655 C CA . LEU A 1 465 ? -4.367 9.604 -19.938 1.00 70.81 465 LEU A CA 1
ATOM 3656 C C . LEU A 1 465 ? -3.212 9.413 -20.926 1.00 70.81 465 LEU A C 1
ATOM 3658 O O . LEU A 1 465 ? -3.379 9.679 -22.110 1.00 70.81 465 LEU A O 1
ATOM 3662 N N . THR A 1 466 ? -2.069 8.912 -20.453 1.00 79.44 466 THR A N 1
ATOM 3663 C CA . THR A 1 466 ? -0.876 8.717 -21.284 1.00 79.44 466 THR A CA 1
ATOM 3664 C C . THR A 1 466 ? -0.893 7.388 -22.038 1.00 79.44 466 THR A C 1
ATOM 3666 O O . THR A 1 466 ? -0.484 7.324 -23.195 1.00 79.44 466 THR A O 1
ATOM 3669 N N . THR A 1 467 ? -1.332 6.309 -21.387 1.00 79.25 467 THR A N 1
ATOM 3670 C CA . THR A 1 467 ? -1.140 4.935 -21.889 1.00 79.25 467 THR A CA 1
ATOM 3671 C C . THR A 1 467 ? -2.420 4.256 -22.359 1.00 79.25 467 THR A C 1
ATOM 3673 O O . THR A 1 467 ? -2.348 3.257 -23.072 1.00 79.25 467 THR A O 1
ATOM 3676 N N . GLY A 1 468 ? -3.587 4.745 -21.931 1.00 65.62 468 GLY A N 1
ATOM 3677 C CA . GLY A 1 468 ? -4.861 4.039 -22.063 1.00 65.62 468 GLY A CA 1
ATOM 3678 C C . GLY A 1 468 ? -5.018 2.836 -21.124 1.00 65.62 468 GLY A C 1
ATOM 3679 O O . GLY A 1 468 ? -6.066 2.195 -21.148 1.00 65.62 468 GLY A O 1
ATOM 3680 N N . VAL A 1 469 ? -4.021 2.524 -20.284 1.00 70.44 469 VAL A N 1
ATOM 3681 C CA . VAL A 1 469 ? -4.117 1.459 -19.279 1.00 70.44 469 VAL A CA 1
ATOM 3682 C C . VAL A 1 469 ? -5.194 1.833 -18.267 1.00 70.44 469 VAL A C 1
ATOM 3684 O O . VAL A 1 469 ? -5.089 2.835 -17.558 1.00 70.44 469 VAL A O 1
ATOM 3687 N N . VAL A 1 470 ? -6.249 1.023 -18.220 1.00 53.22 470 VAL A N 1
ATOM 3688 C CA . VAL A 1 470 ? -7.355 1.177 -17.275 1.00 53.22 470 VAL A CA 1
ATOM 3689 C C . VAL A 1 470 ? -6.974 0.482 -15.970 1.00 53.22 470 VAL A C 1
ATOM 3691 O O . VAL A 1 470 ? -6.754 -0.723 -15.941 1.00 53.22 470 VAL A O 1
ATOM 3694 N N . TYR A 1 471 ? -6.893 1.244 -14.884 1.00 62.59 471 TYR A N 1
ATOM 3695 C CA . TYR A 1 471 ? -6.534 0.770 -13.539 1.00 62.59 471 TYR A CA 1
ATOM 3696 C C . TYR A 1 471 ? -7.749 0.745 -12.615 1.00 62.59 471 TYR A C 1
ATOM 3698 O O . TYR A 1 471 ? -7.768 1.435 -11.607 1.00 62.59 471 TYR A O 1
ATOM 3706 N N . GLN A 1 472 ? -8.823 0.028 -12.927 1.00 52.25 472 GLN A N 1
ATOM 3707 C CA . GLN A 1 472 ? -9.989 0.070 -12.037 1.00 52.25 472 GLN A CA 1
ATOM 3708 C C . GLN A 1 472 ? -10.585 -1.302 -11.773 1.00 52.25 472 GLN A C 1
ATOM 3710 O O . GLN A 1 472 ? -10.590 -2.143 -12.671 1.00 52.25 472 GLN A O 1
ATOM 3715 N N . PRO A 1 473 ? -11.037 -1.536 -10.525 1.00 56.69 473 PRO A N 1
ATOM 3716 C CA . PRO A 1 473 ? -11.590 -2.811 -10.128 1.00 56.69 473 PRO A CA 1
ATOM 3717 C C . PRO A 1 473 ? -12.862 -3.061 -10.935 1.00 56.69 473 PRO A C 1
ATOM 3719 O O . PRO A 1 473 ? -13.733 -2.199 -11.035 1.00 56.69 473 PRO A O 1
ATOM 3722 N N . ASP A 1 474 ? -12.989 -4.259 -11.492 1.00 58.03 474 ASP A N 1
ATOM 3723 C CA . ASP A 1 474 ? -14.270 -4.721 -12.020 1.00 58.03 474 ASP A CA 1
ATOM 3724 C C . ASP A 1 474 ? -15.255 -5.025 -10.880 1.00 58.03 474 ASP A C 1
ATOM 3726 O O . ASP A 1 474 ? -16.428 -5.276 -11.139 1.00 58.03 474 ASP A O 1
ATOM 3730 N N . SER A 1 475 ? -14.806 -4.962 -9.621 1.00 67.62 475 SER A N 1
ATOM 3731 C CA . SER A 1 475 ? -15.573 -5.349 -8.444 1.00 67.62 475 SER A CA 1
ATOM 3732 C C . SER A 1 475 ? -15.499 -4.377 -7.267 1.00 67.62 475 SER A C 1
ATOM 3734 O O . SER A 1 475 ? -14.427 -3.943 -6.850 1.00 67.62 475 SER A O 1
ATOM 3736 N N . MET A 1 476 ? -16.644 -4.133 -6.639 1.00 73.06 476 MET A N 1
ATOM 3737 C CA . MET A 1 476 ? -16.742 -3.569 -5.298 1.00 73.06 476 MET A CA 1
ATOM 3738 C C . MET A 1 476 ? -16.732 -4.724 -4.293 1.00 73.06 476 MET A C 1
ATOM 3740 O O . MET A 1 476 ? -17.652 -5.543 -4.272 1.00 73.06 476 MET A O 1
ATOM 3744 N N . VAL A 1 477 ? -15.697 -4.783 -3.458 1.00 65.25 477 VAL A N 1
ATOM 3745 C CA . VAL A 1 477 ? -15.535 -5.792 -2.398 1.00 65.25 477 VAL A CA 1
ATOM 3746 C C . VAL A 1 477 ? -15.494 -5.082 -1.058 1.00 65.25 477 VAL A C 1
ATOM 3748 O O . VAL A 1 477 ? -14.765 -4.101 -0.929 1.00 65.25 477 VAL A O 1
ATOM 3751 N N . VAL A 1 478 ? -16.237 -5.558 -0.060 1.00 53.66 478 VAL A N 1
ATOM 3752 C CA . VAL A 1 478 ? -16.125 -5.036 1.309 1.00 53.66 478 VAL A CA 1
ATOM 3753 C C . VAL A 1 478 ? -14.800 -5.513 1.911 1.00 53.66 478 VAL A C 1
ATOM 3755 O O . VAL A 1 478 ? -14.630 -6.723 2.082 1.00 53.66 478 VAL A O 1
ATOM 3758 N N . PRO A 1 479 ? -13.843 -4.619 2.229 1.00 41.09 479 PRO A N 1
ATOM 3759 C CA . PRO A 1 479 ? -12.585 -5.039 2.825 1.00 41.09 479 PRO A CA 1
ATOM 3760 C C . PRO A 1 479 ? -12.829 -5.683 4.191 1.00 41.09 479 PRO A C 1
ATOM 3762 O O . PRO A 1 479 ? -13.726 -5.288 4.940 1.00 41.09 479 PRO A O 1
ATOM 3765 N N . LYS A 1 480 ? -12.016 -6.682 4.536 1.00 40.97 480 LYS A N 1
ATOM 3766 C CA . LYS A 1 480 ? -12.131 -7.402 5.809 1.00 40.97 480 LYS A CA 1
ATOM 3767 C C . LYS A 1 480 ? -12.047 -6.416 6.985 1.00 40.97 480 LYS A C 1
ATOM 3769 O O . LYS A 1 480 ? -11.028 -5.756 7.158 1.00 40.97 480 LYS A O 1
ATOM 3774 N N . GLY A 1 481 ? -13.115 -6.335 7.783 1.00 37.72 481 GLY A N 1
ATOM 3775 C CA . GLY A 1 481 ? -13.224 -5.420 8.930 1.00 37.72 481 GLY A CA 1
ATOM 3776 C C . GLY A 1 481 ? -14.014 -4.128 8.678 1.00 37.72 481 GLY A C 1
ATOM 3777 O O . GLY A 1 481 ? -14.177 -3.344 9.606 1.00 37.72 481 GLY A O 1
ATOM 3778 N N . TYR A 1 482 ? -14.539 -3.917 7.469 1.00 38.44 482 TYR A N 1
ATOM 3779 C CA . TYR A 1 482 ? -15.351 -2.750 7.114 1.00 38.44 482 TYR A CA 1
ATOM 3780 C C . TYR A 1 482 ? -16.825 -3.135 6.939 1.00 38.44 482 TYR A C 1
ATOM 3782 O O . TYR A 1 482 ? -17.147 -4.269 6.589 1.00 38.44 482 TYR A O 1
ATOM 3790 N N . GLN A 1 483 ? -17.735 -2.189 7.190 1.00 51.97 483 GLN A N 1
ATOM 3791 C CA . GLN A 1 483 ? -19.180 -2.414 7.036 1.00 51.97 483 GLN A CA 1
ATOM 3792 C C . GLN A 1 483 ? -19.671 -2.221 5.597 1.00 51.97 483 GLN A C 1
ATOM 3794 O O . GLN A 1 483 ? -20.724 -2.737 5.237 1.00 51.97 483 GLN A O 1
ATOM 3799 N N . SER A 1 484 ? -18.942 -1.474 4.767 1.00 61.69 484 SER A N 1
ATOM 3800 C CA . SER A 1 484 ? -19.273 -1.293 3.354 1.00 61.69 484 SER A CA 1
ATOM 3801 C C . SER A 1 484 ? -18.072 -0.807 2.541 1.00 61.69 484 SER A C 1
ATOM 3803 O O . SER A 1 484 ? -17.067 -0.370 3.101 1.00 61.69 484 SER A O 1
ATOM 3805 N N . ASN A 1 485 ? -18.176 -0.894 1.216 1.00 67.56 485 ASN A N 1
ATOM 3806 C CA . ASN A 1 485 ? -17.279 -0.251 0.262 1.00 67.56 485 ASN A CA 1
ATOM 3807 C C . ASN A 1 485 ? -18.108 0.557 -0.734 1.00 67.56 485 ASN A C 1
ATOM 3809 O O . ASN A 1 485 ? -18.997 -0.003 -1.378 1.00 67.56 485 ASN A O 1
ATOM 3813 N N . CYS A 1 486 ? -17.810 1.849 -0.850 1.00 75.62 486 CYS A N 1
ATOM 3814 C CA . CYS A 1 486 ? -18.609 2.808 -1.594 1.00 75.62 486 CYS A CA 1
ATOM 3815 C C . CYS A 1 486 ? -17.826 3.474 -2.726 1.00 75.62 486 CYS A C 1
ATOM 3817 O O . CYS A 1 486 ? -16.638 3.759 -2.594 1.00 75.62 486 CYS A O 1
ATOM 3819 N N . ILE A 1 487 ? -18.534 3.801 -3.803 1.00 75.31 487 ILE A N 1
ATOM 3820 C CA . ILE A 1 487 ? -18.091 4.752 -4.823 1.00 75.31 487 ILE A CA 1
ATOM 3821 C C . ILE A 1 487 ? -18.976 6.006 -4.785 1.00 75.31 487 ILE A C 1
ATOM 3823 O O . ILE A 1 487 ? -20.150 5.935 -4.414 1.00 75.31 487 ILE A O 1
ATOM 3827 N N . SER A 1 488 ? -18.415 7.151 -5.171 1.00 76.25 488 SER A N 1
ATOM 3828 C CA . SER A 1 488 ? -19.074 8.470 -5.138 1.00 76.25 488 SER A CA 1
ATOM 3829 C C . SER A 1 488 ? -19.349 9.003 -6.552 1.00 76.25 488 SER A C 1
ATOM 3831 O O . SER A 1 488 ? -18.777 8.474 -7.513 1.00 76.25 488 SER A O 1
ATOM 3833 N N . PRO A 1 489 ? -20.191 10.041 -6.723 1.00 77.12 489 PRO A N 1
ATOM 3834 C CA . PRO A 1 489 ? -20.431 10.644 -8.029 1.00 77.12 489 PRO A CA 1
ATOM 3835 C C . PRO A 1 489 ? -19.130 11.022 -8.748 1.00 77.12 489 PRO A C 1
ATOM 3837 O O . PRO A 1 489 ? -18.188 11.520 -8.139 1.00 77.12 489 PRO A O 1
ATOM 3840 N N . GLY A 1 490 ? -19.074 10.754 -10.050 1.00 57.72 490 GLY A N 1
ATOM 3841 C CA . GLY A 1 490 ? -17.879 10.858 -10.890 1.00 57.72 490 GLY A CA 1
ATOM 3842 C C . GLY A 1 490 ? -17.036 9.579 -10.958 1.00 57.72 490 GLY A C 1
ATOM 3843 O O . GLY A 1 490 ? -16.209 9.451 -11.860 1.00 57.72 490 GLY A O 1
ATOM 3844 N N . SER A 1 491 ? -17.256 8.612 -10.060 1.00 62.62 491 SER A N 1
ATOM 3845 C CA . SER A 1 491 ? -16.547 7.326 -10.083 1.00 62.62 491 SER A CA 1
ATOM 3846 C C . SER A 1 491 ? -17.034 6.429 -11.217 1.00 62.62 491 SER A C 1
ATOM 3848 O O . SER A 1 491 ? -18.201 6.474 -11.614 1.00 62.62 491 SER A O 1
ATOM 3850 N N . SER A 1 492 ? -16.153 5.547 -11.689 1.00 65.06 492 SER A N 1
ATOM 3851 C CA . SER A 1 492 ? -16.499 4.523 -12.675 1.00 65.06 492 SER A CA 1
ATOM 3852 C C . SER A 1 492 ? -15.995 3.140 -12.261 1.00 65.06 492 SER A C 1
ATOM 3854 O O . SER A 1 492 ? -15.132 3.023 -11.400 1.00 65.06 492 SER A O 1
ATOM 3856 N N . LEU A 1 493 ? -16.580 2.093 -12.837 1.00 69.81 493 LEU A N 1
ATOM 3857 C CA . LEU A 1 493 ? -16.072 0.720 -12.834 1.00 69.81 493 LEU A CA 1
ATOM 3858 C C . LEU A 1 493 ? -16.107 0.226 -14.277 1.00 69.81 493 LEU A C 1
ATOM 3860 O O . LEU A 1 493 ? -16.977 0.637 -15.042 1.00 69.81 493 LEU A O 1
ATOM 3864 N N . PHE A 1 494 ? -15.218 -0.684 -14.655 1.00 61.75 494 PHE A N 1
ATOM 3865 C CA . PHE A 1 494 ? -15.204 -1.250 -16.004 1.00 61.75 494 PHE A CA 1
ATOM 3866 C C . PHE A 1 494 ? -15.242 -2.768 -15.939 1.00 61.75 494 PHE A C 1
ATOM 3868 O O . PHE A 1 494 ? -14.640 -3.375 -15.059 1.00 61.75 494 PHE A O 1
ATOM 3875 N N . SER A 1 495 ? -15.962 -3.390 -16.874 1.00 64.94 495 SER A N 1
ATOM 3876 C CA . SER A 1 495 ? -15.891 -4.842 -17.043 1.00 64.94 495 SER A CA 1
ATOM 3877 C C . SER A 1 495 ? -14.450 -5.248 -17.368 1.00 64.94 495 SER A C 1
ATOM 3879 O O . SER A 1 495 ? -13.731 -4.476 -18.004 1.00 64.94 495 SER A O 1
ATOM 3881 N N . ALA A 1 496 ? -14.051 -6.479 -17.040 1.00 60.06 496 ALA A N 1
ATOM 3882 C CA . ALA A 1 496 ? -12.713 -6.993 -17.360 1.00 60.06 496 ALA A CA 1
ATOM 3883 C C . ALA A 1 496 ? -12.340 -6.879 -18.858 1.00 60.06 496 ALA A C 1
ATOM 3885 O O . ALA A 1 496 ? -11.168 -6.756 -19.197 1.00 60.06 496 ALA A O 1
ATOM 3886 N N . SER A 1 497 ? -13.336 -6.888 -19.754 1.00 61.22 497 SER A N 1
ATOM 3887 C CA . SER A 1 497 ? -13.149 -6.699 -21.203 1.00 61.22 497 SER A CA 1
ATOM 3888 C C . SER A 1 497 ? -12.848 -5.252 -21.620 1.00 61.22 497 SER A C 1
ATOM 3890 O O . SER A 1 497 ? -12.404 -5.008 -22.737 1.00 61.22 497 SER A O 1
ATOM 3892 N N . GLY A 1 498 ? -13.162 -4.276 -20.765 1.00 57.91 498 GLY A N 1
ATOM 3893 C CA . GLY A 1 498 ? -13.144 -2.852 -21.095 1.00 57.91 498 GLY A CA 1
ATOM 3894 C C . GLY A 1 498 ? -14.273 -2.380 -22.026 1.00 57.91 498 GLY A C 1
ATOM 3895 O O . GLY A 1 498 ? -14.390 -1.176 -22.239 1.00 57.91 498 GLY A O 1
ATOM 3896 N N . CYS A 1 499 ? -15.133 -3.265 -22.560 1.00 65.25 499 CYS A N 1
ATOM 3897 C CA . CYS A 1 499 ? -16.223 -2.864 -23.466 1.00 65.25 499 CYS A CA 1
ATOM 3898 C C . CYS A 1 499 ? -17.365 -2.108 -22.757 1.00 65.25 499 CYS A C 1
ATOM 3900 O O . CYS A 1 499 ? -18.127 -1.388 -23.407 1.00 65.25 499 CYS A O 1
ATOM 3902 N N . TYR A 1 500 ? -17.511 -2.302 -21.443 1.00 74.00 500 TYR A N 1
ATOM 3903 C CA . TYR A 1 500 ? -18.622 -1.778 -20.646 1.00 74.00 500 TYR A CA 1
ATOM 3904 C C . TYR A 1 500 ? -18.121 -1.050 -19.407 1.00 74.00 500 TYR A C 1
ATOM 3906 O O . TYR A 1 500 ? -17.196 -1.531 -18.743 1.00 74.00 500 TYR A O 1
ATOM 3914 N N . GLY A 1 501 ? -18.759 0.075 -19.089 1.00 71.69 501 GLY A N 1
ATOM 3915 C CA . GLY A 1 501 ? -18.432 0.903 -17.934 1.00 71.69 501 GLY A CA 1
ATOM 3916 C C . GLY A 1 501 ? -19.669 1.262 -17.122 1.00 71.69 501 GLY A C 1
ATOM 3917 O O . GLY A 1 501 ? -20.659 1.722 -17.681 1.00 71.69 501 GLY A O 1
ATOM 3918 N N . LEU A 1 502 ? -19.608 1.072 -15.809 1.00 86.56 502 LEU A N 1
ATOM 3919 C CA . LEU A 1 502 ? -20.558 1.619 -14.849 1.00 86.56 502 LEU A CA 1
ATOM 3920 C C . LEU A 1 502 ? -20.066 3.003 -14.435 1.00 86.56 502 LEU A C 1
ATOM 3922 O O . LEU A 1 502 ? -18.919 3.148 -14.030 1.00 86.56 502 LEU A O 1
ATOM 3926 N N . LEU A 1 503 ? -20.925 4.009 -14.525 1.00 80.25 503 LEU A N 1
ATOM 3927 C CA . LEU A 1 503 ? -20.649 5.385 -14.135 1.00 80.25 503 LEU A CA 1
ATOM 3928 C C . LEU A 1 503 ? -21.641 5.803 -13.054 1.00 80.25 503 LEU A C 1
ATOM 3930 O O . LEU A 1 503 ? -22.852 5.723 -13.264 1.00 80.25 503 LEU A O 1
ATOM 3934 N N . PHE A 1 504 ? -21.130 6.292 -11.926 1.00 87.19 504 PHE A N 1
ATOM 3935 C CA . PHE A 1 504 ? -21.944 7.028 -10.968 1.00 87.19 504 PHE A CA 1
ATOM 3936 C C . PHE A 1 504 ? -21.975 8.494 -11.405 1.00 87.19 504 PHE A C 1
ATOM 3938 O O . PHE A 1 504 ? -20.999 9.223 -11.268 1.00 87.19 504 PHE A O 1
ATOM 3945 N N . GLN A 1 505 ? -23.078 8.915 -12.007 1.00 81.75 505 GLN A N 1
ATOM 3946 C CA . GLN A 1 505 ? -23.257 10.247 -12.568 1.00 81.75 505 GLN A CA 1
ATOM 3947 C C . GLN A 1 505 ? -23.485 11.299 -11.475 1.00 81.75 505 GLN A C 1
ATOM 3949 O O . GLN A 1 505 ? -23.996 11.011 -10.393 1.00 81.75 505 GLN A O 1
ATOM 3954 N N . THR A 1 506 ? -23.120 12.547 -11.769 1.00 81.50 506 THR A N 1
ATOM 3955 C CA . THR A 1 506 ? -23.271 13.692 -10.852 1.00 81.50 506 THR A CA 1
ATOM 3956 C C . THR A 1 506 ? -24.725 14.085 -10.591 1.00 81.50 506 THR A C 1
ATOM 3958 O O . THR A 1 506 ? -25.000 14.797 -9.630 1.00 81.50 506 THR A O 1
ATOM 3961 N N . ASP A 1 507 ? -25.665 13.593 -11.397 1.00 83.19 507 ASP A N 1
ATOM 3962 C CA . ASP A 1 507 ? -27.105 13.770 -11.200 1.00 83.19 507 ASP A CA 1
ATOM 3963 C C . ASP A 1 507 ? -27.711 12.771 -10.188 1.00 83.19 507 ASP A C 1
ATOM 3965 O O . ASP A 1 507 ? -28.904 12.844 -9.879 1.00 83.19 507 ASP A O 1
ATOM 3969 N N . GLY A 1 508 ? -26.905 11.850 -9.650 1.00 86.00 508 GLY A N 1
ATOM 3970 C CA . GLY A 1 508 ? -27.334 10.829 -8.698 1.00 86.00 508 GLY A CA 1
ATOM 3971 C C . GLY A 1 508 ? -27.769 9.502 -9.331 1.00 86.00 508 GLY A C 1
ATOM 3972 O O . GLY A 1 508 ? -28.277 8.633 -8.618 1.00 86.00 508 GLY A O 1
ATOM 3973 N N . ASN A 1 509 ? -27.596 9.320 -10.642 1.00 94.19 509 ASN A N 1
ATOM 3974 C CA . ASN A 1 509 ? -27.890 8.069 -11.337 1.00 94.19 509 ASN A CA 1
ATOM 3975 C C . ASN A 1 509 ? -26.647 7.167 -11.441 1.00 94.19 509 ASN A C 1
ATOM 3977 O O . ASN A 1 509 ? -25.532 7.651 -11.623 1.00 94.19 509 ASN A O 1
ATOM 3981 N N . VAL A 1 510 ? -26.819 5.846 -11.365 1.00 94.81 510 VAL A N 1
ATOM 3982 C CA . VAL A 1 510 ? -25.748 4.879 -11.655 1.00 94.81 510 VAL A CA 1
ATOM 3983 C C . VAL A 1 510 ? -26.114 4.135 -12.928 1.00 94.81 510 VAL A C 1
ATOM 3985 O O . VAL A 1 510 ? -27.170 3.507 -12.995 1.00 94.81 510 VAL A O 1
ATOM 3988 N N . VAL A 1 511 ? -25.257 4.220 -13.946 1.00 89.88 511 VAL A N 1
ATOM 3989 C CA . VAL A 1 511 ? -25.578 3.783 -15.311 1.00 89.88 511 VAL A CA 1
ATOM 3990 C C . VAL A 1 511 ? -24.461 2.932 -15.890 1.00 89.88 511 VAL A C 1
ATOM 3992 O O . VAL A 1 511 ? -23.295 3.304 -15.816 1.00 89.88 511 VAL A O 1
ATOM 3995 N N . ILE A 1 512 ? -24.817 1.805 -16.501 1.00 91.12 512 ILE A N 1
ATOM 3996 C CA . ILE A 1 512 ? -23.906 0.984 -17.298 1.00 91.12 512 ILE A CA 1
ATOM 3997 C C . ILE A 1 512 ? -24.026 1.400 -18.760 1.00 91.12 512 ILE A C 1
ATOM 3999 O O . ILE A 1 512 ? -25.113 1.369 -19.343 1.00 91.12 512 ILE A O 1
ATOM 4003 N N . TYR A 1 513 ? -22.890 1.743 -19.351 1.00 77.94 513 TYR A N 1
ATOM 4004 C CA . TYR A 1 513 ? -22.737 2.122 -20.744 1.00 77.94 513 TYR A CA 1
ATOM 4005 C C . TYR A 1 513 ? -21.944 1.077 -21.525 1.00 77.94 513 TYR A C 1
ATOM 4007 O O . TYR A 1 513 ? -21.015 0.460 -20.997 1.00 77.94 513 TYR A O 1
ATOM 4015 N N . SER A 1 514 ? -22.254 0.942 -22.814 1.00 73.00 514 SER A N 1
ATOM 4016 C CA . SER A 1 514 ? -21.310 0.390 -23.787 1.00 73.00 514 SER A CA 1
ATOM 4017 C C . SER A 1 514 ? -20.221 1.408 -24.137 1.00 73.00 514 SER A C 1
ATOM 4019 O O . SER A 1 514 ? -20.376 2.613 -23.928 1.00 73.00 514 SER A O 1
ATOM 4021 N N . LYS A 1 515 ? -19.137 0.943 -24.761 1.00 61.56 515 LYS A N 1
ATOM 4022 C CA . LYS A 1 515 ? -18.097 1.801 -25.349 1.00 61.56 515 LYS A CA 1
ATOM 4023 C C . LYS A 1 515 ? -18.652 2.813 -26.363 1.00 61.56 515 LYS A C 1
ATOM 4025 O O . LYS A 1 515 ? -18.173 3.943 -26.427 1.00 61.56 515 LYS A O 1
ATOM 4030 N N . ALA A 1 516 ? -19.710 2.445 -27.089 1.00 67.31 516 ALA A N 1
ATOM 4031 C CA . ALA A 1 516 ? -20.449 3.329 -27.996 1.00 67.31 516 ALA A CA 1
ATOM 4032 C C . ALA A 1 516 ? -21.399 4.308 -27.271 1.00 67.31 516 ALA A C 1
ATOM 4034 O O . ALA A 1 516 ? -22.191 4.990 -27.915 1.00 67.31 516 ALA A O 1
ATOM 4035 N N . LYS A 1 517 ? -21.329 4.387 -25.933 1.00 66.19 517 LYS A N 1
ATOM 4036 C CA . LYS A 1 517 ? -22.160 5.228 -25.057 1.00 66.19 517 LYS A CA 1
ATOM 4037 C C . LYS A 1 517 ? -23.654 4.886 -25.069 1.00 66.19 517 LYS A C 1
ATOM 4039 O O . LYS A 1 517 ? -24.467 5.690 -24.617 1.00 66.19 517 LYS A O 1
ATOM 4044 N N . ALA A 1 518 ? -24.028 3.690 -25.520 1.00 78.75 518 ALA A N 1
ATOM 4045 C CA . ALA A 1 518 ? -25.399 3.211 -25.371 1.00 78.75 518 ALA A CA 1
ATOM 4046 C C . ALA A 1 518 ? -25.668 2.858 -23.901 1.00 78.75 518 ALA A C 1
ATOM 4048 O O . ALA A 1 518 ? -24.838 2.207 -23.265 1.00 78.75 518 ALA A O 1
ATOM 4049 N N . VAL A 1 519 ? -26.819 3.273 -23.369 1.00 86.81 519 VAL A N 1
ATOM 4050 C CA . VAL A 1 519 ? -27.262 2.914 -22.013 1.00 86.81 519 VAL A CA 1
ATOM 4051 C C . VAL A 1 519 ? -27.756 1.470 -22.014 1.00 86.81 519 VAL A C 1
ATOM 4053 O O . VAL A 1 519 ? -28.677 1.129 -22.751 1.00 86.81 519 VAL A O 1
ATOM 4056 N N . ILE A 1 520 ? -27.162 0.627 -21.172 1.00 88.00 520 ILE A N 1
ATOM 4057 C CA . ILE A 1 520 ? -27.511 -0.796 -21.054 1.00 88.00 520 ILE A CA 1
ATOM 4058 C C . ILE A 1 520 ? -28.422 -1.028 -19.848 1.00 88.00 520 ILE A C 1
ATOM 4060 O O . ILE A 1 520 ? -29.419 -1.749 -19.930 1.00 88.00 520 ILE A O 1
ATOM 4064 N N . TRP A 1 521 ? -28.092 -0.397 -18.724 1.00 94.25 521 TRP A N 1
ATOM 4065 C CA . TRP A 1 521 ? -28.851 -0.488 -17.482 1.00 94.25 521 TRP A CA 1
ATOM 4066 C C . TRP A 1 521 ? -28.642 0.772 -16.639 1.00 94.25 521 TRP A C 1
ATOM 4068 O O . TRP A 1 521 ? -27.582 1.388 -16.715 1.00 94.25 521 TRP A O 1
ATOM 4078 N N . ALA A 1 522 ? -29.627 1.139 -15.822 1.00 93.88 522 ALA A N 1
ATOM 4079 C CA . ALA A 1 522 ? -29.530 2.252 -14.883 1.00 93.88 522 ALA A CA 1
ATOM 4080 C C . ALA A 1 522 ? -30.313 1.969 -13.594 1.00 93.88 522 ALA A C 1
ATOM 4082 O O . ALA A 1 522 ? -31.313 1.245 -13.620 1.00 93.88 522 ALA A O 1
ATOM 4083 N N . THR A 1 523 ? -29.909 2.598 -12.486 1.00 95.75 523 THR A N 1
ATOM 4084 C CA . THR A 1 523 ? -30.681 2.607 -11.229 1.00 95.75 523 THR A CA 1
ATOM 4085 C C . THR A 1 523 ? -31.959 3.441 -11.323 1.00 95.75 523 THR A C 1
ATOM 4087 O O . THR A 1 523 ? -32.855 3.256 -10.502 1.00 95.75 523 THR A O 1
ATOM 4090 N N . ASN A 1 524 ? -32.062 4.329 -12.322 1.00 96.50 524 ASN A N 1
ATOM 4091 C CA . ASN A 1 524 ? -33.160 5.284 -12.521 1.00 96.50 524 ASN A CA 1
ATOM 4092 C C . ASN A 1 524 ? -33.344 6.235 -11.327 1.00 96.50 524 ASN A C 1
ATOM 4094 O O . ASN A 1 524 ? -34.458 6.516 -10.890 1.00 96.50 524 ASN A O 1
ATOM 4098 N N . THR A 1 525 ? -32.229 6.736 -10.796 1.00 96.94 525 THR A N 1
ATOM 4099 C CA . THR A 1 525 ? -32.187 7.607 -9.607 1.00 96.94 525 THR A CA 1
ATOM 4100 C C . THR A 1 525 ? -31.721 9.029 -9.917 1.00 96.94 525 THR A C 1
ATOM 4102 O O . THR A 1 525 ? -31.320 9.761 -9.012 1.00 96.94 525 THR A O 1
ATOM 4105 N N . SER A 1 526 ? -31.792 9.448 -11.184 1.00 94.31 526 SER A N 1
ATOM 4106 C CA . SER A 1 526 ? -31.492 10.828 -11.585 1.00 94.31 526 SER A CA 1
ATOM 4107 C C . SER A 1 526 ? -32.337 11.830 -10.782 1.00 94.31 526 SER A C 1
ATOM 4109 O O . SER A 1 526 ? -33.520 11.602 -10.515 1.00 94.31 526 SER A O 1
ATOM 4111 N N . GLY A 1 527 ? -31.709 12.909 -10.315 1.00 91.44 527 GLY A N 1
ATOM 4112 C CA . GLY A 1 527 ? -32.335 13.939 -9.483 1.00 91.44 527 GLY A CA 1
ATOM 4113 C C . GLY A 1 527 ? -32.520 13.558 -8.009 1.00 91.44 527 GLY A C 1
ATOM 4114 O O . GLY A 1 527 ? -32.926 14.401 -7.210 1.00 91.44 527 GLY A O 1
ATOM 4115 N N . LYS A 1 528 ? -32.182 12.325 -7.597 1.00 90.94 528 LYS A N 1
ATOM 4116 C CA . LYS A 1 528 ? -32.282 11.884 -6.190 1.00 90.94 528 LYS A CA 1
ATOM 4117 C C . LYS A 1 528 ? -31.119 12.355 -5.311 1.00 90.94 528 LYS A C 1
ATOM 4119 O O . LYS A 1 528 ? -31.119 12.050 -4.119 1.00 90.94 528 LYS A O 1
ATOM 4124 N N . LYS A 1 529 ? -30.159 13.100 -5.882 1.00 88.44 529 LYS A N 1
ATOM 4125 C CA . LYS A 1 529 ? -28.959 13.629 -5.204 1.00 88.44 529 LYS A CA 1
ATOM 4126 C C . LYS A 1 529 ? -28.184 12.537 -4.454 1.00 88.44 529 LYS A C 1
ATOM 4128 O O . LYS A 1 529 ? -27.747 12.740 -3.327 1.00 88.44 529 LYS A O 1
ATOM 4133 N N . ALA A 1 530 ? -28.071 11.353 -5.053 1.00 91.94 530 ALA A N 1
ATOM 4134 C CA . ALA A 1 530 ? -27.327 10.258 -4.449 1.00 91.94 530 ALA A CA 1
ATOM 4135 C C . ALA A 1 530 ? -25.844 10.631 -4.287 1.00 91.94 530 ALA A C 1
ATOM 4137 O O . ALA A 1 530 ? -25.242 11.217 -5.184 1.00 91.94 530 ALA A O 1
ATOM 4138 N N . THR A 1 531 ? -25.263 10.259 -3.151 1.00 79.62 531 THR A N 1
ATOM 4139 C CA . THR A 1 531 ? -23.895 10.595 -2.743 1.00 79.62 531 THR A CA 1
ATOM 4140 C C . THR A 1 531 ? -22.994 9.371 -2.622 1.00 79.62 531 THR A C 1
ATOM 4142 O O . THR A 1 531 ? -21.784 9.507 -2.773 1.00 79.62 531 THR A O 1
ATOM 4145 N N . ASN A 1 532 ? -23.549 8.180 -2.362 1.00 81.69 532 ASN A N 1
ATOM 4146 C CA . ASN A 1 532 ? -22.758 6.965 -2.142 1.00 81.69 532 ASN A CA 1
ATOM 4147 C C . ASN A 1 532 ? -23.427 5.739 -2.763 1.00 81.69 532 ASN A C 1
ATOM 4149 O O . ASN A 1 532 ? -24.600 5.493 -2.507 1.00 81.69 532 ASN A O 1
ATOM 4153 N N . PHE A 1 533 ? -22.683 4.940 -3.522 1.00 91.00 533 PHE A N 1
ATOM 4154 C CA . PHE A 1 533 ? -23.116 3.632 -4.012 1.00 91.00 533 PHE A CA 1
ATOM 4155 C C . PHE A 1 533 ? -22.245 2.556 -3.377 1.00 91.00 533 PHE A C 1
ATOM 4157 O O . PHE A 1 533 ? -21.051 2.516 -3.655 1.00 91.00 533 PHE A O 1
ATOM 4164 N N . CYS A 1 534 ? -22.812 1.730 -2.503 1.00 86.38 534 CYS A N 1
ATOM 4165 C CA . CYS A 1 534 ? -22.079 0.930 -1.528 1.00 86.38 534 CYS A CA 1
ATOM 4166 C C . CYS A 1 534 ? -22.466 -0.544 -1.566 1.00 86.38 534 CYS A C 1
ATOM 4168 O O . CYS A 1 534 ? -23.646 -0.857 -1.444 1.00 86.38 534 CYS A O 1
ATOM 4170 N N . ILE A 1 535 ? -21.490 -1.450 -1.647 1.00 91.94 535 ILE A N 1
ATOM 4171 C CA . ILE A 1 535 ? -21.693 -2.853 -1.257 1.00 91.94 535 ILE A CA 1
ATOM 4172 C C . ILE A 1 535 ? -21.492 -2.951 0.255 1.00 91.94 535 ILE A C 1
ATOM 4174 O O . ILE A 1 535 ? -20.510 -2.430 0.777 1.00 91.94 535 ILE A O 1
ATOM 4178 N N . GLN A 1 536 ? -22.432 -3.556 0.967 1.00 87.19 536 GLN A N 1
ATOM 4179 C CA . GLN A 1 536 ? -22.438 -3.677 2.423 1.00 87.19 536 GLN A CA 1
ATOM 4180 C C . GLN A 1 536 ? -21.945 -5.056 2.867 1.00 87.19 536 GLN A C 1
ATOM 4182 O O . GLN A 1 536 ? -21.944 -6.011 2.090 1.00 87.19 536 GLN A O 1
ATOM 4187 N N . SER A 1 537 ? -21.496 -5.169 4.117 1.00 80.94 537 SER A N 1
ATOM 4188 C CA . SER A 1 537 ? -20.939 -6.404 4.684 1.00 80.94 537 SER A CA 1
ATOM 4189 C C . SER A 1 537 ? -21.954 -7.544 4.759 1.00 80.94 537 SER A C 1
ATOM 4191 O O . SER A 1 537 ? -21.549 -8.705 4.752 1.00 80.94 537 SER A O 1
ATOM 4193 N N . ASP A 1 538 ? -23.248 -7.221 4.778 1.00 86.12 538 ASP A N 1
ATOM 4194 C CA . ASP A 1 538 ? -24.377 -8.152 4.684 1.00 86.12 538 ASP A CA 1
ATOM 4195 C C . ASP A 1 538 ? -24.658 -8.631 3.242 1.00 86.12 538 ASP A C 1
ATOM 4197 O O . ASP A 1 538 ? -25.508 -9.496 3.021 1.00 86.12 538 ASP A O 1
ATOM 4201 N N . GLY A 1 539 ? -23.926 -8.092 2.265 1.00 87.19 539 GLY A N 1
ATOM 4202 C CA . GLY A 1 539 ? -24.026 -8.409 0.847 1.00 87.19 539 GLY A CA 1
ATOM 4203 C C . GLY A 1 539 ? -24.975 -7.526 0.047 1.00 87.19 539 GLY A C 1
ATOM 4204 O O . GLY A 1 539 ? -25.143 -7.767 -1.150 1.00 87.19 539 GLY A O 1
ATOM 4205 N N . ASN A 1 540 ? -25.593 -6.512 0.654 1.00 96.31 540 ASN A N 1
ATOM 4206 C CA . ASN A 1 540 ? -26.506 -5.607 -0.032 1.00 96.31 540 ASN A CA 1
ATOM 4207 C C . ASN A 1 540 ? -25.756 -4.507 -0.789 1.00 96.31 540 ASN A C 1
ATOM 4209 O O . ASN A 1 540 ? -24.953 -3.776 -0.217 1.00 96.31 540 ASN A O 1
ATOM 4213 N N . LEU A 1 541 ? -26.037 -4.347 -2.079 1.00 96.50 541 LEU A N 1
ATOM 4214 C CA . LEU A 1 541 ? -25.598 -3.180 -2.848 1.00 96.50 541 LEU A CA 1
ATOM 4215 C C . LEU A 1 541 ? -26.670 -2.087 -2.774 1.00 96.50 541 LEU A C 1
ATOM 4217 O O . LEU A 1 541 ? -27.810 -2.331 -3.180 1.00 96.50 541 LEU A O 1
ATOM 4221 N N . VAL A 1 542 ? -26.314 -0.907 -2.267 1.00 96.56 542 VAL A N 1
ATOM 4222 C CA . VAL A 1 542 ? -27.240 0.181 -1.920 1.00 96.56 542 VAL A CA 1
ATOM 4223 C C . VAL A 1 542 ? -26.736 1.522 -2.441 1.00 96.56 542 VAL A C 1
ATOM 4225 O O . VAL A 1 542 ? -25.560 1.847 -2.321 1.00 96.56 542 VAL A O 1
ATOM 4228 N N . LEU A 1 543 ? -27.636 2.326 -2.998 1.00 96.75 543 LEU A N 1
ATOM 4229 C CA . LEU A 1 543 ? -27.390 3.718 -3.356 1.00 96.75 543 LEU A CA 1
ATOM 4230 C C . LEU A 1 543 ? -28.026 4.627 -2.301 1.00 96.75 543 LEU A C 1
ATOM 4232 O O . LEU A 1 543 ? -29.218 4.504 -2.021 1.00 96.75 543 LEU A O 1
ATOM 4236 N N . TYR A 1 544 ? -27.249 5.552 -1.751 1.00 89.62 544 TYR A N 1
ATOM 4237 C CA . TYR A 1 544 ? -27.627 6.458 -0.673 1.00 89.62 544 TYR A CA 1
ATOM 4238 C C . TYR A 1 544 ? -27.593 7.919 -1.110 1.00 89.62 544 TYR A C 1
ATOM 4240 O O . TYR A 1 544 ? -26.723 8.321 -1.879 1.00 89.62 544 TYR A O 1
ATOM 4248 N N . ASN A 1 545 ? -28.488 8.723 -0.540 1.00 90.38 545 ASN A N 1
ATOM 4249 C CA . ASN A 1 545 ? -28.373 10.173 -0.416 1.00 90.38 545 ASN A CA 1
ATOM 4250 C C . ASN A 1 545 ? -28.159 10.497 1.073 1.00 90.38 545 ASN A C 1
ATOM 4252 O O . ASN A 1 545 ? -29.081 10.360 1.883 1.00 90.38 545 ASN A O 1
ATOM 4256 N N . GLY A 1 546 ? -26.924 10.840 1.449 1.00 81.50 546 GLY A N 1
ATOM 4257 C CA . GLY A 1 546 ? -26.526 10.919 2.855 1.00 81.50 546 GLY A CA 1
ATOM 4258 C C . GLY A 1 546 ? -26.699 9.561 3.542 1.00 81.50 546 GLY A C 1
ATOM 4259 O O . GLY A 1 546 ? -26.086 8.581 3.126 1.00 81.50 546 GLY A O 1
ATOM 4260 N N . LEU A 1 547 ? -27.563 9.500 4.558 1.00 79.69 547 LEU A N 1
ATOM 4261 C CA . LEU A 1 547 ? -27.930 8.261 5.262 1.00 79.69 547 LEU A CA 1
ATOM 4262 C C . LEU A 1 547 ? -29.188 7.578 4.691 1.00 79.69 547 LEU A C 1
ATOM 4264 O O . LEU A 1 547 ? -29.540 6.480 5.113 1.00 79.69 547 LEU A O 1
ATOM 4268 N N . THR A 1 548 ? -29.880 8.205 3.734 1.00 91.25 548 THR A N 1
ATOM 4269 C CA . THR A 1 548 ? -31.164 7.707 3.216 1.00 91.25 548 THR A CA 1
ATOM 4270 C C . THR A 1 548 ? -30.947 6.807 1.996 1.00 91.25 548 THR A C 1
ATOM 4272 O O . THR A 1 548 ? -30.405 7.286 0.995 1.00 91.25 548 THR A O 1
ATOM 4275 N N . PRO A 1 549 ? -31.365 5.527 2.014 1.00 94.69 549 PRO A N 1
ATOM 4276 C CA . PRO A 1 549 ? -31.259 4.661 0.844 1.00 94.69 549 PRO A CA 1
ATOM 4277 C C . PRO A 1 549 ? -32.282 5.075 -0.223 1.00 94.69 549 PRO A C 1
ATOM 4279 O O . PRO A 1 549 ? -33.479 5.155 0.044 1.00 94.69 549 PRO A O 1
ATOM 4282 N N . VAL A 1 550 ? -31.819 5.314 -1.450 1.00 96.44 550 VAL A N 1
ATOM 4283 C CA . VAL A 1 550 ? -32.657 5.684 -2.607 1.00 96.44 550 VAL A CA 1
ATOM 4284 C C . VAL A 1 550 ? -32.818 4.544 -3.619 1.00 96.44 550 VAL A C 1
ATOM 4286 O O . VAL A 1 550 ? -33.738 4.578 -4.432 1.00 96.44 550 VAL A O 1
ATOM 4289 N N . TRP A 1 551 ? -31.957 3.522 -3.562 1.00 97.50 551 TRP A N 1
ATOM 4290 C CA . TRP A 1 551 ? -32.066 2.272 -4.326 1.00 97.50 551 TRP A CA 1
ATOM 4291 C C . TRP A 1 551 ? -31.306 1.146 -3.607 1.00 97.50 551 TRP A C 1
ATOM 4293 O O . TRP A 1 551 ? -30.310 1.418 -2.944 1.00 97.50 551 TRP A O 1
ATOM 4303 N N . ASN A 1 552 ? -31.733 -0.115 -3.731 1.00 96.19 552 ASN A N 1
ATOM 4304 C CA . ASN A 1 552 ? -30.962 -1.272 -3.260 1.00 96.19 552 ASN A CA 1
ATOM 4305 C C . ASN A 1 552 ? -31.253 -2.544 -4.071 1.00 96.19 552 ASN A C 1
ATOM 4307 O O . ASN A 1 552 ? -32.304 -2.675 -4.697 1.00 96.19 552 ASN A O 1
ATOM 4311 N N . SER A 1 553 ? -30.314 -3.484 -4.011 1.00 95.62 553 SER A N 1
ATOM 4312 C CA . SER A 1 553 ? -30.358 -4.784 -4.698 1.00 95.62 553 SER A CA 1
ATOM 4313 C C . SER A 1 553 ? -31.127 -5.878 -3.947 1.00 95.62 553 SER A C 1
ATOM 4315 O O . SER A 1 553 ? -31.451 -6.898 -4.554 1.00 95.62 553 SER A O 1
ATOM 4317 N N . ARG A 1 554 ? -31.465 -5.660 -2.666 1.00 95.88 554 ARG A N 1
ATOM 4318 C CA . ARG A 1 554 ? -32.162 -6.617 -1.780 1.00 95.88 554 ARG A CA 1
ATOM 4319 C C . ARG A 1 554 ? -31.380 -7.918 -1.549 1.00 95.88 554 ARG A C 1
ATOM 4321 O O . ARG A 1 554 ? -31.959 -9.001 -1.526 1.00 95.88 554 ARG A O 1
ATOM 4328 N N . THR A 1 555 ? -30.061 -7.815 -1.379 1.00 95.69 555 THR A N 1
ATOM 4329 C CA . THR A 1 555 ? -29.154 -8.967 -1.192 1.00 95.69 555 THR A CA 1
ATOM 4330 C C . THR A 1 555 ? -28.499 -9.030 0.192 1.00 95.69 555 THR A C 1
ATOM 4332 O O . THR A 1 555 ? -27.481 -9.693 0.356 1.00 95.69 555 THR A O 1
ATOM 4335 N N . ASN A 1 556 ? -29.102 -8.405 1.207 1.00 91.12 556 ASN A N 1
ATOM 4336 C CA . ASN A 1 556 ? -28.622 -8.292 2.597 1.00 91.12 556 ASN A CA 1
ATOM 4337 C C . ASN A 1 556 ? -28.554 -9.614 3.403 1.00 91.12 556 ASN A C 1
ATOM 4339 O O . ASN A 1 556 ? -28.481 -9.594 4.628 1.00 91.12 556 ASN A O 1
ATOM 4343 N N . MET A 1 557 ? -28.626 -10.770 2.743 1.00 91.06 557 MET A N 1
ATOM 4344 C CA . MET A 1 557 ? -28.546 -12.099 3.366 1.00 91.06 557 MET A CA 1
ATOM 4345 C C . MET A 1 557 ? -27.303 -12.877 2.921 1.00 91.06 557 MET A C 1
ATOM 4347 O O . MET A 1 557 ? -27.213 -14.086 3.136 1.00 91.06 557 MET A O 1
ATOM 4351 N N . TYR A 1 558 ? -26.341 -12.205 2.286 1.00 88.94 558 TYR A N 1
ATOM 4352 C CA . TYR A 1 558 ? -25.138 -12.831 1.745 1.00 88.94 558 TYR A CA 1
ATOM 4353 C C . TYR A 1 558 ? -23.877 -12.151 2.290 1.00 88.94 558 TYR A C 1
ATOM 4355 O O . TYR A 1 558 ? -23.204 -11.428 1.553 1.00 88.94 558 TYR A O 1
ATOM 4363 N N . PRO A 1 559 ? -23.518 -12.390 3.567 1.00 83.69 559 PRO A N 1
ATOM 4364 C CA . PRO A 1 559 ? -22.356 -11.763 4.173 1.00 83.69 559 PRO A CA 1
ATOM 4365 C C . PRO A 1 559 ? -21.071 -11.987 3.373 1.00 83.69 559 PRO A C 1
ATOM 4367 O O . PRO A 1 559 ? -20.787 -13.097 2.916 1.00 83.69 559 PRO A O 1
ATOM 4370 N N . GLY A 1 560 ? -20.294 -10.919 3.198 1.00 73.25 560 GLY A N 1
ATOM 4371 C CA . GLY A 1 560 ? -19.060 -10.943 2.409 1.00 73.25 560 GLY A CA 1
ATOM 4372 C C . GLY A 1 560 ? -19.269 -11.068 0.895 1.00 73.25 560 GLY A C 1
ATOM 4373 O O . GLY A 1 560 ? -18.299 -11.297 0.169 1.00 73.25 560 GLY A O 1
ATOM 4374 N N . ALA A 1 561 ? -20.504 -10.937 0.401 1.00 85.38 561 ALA A N 1
ATOM 4375 C CA . ALA A 1 561 ? -20.748 -10.835 -1.028 1.00 85.38 561 ALA A CA 1
ATOM 4376 C C . ALA A 1 561 ? -20.077 -9.590 -1.626 1.00 85.38 561 ALA A C 1
ATOM 4378 O O . ALA A 1 561 ? -19.849 -8.580 -0.957 1.00 85.38 561 ALA A O 1
ATOM 4379 N N . TYR A 1 562 ? -19.767 -9.674 -2.914 1.00 84.62 562 TYR A N 1
ATOM 4380 C CA . TYR A 1 562 ? -19.136 -8.595 -3.662 1.00 84.62 562 TYR A CA 1
ATOM 4381 C C . TYR A 1 562 ? -19.924 -8.300 -4.936 1.00 84.62 562 TYR A C 1
ATOM 4383 O O . TYR A 1 562 ? -20.504 -9.204 -5.542 1.00 84.62 562 TYR A O 1
ATOM 4391 N N . ALA A 1 563 ? -19.944 -7.034 -5.348 1.00 90.50 563 ALA A N 1
ATOM 4392 C CA . ALA A 1 563 ? -20.555 -6.612 -6.603 1.00 90.50 563 ALA A CA 1
ATOM 4393 C C . ALA A 1 563 ? -19.489 -6.555 -7.697 1.00 90.50 563 ALA A C 1
ATOM 4395 O O . ALA A 1 563 ? -18.380 -6.098 -7.445 1.00 90.50 563 ALA A O 1
ATOM 4396 N N . LYS A 1 564 ? -19.804 -7.005 -8.909 1.00 87.50 564 LYS A N 1
ATOM 4397 C CA . LYS A 1 564 ? -18.874 -7.069 -10.037 1.00 87.50 564 LYS A CA 1
ATOM 4398 C C . LYS A 1 564 ? -19.558 -6.710 -11.352 1.00 87.50 564 LYS A C 1
ATOM 4400 O O . LYS A 1 564 ? -20.619 -7.248 -11.660 1.00 87.50 564 LYS A O 1
ATOM 4405 N N . LEU A 1 565 ? -18.936 -5.841 -12.143 1.00 85.56 565 LEU A N 1
ATOM 4406 C CA . LEU A 1 565 ? -19.331 -5.557 -13.517 1.00 85.56 565 LEU A CA 1
ATOM 4407 C C . LEU A 1 565 ? -18.772 -6.641 -14.447 1.00 85.56 565 LEU A C 1
ATOM 4409 O O . LEU A 1 565 ? -17.563 -6.844 -14.559 1.00 85.56 565 LEU A O 1
ATOM 4413 N N . GLN A 1 566 ? -19.671 -7.362 -15.103 1.00 84.19 566 GLN A N 1
ATOM 4414 C CA . GLN A 1 566 ? -19.356 -8.538 -15.902 1.00 84.19 566 GLN A CA 1
ATOM 4415 C C . GLN A 1 566 ? -19.154 -8.218 -17.387 1.00 84.19 566 GLN A C 1
ATOM 4417 O O . GLN A 1 566 ? -19.500 -7.144 -17.880 1.00 84.19 566 GLN A O 1
ATOM 4422 N N . ALA A 1 567 ? -18.599 -9.187 -18.120 1.00 78.00 567 ALA A N 1
ATOM 4423 C CA . ALA A 1 567 ? -18.367 -9.087 -19.561 1.00 78.00 567 ALA A CA 1
ATOM 4424 C C . ALA A 1 567 ? -19.659 -9.111 -20.405 1.00 78.00 567 ALA A C 1
ATOM 4426 O O . ALA A 1 567 ? -19.619 -8.744 -21.571 1.00 78.00 567 ALA A O 1
ATOM 4427 N N . ASP A 1 568 ? -20.802 -9.498 -19.833 1.00 80.38 568 ASP A N 1
ATOM 4428 C CA . ASP A 1 568 ? -22.129 -9.449 -20.475 1.00 80.38 568 ASP A CA 1
ATOM 4429 C C . ASP A 1 568 ? -22.874 -8.122 -20.216 1.00 80.38 568 ASP A C 1
ATOM 4431 O O . ASP A 1 568 ? -24.090 -8.026 -20.405 1.00 80.38 568 ASP A O 1
ATOM 4435 N N . ALA A 1 569 ? -22.133 -7.106 -19.759 1.00 81.81 569 ALA A N 1
ATOM 4436 C CA . ALA A 1 569 ? -22.618 -5.789 -19.362 1.00 81.81 569 ALA A CA 1
ATOM 4437 C C . ALA A 1 569 ? -23.582 -5.773 -18.166 1.00 81.81 569 ALA A C 1
ATOM 4439 O O . ALA A 1 569 ? -24.216 -4.750 -17.904 1.00 81.81 569 ALA A O 1
ATOM 4440 N N . SER A 1 570 ? -23.683 -6.872 -17.415 1.00 90.12 570 SER A N 1
ATOM 4441 C CA . SER A 1 570 ? -24.448 -6.887 -16.172 1.00 90.12 570 SER A CA 1
ATOM 4442 C C . SER A 1 570 ? -23.588 -6.545 -14.957 1.00 90.12 570 SER A C 1
ATOM 4444 O O . SER A 1 570 ? -22.441 -6.974 -14.835 1.00 90.12 570 SER A O 1
ATOM 4446 N N . LEU A 1 571 ? -24.160 -5.799 -14.016 1.00 93.75 571 LEU A N 1
ATOM 4447 C CA . LEU A 1 571 ? -23.668 -5.724 -12.647 1.00 93.75 571 LEU A CA 1
ATOM 4448 C C . LEU A 1 571 ? -24.251 -6.909 -11.879 1.00 93.75 571 LEU A C 1
ATOM 4450 O O . LEU A 1 571 ? -25.468 -7.089 -11.850 1.00 93.75 571 LEU A O 1
ATOM 4454 N N . ALA A 1 572 ? -23.399 -7.724 -11.274 1.00 93.75 572 ALA A N 1
ATOM 4455 C CA . ALA A 1 572 ? -23.801 -8.929 -10.565 1.00 93.75 572 ALA A CA 1
ATOM 4456 C C . ALA A 1 572 ? -23.224 -8.967 -9.154 1.00 93.75 572 ALA A C 1
ATOM 4458 O O . ALA A 1 572 ? -22.122 -8.482 -8.920 1.00 93.75 572 ALA A O 1
ATOM 4459 N N . ILE A 1 573 ? -23.961 -9.560 -8.220 1.00 94.94 573 ILE A N 1
ATOM 4460 C CA . ILE A 1 573 ? -23.522 -9.762 -6.839 1.00 94.94 573 ILE A CA 1
ATOM 4461 C C . ILE A 1 573 ? -23.265 -11.251 -6.644 1.00 94.94 573 ILE A C 1
ATOM 4463 O O . ILE A 1 573 ? -24.130 -12.074 -6.943 1.00 94.94 573 ILE A O 1
ATOM 4467 N N . PHE A 1 574 ? -22.082 -11.597 -6.152 1.00 88.94 574 PHE A N 1
ATOM 4468 C CA . PHE A 1 574 ? -21.652 -12.975 -5.923 1.00 88.94 574 PHE A CA 1
ATOM 4469 C C . PHE A 1 574 ? -21.430 -13.225 -4.440 1.00 88.94 574 PHE A C 1
ATOM 4471 O O . PHE A 1 574 ? -20.970 -12.338 -3.725 1.00 88.94 574 PHE A O 1
ATOM 4478 N N . LYS A 1 575 ? -21.705 -14.451 -3.982 1.00 88.31 575 LYS A N 1
ATOM 4479 C CA . LYS A 1 575 ? -21.347 -14.865 -2.619 1.00 88.31 575 LYS A CA 1
ATOM 4480 C C . LYS A 1 575 ? -19.827 -14.877 -2.470 1.00 88.31 575 LYS A C 1
ATOM 4482 O O . LYS A 1 575 ? -19.115 -15.166 -3.438 1.00 88.31 575 LYS A O 1
ATOM 4487 N N . ALA A 1 576 ? -19.347 -14.643 -1.252 1.00 78.00 576 ALA A N 1
ATOM 4488 C CA . ALA A 1 576 ? -17.935 -14.782 -0.914 1.00 78.00 576 ALA A CA 1
ATOM 4489 C C . ALA A 1 576 ? -17.373 -16.123 -1.431 1.00 78.00 576 ALA A C 1
ATOM 4491 O O . ALA A 1 576 ? -17.967 -17.178 -1.211 1.00 78.00 576 ALA A O 1
ATOM 4492 N N . GLY A 1 577 ? -16.249 -16.074 -2.150 1.00 71.00 577 GLY A N 1
ATOM 4493 C CA . GLY A 1 577 ? -15.575 -17.266 -2.681 1.00 71.00 577 GLY A CA 1
ATOM 4494 C C . GLY A 1 577 ? -16.224 -17.923 -3.910 1.00 71.00 577 GLY A C 1
ATOM 4495 O O . GLY A 1 577 ? -15.739 -18.962 -4.348 1.00 71.00 577 GLY A O 1
ATOM 4496 N N . THR A 1 578 ? -17.282 -17.346 -4.494 1.00 74.56 578 THR A N 1
ATOM 4497 C CA . THR A 1 578 ? -17.944 -17.877 -5.706 1.00 74.56 578 THR A CA 1
ATOM 4498 C C . THR A 1 578 ? -17.829 -16.911 -6.880 1.00 74.56 578 THR A C 1
ATOM 4500 O O . THR A 1 578 ? -17.854 -15.707 -6.668 1.00 74.56 578 THR A O 1
ATOM 4503 N N . THR A 1 579 ? -17.742 -17.417 -8.118 1.00 70.75 579 THR A N 1
ATOM 4504 C CA . THR A 1 579 ? -17.574 -16.577 -9.327 1.00 70.75 579 THR A CA 1
ATOM 4505 C C . THR A 1 579 ? -18.547 -16.887 -10.469 1.00 70.75 579 THR A C 1
ATOM 4507 O O . THR A 1 579 ? -18.580 -16.151 -11.451 1.00 70.75 579 THR A O 1
ATOM 4510 N N . THR A 1 580 ? -19.342 -17.958 -10.372 1.00 73.06 580 THR A N 1
ATOM 4511 C CA . THR A 1 580 ? -20.128 -18.484 -11.507 1.00 73.06 580 THR A CA 1
ATOM 4512 C C . THR A 1 580 ? -21.638 -18.299 -11.367 1.00 73.06 580 THR A C 1
ATOM 4514 O O . THR A 1 580 ? -22.330 -18.208 -12.376 1.00 73.06 580 THR A O 1
ATOM 4517 N N . SER A 1 581 ? -22.161 -18.217 -10.140 1.00 82.69 581 SER A N 1
ATOM 4518 C CA . SER A 1 581 ? -23.604 -18.143 -9.866 1.00 82.69 581 SER A CA 1
ATOM 4519 C C . SER A 1 581 ? -23.926 -16.920 -9.005 1.00 82.69 581 SER A C 1
ATOM 4521 O O . SER A 1 581 ? -23.772 -16.980 -7.782 1.00 82.69 581 SER A O 1
ATOM 4523 N N . PRO A 1 582 ? -24.325 -15.790 -9.614 1.00 91.69 582 PRO A N 1
ATOM 4524 C CA . PRO A 1 582 ? -24.633 -14.587 -8.859 1.00 91.69 582 PRO A CA 1
ATOM 4525 C C . PRO A 1 582 ? -25.964 -14.723 -8.111 1.00 91.69 582 PRO A C 1
ATOM 4527 O O . PRO A 1 582 ? -26.911 -15.331 -8.604 1.00 91.69 582 PRO A O 1
ATOM 4530 N N . VAL A 1 583 ? -26.044 -14.115 -6.928 1.00 93.38 583 VAL A N 1
ATOM 4531 C CA . VAL A 1 583 ? -27.276 -14.032 -6.121 1.00 93.38 583 VAL A CA 1
ATOM 4532 C C . VAL A 1 583 ? -28.216 -12.932 -6.604 1.00 93.38 583 VAL A C 1
ATOM 4534 O O . VAL A 1 583 ? -29.404 -12.951 -6.300 1.00 93.38 583 VAL A O 1
ATOM 4537 N N . TRP A 1 584 ? -27.682 -11.980 -7.365 1.00 95.50 584 TRP A N 1
ATOM 4538 C CA . TRP A 1 584 ? -28.433 -10.929 -8.034 1.00 95.50 584 TRP A CA 1
ATOM 4539 C C . TRP A 1 584 ? -27.685 -10.476 -9.281 1.00 95.50 584 TRP A C 1
ATOM 4541 O O . TRP A 1 584 ? -26.452 -10.472 -9.307 1.00 95.50 584 TRP A O 1
ATOM 4551 N N . ARG A 1 585 ? -28.423 -10.071 -10.313 1.00 93.25 585 ARG A N 1
ATOM 4552 C CA . ARG A 1 585 ? -27.862 -9.570 -11.566 1.00 93.25 585 ARG A CA 1
ATOM 4553 C C . ARG A 1 585 ? -28.766 -8.482 -12.146 1.00 93.25 585 ARG A C 1
ATOM 4555 O O . ARG A 1 585 ? -29.987 -8.633 -12.154 1.00 93.25 585 ARG A O 1
ATOM 4562 N N . SER A 1 586 ? -28.170 -7.403 -12.647 1.00 92.44 586 SER A N 1
ATOM 4563 C CA . SER A 1 586 ? -28.869 -6.392 -13.443 1.00 92.44 586 SER A CA 1
ATOM 4564 C C . SER A 1 586 ? -29.291 -6.951 -14.809 1.00 92.44 586 SER A C 1
ATOM 4566 O O . SER A 1 586 ? -28.950 -8.076 -15.177 1.00 92.44 586 SER A O 1
ATOM 4568 N N . LYS A 1 587 ? -29.999 -6.153 -15.618 1.00 83.38 587 LYS A N 1
ATOM 4569 C CA . LYS A 1 587 ? -30.272 -6.525 -17.015 1.00 83.38 587 LYS A CA 1
ATOM 4570 C C . LYS A 1 587 ? -28.944 -6.774 -17.753 1.00 83.38 587 LYS A C 1
ATOM 4572 O O . LYS A 1 587 ? -28.043 -5.943 -17.660 1.00 83.38 587 LYS A O 1
ATOM 4577 N N . ALA A 1 588 ? -28.844 -7.912 -18.440 1.00 74.44 588 ALA A N 1
ATOM 4578 C CA . ALA A 1 588 ? -27.709 -8.310 -19.276 1.00 74.44 588 ALA A CA 1
ATOM 4579 C C . ALA A 1 588 ? -28.077 -8.204 -20.766 1.00 74.44 588 ALA A C 1
ATOM 4581 O O . ALA A 1 588 ? -29.263 -8.228 -21.115 1.00 74.44 588 ALA A O 1
ATOM 4582 N N . LEU A 1 589 ? -27.080 -8.121 -21.648 1.00 71.25 589 LEU A N 1
ATOM 4583 C CA . LEU A 1 589 ? -27.300 -8.274 -23.090 1.00 71.25 589 LEU A CA 1
ATOM 4584 C C . LEU A 1 589 ? -27.440 -9.766 -23.437 1.00 71.25 589 LEU A C 1
ATOM 4586 O O . LEU A 1 589 ? -26.639 -10.585 -23.000 1.00 71.25 589 LEU A O 1
ATOM 4590 N N . THR A 1 590 ? -28.456 -10.125 -24.225 1.00 62.31 590 THR A N 1
ATOM 4591 C CA . THR A 1 590 ? -28.718 -11.512 -24.666 1.00 62.31 590 THR A CA 1
ATOM 4592 C C . THR A 1 590 ? -27.977 -11.890 -25.950 1.00 62.31 590 THR A C 1
ATOM 4594 O O . THR A 1 590 ? -27.856 -13.070 -26.266 1.00 62.31 590 THR A O 1
ATOM 4597 N N . THR A 1 591 ? -27.452 -10.902 -26.677 1.00 58.59 591 THR A N 1
ATOM 4598 C CA . THR A 1 591 ? -26.637 -11.070 -27.885 1.00 58.59 591 THR A CA 1
ATOM 4599 C C . THR A 1 591 ? -25.400 -10.192 -27.778 1.00 58.59 591 THR A C 1
ATOM 4601 O O . THR A 1 591 ? -25.512 -8.974 -27.624 1.00 58.59 591 THR A O 1
ATOM 4604 N N . PHE A 1 592 ? -24.224 -10.810 -27.853 1.00 55.16 592 PHE A N 1
ATOM 4605 C CA . PHE A 1 592 ? -22.941 -10.120 -27.822 1.00 55.16 592 PHE A CA 1
ATOM 4606 C C . PHE A 1 592 ? -22.673 -9.516 -29.206 1.00 55.16 592 PHE A C 1
ATOM 4608 O O . PHE A 1 592 ? -22.601 -10.270 -30.179 1.00 55.16 592 PHE A O 1
ATOM 4615 N N . PRO A 1 593 ? -22.508 -8.192 -29.355 1.00 48.78 593 PRO A N 1
ATOM 4616 C CA . PRO A 1 593 ? -21.830 -7.685 -30.534 1.00 48.78 593 PRO A CA 1
ATOM 4617 C C . PRO A 1 593 ? -20.420 -8.285 -30.509 1.00 48.78 593 PRO A C 1
ATOM 4619 O O . PRO A 1 593 ? -19.717 -8.162 -29.508 1.00 48.78 593 PRO A O 1
ATOM 4622 N N . ASN A 1 594 ? -20.013 -8.972 -31.576 1.00 41.50 594 ASN A N 1
ATOM 4623 C CA . ASN A 1 594 ? -18.734 -9.694 -31.650 1.00 41.50 594 ASN A CA 1
ATOM 4624 C C . ASN A 1 594 ? -17.478 -8.798 -31.565 1.00 41.50 594 ASN A C 1
ATOM 4626 O O . ASN A 1 594 ? -16.373 -9.285 -31.781 1.00 41.50 594 ASN A O 1
ATOM 4630 N N . GLN A 1 595 ? -17.612 -7.511 -31.246 1.00 48.00 595 GLN A N 1
ATOM 4631 C CA . GLN A 1 595 ? -16.524 -6.569 -31.002 1.00 48.00 595 GLN A CA 1
ATOM 4632 C C . GLN A 1 595 ? -17.008 -5.512 -29.995 1.00 48.00 595 GLN A C 1
ATOM 4634 O O . GLN A 1 595 ? -18.159 -5.071 -30.080 1.00 48.00 595 GLN A O 1
ATOM 4639 N N . CYS A 1 596 ? -16.146 -5.099 -29.052 1.00 48.28 596 CYS A N 1
ATOM 4640 C CA . CYS A 1 596 ? -16.276 -3.742 -28.512 1.00 48.28 596 CYS A CA 1
ATOM 4641 C C . CYS A 1 596 ? -16.156 -2.735 -29.679 1.00 48.28 596 CYS A C 1
ATOM 4643 O O . CYS A 1 596 ? -16.619 -1.597 -29.478 1.00 48.28 596 CYS A O 1
#

Foldseek 3Di:
DDDPPPPPPPWPPQFDKFLAFDDPPLFFDFLDDLVLQAAKKFFFWKRDTPDAAAGWMWGWDDDPDQQKTWIKIWHDDPLDIDIFIWIKHQDPCVDVRRGQKMKIWGQDPVRDIDIFIWGFSDDPSAFWTKIKGKDGDPNRMIGIIITIITPDNDGDPLVVVVVQVSCVVVPHGSVSIDGHYPDPCRVCVNVVCVVVVVVVVVVVVVVVVVVDPDDDDDDDDDDDPDPVVVVVVPPPPDDDDDDDDDDAFADWDFDWLLPQLQKKWKWWAAPVPRDTAIAMWGAADQFKTKFFQVRHDPGTPWMKIWGRGQFLPDPRIDIFTFDDWDDDPDDGMIMTGTPDGHDDDSRHDHAAADAQVCLPDDQAQAKKKQKWQFQDVVGGHRGITIDIWTWHDCVVPPDDSFKTKTGDPVAHHDGHRGSGGTFIWHLDQVRGIYGQWGFHDWDQDPVGIMTMTGGRSVCQVVCCVPPVRDNHALKFFARPSHFKGKDFAQDKHAAPVNQKMWHCHQQRKTFIAGPVRDTQDIQPCGNVRWTIFIQGQLRKTFTDDVPHTPGIQPRSNAGRWMWGQHPQRKTFICHPPDDDDGPGITGGDPDDPPDD

Organism: NCBI:txid315576

Sequence (596 aa):
MKNLILALCVSFTLGLEFDRPCRTDVSAKENFSPAFYTGIWFELYNSLEQGFAECIDHHYTRRGLQQVFDVERTGINNGTRLRETAVVRVVNPEETPMRAILQGTVNRINGEIITYNYRIHATDYTNYAIVWSCVDLENNRSREEGSIVGRSTQLTPAVYAKVDALLLEIGLNREDFRFIDHSPEAHYRHFIKMIFGYYLILLFILNGLNALDLNPTSKNLTVPENLEDFLSKYVKKEKSQSKTPKLQISSGRRAYDTQFPYVADLIIVDGATGARTLCSASLIATNWLLTAKNCIPSNIKSILAIFGSADRQSSTKTRIFVNHVSFAGAPDVALLRLEKSVTLSSTIKLIRLPGIPKENFGYDLYDITAIGWGATSSGVSRYLQFANFKILPKIRCNFSPHTFCSFSYNGGSSLKAGDFGGPAVIIDSDGIETLVGINAATSATNEGVYQIMTRVSSLLRWIQLTTGVVYQPDSMVVPKGYQSNCISPGSSLFSASGCYGLLFQTDGNVVIYSKAKAVIWATNTSGKKATNFCIQSDGNLVLYNGLTPVWNSRTNMYPGAYAKLQADASLAIFKAGTTTSPVWRSKALTTFPNQC